Protein AF-A0A2E2N9E2-F1 (afdb_monomer)

Mean predicted aligned error: 15.7 Å

Sequence (490 aa):
MKRVVVNVPPTTQQGDVHPVRVRRVLEHHLRRLRGVKDRLDPIERGDRVFRIEPDAERFGHNRIRRTANDRARSRVGSTDHRGVVRVVPGSFTVVQHPAHVLRGEGLLVEAAHLPRAKARQRCIHARTIAAMSDQSNPAASGAENSDRPVYKWTLLRAGRLLLDGGGMFGVIPKVVWNRSVECDEKNRVEIHHNCVLLESAGEHPDIDDRTGQPRRYLIEAGTGDKLDEKMSKIFGLDGRTVETALGDAGVSTNDIDAVVVTHLHFDHAGGLTRRCREGETPDWEATKPGAASGDATGIKLTFPNAELIVQRREWVDARANDAVMTRTYYRDHLLPFEDEGLTLPDGRPRLRLVESERPFPLNRKPHRDELPKSSVEDRMTEVLPGIDVFLAPGHTWGQQAIRFTDQNGRDVVFTPDLIPTVHHVGAAYSLSYDVEPYTAMITKRWFLEEAAERNWLLVLDHEPGNPLQTVRRDEHGWYELVPHVDAVSE

Solvent-accessible surface area (backbone atoms only — not comparable to full-atom values): 30032 Å² total; per-residue (Å²): 134,88,84,84,85,83,87,78,79,86,81,89,69,98,70,93,80,71,90,70,63,66,59,58,58,53,56,56,56,59,56,66,74,70,71,79,87,81,90,80,84,87,78,81,92,75,92,81,88,87,83,89,80,88,89,79,89,85,90,83,89,85,85,90,88,90,84,91,84,89,87,83,91,81,85,90,79,93,78,93,78,85,82,79,85,84,83,82,90,78,88,82,84,90,81,89,76,85,87,84,88,84,89,83,84,88,86,88,82,88,84,87,88,85,85,92,83,90,83,90,80,90,78,89,80,90,83,83,92,74,94,76,83,88,83,79,83,78,73,75,92,82,80,87,65,85,76,47,23,21,26,49,71,45,83,27,69,15,31,46,38,32,44,48,39,62,45,62,30,28,83,49,54,64,92,61,57,55,78,80,45,73,58,50,100,83,44,27,26,77,30,28,23,47,24,38,41,34,36,38,24,76,97,40,45,49,61,36,86,90,76,74,40,58,38,26,38,30,34,49,25,14,47,34,70,38,55,28,75,66,56,33,61,69,29,55,48,75,80,49,20,37,68,54,29,34,49,76,71,73,42,58,50,68,60,28,50,29,37,42,41,37,47,59,43,40,59,33,27,19,26,50,18,30,60,46,54,94,94,58,81,52,66,38,66,46,90,46,94,75,55,27,73,22,81,55,50,39,29,23,66,47,38,74,52,26,25,38,38,38,34,40,61,31,54,55,32,45,75,68,56,68,58,76,55,88,83,40,43,44,55,60,48,46,57,70,59,62,55,87,81,47,52,31,99,86,66,47,58,36,58,46,71,42,86,52,49,68,65,63,67,88,92,57,84,78,58,82,86,57,65,54,86,65,58,70,73,80,19,44,35,78,79,50,87,45,32,32,33,29,53,48,37,10,46,40,87,25,21,22,31,42,36,34,34,32,75,85,73,43,47,35,33,41,39,32,77,65,37,29,32,86,86,28,65,50,66,74,42,31,44,56,59,28,65,33,52,69,46,27,32,34,37,46,52,47,50,52,49,52,28,34,78,66,61,28,40,32,37,25,30,27,27,69,75,77,31,36,26,33,40,42,75,47,98,84,79,50,61,44,79,42,80,56,73,78,82,75,84,124

Nearest PDB structures (foldseek):
  3esh-assembly1_A  TM=8.498E-01  e=5.886E-24  Staphylococcus aureus subsp. aureus Mu50
  3dhb-assembly1_A  TM=7.935E-01  e=5.413E-16  Bacillus thuringiensis serovar kurstaki
  5eh9-assembly1_A  TM=7.756E-01  e=6.879E-16  Bacillus thuringiensis serovar kurstaki
  4j5h-assembly1_A  TM=7.757E-01  e=8.234E-16  Bacillus thuringiensis
  3aj3-assembly1_A  TM=7.850E-01  e=2.280E-15  Mesorhizobium loti

pLDDT: mean 74.34, std 30.96, range [20.67, 98.94]

Secondary structure (DSSP, 8-state):
------PPPP--S-----TTHHHHHHHHHHHHTT---S--PPPPP--------PPP-----------------------------PPP------------------------------------------------------SS-TTS-EEEEEEEEEEEEEEEHHHHHTTS-HHHHTTTS---TTSEEEEEEEEEEEEEESSS--EETTTTEEPEEEE---S-S-S-HHHHHHTT--S--HHHHHHHTT--GGG--EEE-S--SHHHHGGGEEEPPTTPPPSEE-SSTTSSSSS-SEEEES-TTPEEEEEHHHHHHHHHT-SSSTTSS-HHHHGGG--TT-B-TTS-BSEEEE-PPPSS-TTSPPPTTPPPSS-HHHH-EEEETTEEEEE--SSSSS-EEEEEEBTTS-EEEEE-TTS-SGGG-STT---TT-S-HHHHHHHHHHHHHHHHHHT-EEEETT-SS--EEEEEE-TTSSEEEEE-------

Radius of gyration: 31.24 Å; Cα contacts (8 Å, |Δi|>4): 802; chains: 1; bounding box: 101×78×69 Å

Structure (mmCIF, N/CA/C/O backbone):
data_AF-A0A2E2N9E2-F1
#
_entry.id   AF-A0A2E2N9E2-F1
#
loop_
_atom_site.group_PDB
_atom_site.id
_atom_site.type_symbol
_atom_site.label_atom_id
_atom_site.label_alt_id
_atom_site.label_comp_id
_atom_site.label_asym_id
_atom_site.label_entity_id
_atom_site.label_seq_id
_atom_site.pdbx_PDB_ins_code
_atom_site.Cartn_x
_atom_site.Cartn_y
_atom_site.Cartn_z
_atom_site.occupancy
_atom_site.B_iso_or_equiv
_atom_site.auth_seq_id
_atom_site.auth_comp_id
_atom_site.auth_asym_id
_atom_site.auth_atom_id
_atom_site.pdbx_PDB_model_num
ATOM 1 N N . MET A 1 1 ? 14.539 25.744 30.335 1.00 30.02 1 MET A N 1
ATOM 2 C CA . MET A 1 1 ? 15.485 26.476 29.459 1.00 30.02 1 MET A CA 1
ATOM 3 C C . MET A 1 1 ? 15.524 25.786 28.102 1.00 30.02 1 MET A C 1
ATOM 5 O O . MET A 1 1 ? 15.852 24.608 28.059 1.00 30.02 1 MET A O 1
ATOM 9 N N . LYS A 1 2 ? 15.136 26.465 27.014 1.00 22.45 2 LYS A N 1
ATOM 10 C CA . LYS A 1 2 ? 15.192 25.897 25.655 1.00 22.45 2 LYS A CA 1
ATOM 11 C C . LYS A 1 2 ? 16.634 25.967 25.137 1.00 22.45 2 LYS A C 1
ATOM 13 O O . LYS A 1 2 ? 17.197 27.055 25.057 1.00 22.45 2 LYS A O 1
ATOM 18 N N . ARG A 1 3 ? 17.229 24.815 24.814 1.00 22.95 3 ARG A N 1
ATOM 19 C CA . ARG A 1 3 ? 18.496 24.722 24.073 1.00 22.95 3 ARG A CA 1
ATOM 20 C C . ARG A 1 3 ? 18.209 24.978 22.595 1.00 22.95 3 ARG A C 1
ATOM 22 O O . ARG A 1 3 ? 17.343 24.327 22.023 1.00 22.95 3 ARG A O 1
ATOM 29 N N . VAL A 1 4 ? 18.941 25.909 21.994 1.00 23.81 4 VAL A N 1
ATOM 30 C CA . VAL A 1 4 ? 18.985 26.096 20.540 1.00 23.81 4 VAL A CA 1
ATOM 31 C C . VAL A 1 4 ? 20.303 25.497 20.069 1.00 23.81 4 VAL A C 1
ATOM 33 O O . VAL A 1 4 ? 21.367 25.962 20.471 1.00 23.81 4 VAL A O 1
ATOM 36 N N . VAL A 1 5 ? 20.230 24.442 19.263 1.00 26.97 5 VAL A N 1
ATOM 37 C CA . VAL A 1 5 ? 21.388 23.844 18.591 1.00 26.97 5 VAL A CA 1
ATOM 38 C C . VAL A 1 5 ? 21.393 24.379 17.164 1.00 26.97 5 VAL A C 1
ATOM 40 O O . VAL A 1 5 ? 20.416 24.207 16.441 1.00 26.97 5 VAL A O 1
ATOM 43 N N . VAL A 1 6 ? 22.467 25.061 16.769 1.00 25.80 6 VAL A N 1
ATOM 44 C CA . VAL A 1 6 ? 22.668 25.528 15.392 1.00 25.80 6 VAL A CA 1
ATOM 45 C C . VAL A 1 6 ? 23.750 24.657 14.767 1.00 25.80 6 VAL A C 1
ATOM 47 O O . VAL A 1 6 ? 24.906 24.733 15.175 1.00 25.80 6 VAL A O 1
ATOM 50 N N . ASN A 1 7 ? 23.379 23.834 13.786 1.00 28.30 7 ASN A N 1
ATOM 51 C CA . ASN A 1 7 ? 24.335 23.088 12.970 1.00 28.30 7 ASN A CA 1
ATOM 52 C C . ASN A 1 7 ? 24.809 23.966 11.807 1.00 28.30 7 ASN A C 1
ATOM 54 O O . ASN A 1 7 ? 23.998 24.491 11.047 1.00 28.30 7 ASN A O 1
ATOM 58 N N . VAL A 1 8 ? 26.126 24.115 11.665 1.00 30.97 8 VAL A N 1
ATOM 59 C CA . VAL A 1 8 ? 26.765 24.748 10.503 1.00 30.97 8 VAL A CA 1
ATOM 60 C C . VAL A 1 8 ? 27.337 23.628 9.625 1.00 30.97 8 VAL A C 1
ATOM 62 O O . VAL A 1 8 ? 28.052 22.777 10.156 1.00 30.97 8 VAL A O 1
ATOM 65 N N . PRO A 1 9 ? 27.038 23.579 8.315 1.00 29.52 9 PRO A N 1
ATOM 66 C CA . PRO A 1 9 ? 27.548 22.526 7.443 1.00 29.52 9 PRO A CA 1
ATOM 67 C C . PRO A 1 9 ? 29.064 22.665 7.208 1.00 29.52 9 PRO A C 1
ATOM 69 O O . PRO A 1 9 ? 29.589 23.783 7.216 1.00 29.52 9 PRO A O 1
ATOM 72 N N . PRO A 1 10 ? 29.784 21.555 6.964 1.00 28.83 10 PRO A N 1
ATOM 73 C CA . PRO A 1 10 ? 31.205 21.600 6.654 1.00 28.83 10 PRO A CA 1
ATOM 74 C C . PRO A 1 10 ? 31.409 22.231 5.273 1.00 28.83 10 PRO A C 1
ATOM 76 O O . PRO A 1 10 ? 30.947 21.712 4.259 1.00 28.83 10 PRO A O 1
ATOM 79 N N . THR A 1 11 ? 32.113 23.359 5.211 1.00 33.81 11 THR A N 1
ATOM 80 C CA . THR A 1 11 ? 32.537 23.949 3.939 1.00 33.81 11 THR A CA 1
ATOM 81 C C . THR A 1 11 ? 33.651 23.107 3.328 1.00 33.81 11 THR A C 1
ATOM 83 O O . THR A 1 11 ? 34.773 23.068 3.834 1.00 33.81 11 THR A O 1
ATOM 86 N N . THR A 1 12 ? 33.351 22.447 2.214 1.00 32.66 12 THR A N 1
ATOM 87 C CA . THR A 1 12 ? 34.345 21.877 1.307 1.00 32.66 12 THR A CA 1
ATOM 88 C C . THR A 1 12 ? 35.035 22.998 0.536 1.00 32.66 12 THR A C 1
ATOM 90 O O . THR A 1 12 ? 34.414 23.596 -0.336 1.00 32.66 12 THR A O 1
ATOM 93 N N . GLN A 1 13 ? 36.295 23.270 0.876 1.00 31.23 13 GLN A N 1
ATOM 94 C CA . GLN A 1 13 ? 37.418 23.692 0.016 1.00 31.23 13 GLN A CA 1
ATOM 95 C C . GLN A 1 13 ? 38.386 24.577 0.811 1.00 31.23 13 GLN A C 1
ATOM 97 O O . GLN A 1 13 ? 37.993 25.516 1.497 1.00 31.23 13 GLN A O 1
ATOM 102 N N . GLN A 1 14 ? 39.674 24.243 0.714 1.00 36.78 14 GLN A N 1
ATOM 103 C CA . GLN A 1 14 ? 40.783 25.071 1.180 1.00 36.78 14 GLN A CA 1
ATOM 104 C C . GLN A 1 14 ? 40.758 26.422 0.453 1.00 36.78 14 GLN A C 1
ATOM 106 O O . GLN A 1 14 ? 40.893 26.466 -0.767 1.00 36.78 14 GLN A O 1
ATOM 111 N N . GLY A 1 15 ? 40.610 27.511 1.203 1.00 32.53 15 GLY A N 1
ATOM 112 C CA . GLY A 1 15 ? 40.741 28.877 0.702 1.00 32.53 15 GLY A CA 1
ATOM 113 C C . GLY A 1 15 ? 40.301 29.895 1.752 1.00 32.53 15 GLY A C 1
ATOM 114 O O . GLY A 1 15 ? 39.212 29.781 2.306 1.00 32.53 15 GLY A O 1
ATOM 115 N N . ASP A 1 16 ? 41.168 30.858 2.052 1.00 35.81 16 ASP A N 1
ATOM 116 C CA . ASP A 1 16 ? 41.030 31.867 3.108 1.00 35.81 16 ASP A CA 1
ATOM 117 C C . ASP A 1 16 ? 39.668 32.590 3.135 1.00 35.81 16 ASP A C 1
ATOM 119 O O . ASP A 1 16 ? 39.240 33.187 2.145 1.00 35.81 16 ASP A O 1
ATOM 123 N N . VAL A 1 17 ? 39.010 32.631 4.303 1.00 32.72 17 VAL A N 1
ATOM 124 C CA . VAL A 1 17 ? 37.815 33.466 4.532 1.00 32.72 17 VAL A CA 1
ATOM 125 C C . VAL A 1 17 ? 38.110 34.544 5.576 1.00 32.72 17 VAL A C 1
ATOM 127 O O . VAL A 1 17 ? 38.312 34.277 6.757 1.00 32.72 17 VAL A O 1
ATOM 130 N N . HIS A 1 18 ? 38.094 35.793 5.109 1.00 33.69 18 HIS A N 1
ATOM 131 C CA . HIS A 1 18 ? 38.327 37.026 5.866 1.00 33.69 18 HIS A CA 1
ATOM 132 C C . HIS A 1 18 ? 37.212 37.298 6.920 1.00 33.69 18 HIS A C 1
ATOM 134 O O . HIS A 1 18 ? 36.031 37.107 6.602 1.00 33.69 18 HIS A O 1
ATOM 140 N N . PRO A 1 19 ? 37.503 37.856 8.122 1.00 30.31 19 PRO A N 1
ATOM 141 C CA . PRO A 1 19 ? 36.559 37.967 9.259 1.00 30.31 19 PRO A CA 1
ATOM 142 C C . PRO A 1 19 ? 35.319 38.876 9.091 1.00 30.31 19 PRO A C 1
ATOM 144 O O . PRO A 1 19 ? 34.581 39.107 10.047 1.00 30.31 19 PRO A O 1
ATOM 147 N N . VAL A 1 20 ? 35.053 39.420 7.901 1.00 35.00 20 VAL A N 1
ATOM 148 C CA . VAL A 1 20 ? 34.003 40.437 7.678 1.00 35.00 20 VAL A CA 1
ATOM 149 C C . VAL A 1 20 ? 32.667 39.829 7.207 1.00 35.00 20 VAL A C 1
ATOM 151 O O . VAL A 1 20 ? 31.617 40.455 7.357 1.00 35.00 20 VAL A O 1
ATOM 154 N N . ARG A 1 21 ? 32.642 38.584 6.702 1.00 35.78 21 ARG A N 1
ATOM 155 C CA . ARG A 1 21 ? 31.413 37.966 6.150 1.00 35.78 21 ARG A CA 1
ATOM 156 C C . ARG A 1 21 ? 30.497 37.280 7.172 1.00 35.78 21 ARG A C 1
ATOM 158 O O . ARG A 1 21 ? 29.292 37.240 6.945 1.00 35.78 21 ARG A O 1
ATOM 165 N N . VAL A 1 22 ? 31.010 36.832 8.320 1.00 36.09 22 VAL A N 1
ATOM 166 C CA . VAL A 1 22 ? 30.198 36.167 9.367 1.00 36.09 22 VAL A CA 1
ATOM 167 C C . VAL A 1 22 ? 29.307 37.167 10.124 1.00 36.09 22 VAL A C 1
ATOM 169 O O . VAL A 1 22 ? 28.173 36.859 10.488 1.00 36.09 22 VAL A O 1
ATOM 172 N N . ARG A 1 23 ? 29.762 38.419 10.273 1.00 31.53 23 ARG A N 1
ATOM 173 C CA . ARG A 1 23 ? 29.040 39.472 11.010 1.00 31.53 23 ARG A CA 1
ATOM 174 C C . ARG A 1 23 ? 27.755 39.941 10.306 1.00 31.53 23 ARG A C 1
ATOM 176 O O . ARG A 1 23 ? 26.764 40.219 10.974 1.00 31.53 23 ARG A O 1
ATOM 183 N N . ARG A 1 24 ? 27.724 39.957 8.964 1.00 35.22 24 ARG A N 1
ATOM 184 C CA . ARG A 1 24 ? 26.533 40.360 8.181 1.00 35.22 24 ARG A CA 1
ATOM 185 C C . ARG A 1 24 ? 25.390 39.341 8.229 1.00 35.22 24 ARG A C 1
ATOM 187 O O . ARG A 1 24 ? 24.231 39.741 8.160 1.00 35.22 24 ARG A O 1
ATOM 194 N N . VAL A 1 25 ? 25.696 38.050 8.367 1.00 37.19 25 VAL A N 1
ATOM 195 C CA . VAL A 1 25 ? 24.679 36.983 8.409 1.00 37.19 25 VAL A CA 1
ATOM 196 C C . VAL A 1 25 ? 23.942 36.983 9.755 1.00 37.19 25 VAL A C 1
ATOM 198 O O . VAL A 1 25 ? 22.714 36.896 9.782 1.00 37.19 25 VAL A O 1
ATOM 201 N N . LEU A 1 26 ? 24.661 37.200 10.864 1.00 34.75 26 LEU A N 1
ATOM 202 C CA . LEU A 1 26 ? 24.059 37.316 12.199 1.00 34.75 26 LEU A CA 1
ATOM 203 C C . LEU A 1 26 ? 23.201 38.583 12.369 1.00 34.75 26 LEU A C 1
ATOM 205 O O . LEU A 1 26 ? 22.117 38.517 12.951 1.00 34.75 26 LEU A O 1
ATOM 209 N N . GLU A 1 27 ? 23.631 39.728 11.829 1.00 35.94 27 GLU A N 1
ATOM 210 C CA . GLU A 1 27 ? 22.848 40.972 11.907 1.00 35.94 27 GLU A CA 1
ATOM 211 C C . GLU A 1 27 ? 21.540 40.908 11.098 1.00 35.94 27 GLU A C 1
ATOM 213 O O . GLU A 1 27 ? 20.546 41.521 11.492 1.00 35.94 27 GLU A O 1
ATOM 218 N N . HIS A 1 28 ? 21.499 40.137 10.005 1.00 38.09 28 HIS A N 1
ATOM 219 C CA . HIS A 1 28 ? 20.279 39.935 9.217 1.00 38.09 28 HIS A CA 1
ATOM 220 C C . HIS A 1 28 ? 19.247 39.059 9.954 1.00 38.09 28 HIS A C 1
ATOM 222 O O . HIS A 1 28 ? 18.051 39.350 9.917 1.00 38.09 28 HIS A O 1
ATOM 228 N N . HIS A 1 29 ? 19.700 38.036 10.689 1.00 37.53 29 HIS A N 1
ATOM 229 C CA . HIS A 1 29 ? 18.827 37.176 11.499 1.00 37.53 29 HIS A CA 1
ATOM 230 C C . HIS A 1 29 ? 18.254 37.898 12.730 1.00 37.53 29 HIS A C 1
ATOM 232 O O . HIS A 1 29 ? 17.068 37.770 13.030 1.00 37.53 29 HIS A O 1
ATOM 238 N N . LEU A 1 30 ? 19.053 38.735 13.399 1.00 36.56 30 LEU A N 1
ATOM 239 C CA . LEU A 1 30 ? 18.611 39.477 14.587 1.00 36.56 30 LEU A CA 1
ATOM 240 C C . LEU A 1 30 ? 17.638 40.628 14.269 1.00 36.56 30 LEU A C 1
ATOM 242 O O . LEU A 1 30 ? 16.844 41.008 15.129 1.00 36.56 30 LEU A O 1
ATOM 246 N N . ARG A 1 31 ? 17.642 41.164 13.038 1.00 38.06 31 ARG A N 1
ATOM 247 C CA . ARG A 1 31 ? 16.666 42.183 12.597 1.00 38.06 31 ARG A CA 1
ATOM 248 C C . ARG A 1 31 ? 15.280 41.602 12.295 1.00 38.06 31 ARG A C 1
ATOM 250 O O . ARG A 1 31 ? 14.295 42.292 12.534 1.00 38.06 31 ARG A O 1
ATOM 257 N N . ARG A 1 32 ? 15.177 40.339 11.856 1.00 39.66 32 ARG A N 1
ATOM 258 C CA . ARG A 1 32 ? 13.880 39.659 11.635 1.00 39.66 32 ARG A CA 1
ATOM 259 C C . ARG A 1 32 ? 13.141 39.312 12.932 1.00 39.66 32 ARG A C 1
ATOM 261 O O . ARG A 1 32 ? 11.922 39.216 12.921 1.00 39.66 32 ARG A O 1
ATOM 268 N N . LEU A 1 33 ? 13.855 39.198 14.053 1.00 36.84 33 LEU A N 1
ATOM 269 C CA . LEU A 1 33 ? 13.268 38.920 15.371 1.00 36.84 33 LEU A CA 1
ATOM 270 C C . LEU A 1 33 ? 12.711 40.170 16.084 1.00 36.84 33 LEU A C 1
ATOM 272 O O . LEU A 1 33 ? 12.025 40.036 17.090 1.00 36.84 33 LEU A O 1
ATOM 276 N N . ARG A 1 34 ? 12.961 41.385 15.571 1.00 35.41 34 ARG A N 1
ATOM 277 C CA . ARG A 1 34 ? 12.473 42.657 16.154 1.00 35.41 34 ARG A CA 1
ATOM 278 C C . ARG A 1 34 ? 11.196 43.208 15.493 1.00 35.41 34 ARG A C 1
ATOM 280 O O . ARG A 1 34 ? 10.838 44.355 15.736 1.00 35.41 34 ARG A O 1
ATOM 287 N N . GLY A 1 35 ? 10.527 42.414 14.654 1.00 32.69 35 GLY A N 1
ATOM 288 C CA . GLY A 1 35 ? 9.365 42.832 13.858 1.00 32.69 35 GLY A CA 1
ATOM 289 C C . GLY A 1 35 ? 7.983 42.556 14.460 1.00 32.69 35 GLY A C 1
ATOM 290 O O . GLY A 1 35 ? 6.993 42.851 13.803 1.00 32.69 35 GLY A O 1
ATOM 291 N N . VAL A 1 36 ? 7.881 42.010 15.675 1.00 30.59 36 VAL A N 1
ATOM 292 C CA . VAL A 1 36 ? 6.585 41.773 16.337 1.00 30.59 36 VAL A CA 1
ATOM 293 C C . VAL A 1 36 ? 6.387 42.826 17.426 1.00 30.59 36 VAL A C 1
ATOM 295 O O . VAL A 1 36 ? 6.801 42.650 18.569 1.00 30.59 36 VAL A O 1
ATOM 298 N N . LYS A 1 37 ? 5.789 43.959 17.048 1.00 26.59 37 LYS A N 1
ATOM 299 C CA . LYS A 1 37 ? 5.072 44.838 17.977 1.00 26.59 37 LYS A CA 1
ATOM 300 C C . LYS A 1 37 ? 3.621 44.367 17.986 1.00 26.59 37 LYS A C 1
ATOM 302 O O . LYS A 1 37 ? 2.949 44.509 16.975 1.00 26.59 37 LYS A O 1
ATOM 307 N N . ASP A 1 38 ? 3.202 43.727 19.072 1.00 28.22 38 ASP A N 1
ATOM 308 C CA . ASP A 1 38 ? 2.074 44.182 19.892 1.00 28.22 38 ASP A CA 1
ATOM 309 C C . ASP A 1 38 ? 1.758 43.163 20.999 1.00 28.22 38 ASP A C 1
ATOM 311 O O . ASP A 1 38 ? 1.647 41.964 20.759 1.00 28.22 38 ASP A O 1
ATOM 315 N N . ARG A 1 39 ? 1.583 43.706 22.213 1.00 30.50 39 ARG A N 1
ATOM 316 C CA . ARG A 1 39 ? 1.088 43.084 23.456 1.00 30.50 39 ARG A CA 1
ATOM 317 C C . ARG A 1 39 ? 2.015 42.124 24.205 1.00 30.50 39 ARG A C 1
ATOM 319 O O . ARG A 1 39 ? 1.795 40.920 24.204 1.00 30.50 39 ARG A O 1
ATOM 326 N N . LEU A 1 40 ? 2.927 42.696 24.993 1.00 25.84 40 LEU A N 1
ATOM 327 C CA . LEU A 1 40 ? 3.203 42.219 26.354 1.00 25.84 40 LEU A CA 1
ATOM 328 C C . LEU A 1 40 ? 3.468 43.435 27.260 1.00 25.84 40 LEU A C 1
ATOM 330 O O . LEU A 1 40 ? 4.414 44.187 27.029 1.00 25.84 40 LEU A O 1
ATOM 334 N N . ASP A 1 41 ? 2.598 43.621 28.252 1.00 24.89 41 ASP A N 1
ATOM 335 C CA . ASP A 1 41 ? 2.781 44.520 29.399 1.00 24.89 41 ASP A CA 1
ATOM 336 C C . ASP A 1 41 ? 3.878 43.985 30.355 1.00 24.89 41 ASP A C 1
ATOM 338 O O . ASP A 1 41 ? 4.300 42.830 30.229 1.00 24.89 41 ASP A O 1
ATOM 342 N N . PRO A 1 42 ? 4.431 44.825 31.254 1.00 25.42 42 PRO A N 1
ATOM 343 C CA . PRO A 1 42 ? 5.842 44.774 31.628 1.00 25.42 42 PRO A CA 1
ATOM 344 C C . PRO A 1 42 ? 6.162 43.743 32.716 1.00 25.42 42 PRO A C 1
ATOM 346 O O . PRO A 1 42 ? 5.559 43.744 33.785 1.00 25.42 42 PRO A O 1
ATOM 349 N N . ILE A 1 43 ? 7.202 42.936 32.483 1.00 26.73 43 ILE A N 1
ATOM 350 C CA . ILE A 1 43 ? 7.915 42.215 33.546 1.00 26.73 43 ILE A CA 1
ATOM 351 C C . ILE A 1 43 ? 9.131 43.053 33.955 1.00 26.73 43 ILE A C 1
ATOM 353 O O . ILE A 1 43 ? 9.882 43.556 33.117 1.00 26.73 43 ILE A O 1
ATOM 357 N N . GLU A 1 44 ? 9.250 43.230 35.265 1.00 26.45 44 GLU A N 1
ATOM 358 C CA . GLU A 1 44 ? 10.148 44.111 36.003 1.00 26.45 44 GLU A CA 1
ATOM 359 C C . GLU A 1 44 ? 11.625 44.052 35.576 1.00 26.45 44 GLU A C 1
ATOM 361 O O . GLU A 1 44 ? 12.203 42.998 35.302 1.00 26.45 44 GLU A O 1
ATOM 366 N N . ARG A 1 45 ? 12.258 45.233 35.572 1.00 26.41 45 ARG A N 1
ATOM 367 C CA . ARG A 1 45 ? 13.708 45.414 35.441 1.00 26.41 45 ARG A CA 1
ATOM 368 C C . ARG A 1 45 ? 14.414 44.898 36.697 1.00 26.41 45 ARG A C 1
ATOM 370 O O . ARG A 1 45 ? 14.184 45.422 37.782 1.00 26.41 45 ARG A O 1
ATOM 377 N N . GLY A 1 46 ? 15.352 43.973 36.517 1.00 25.23 46 GLY A N 1
ATOM 378 C CA . GLY A 1 46 ? 16.368 43.624 37.508 1.00 25.23 46 GLY A CA 1
ATOM 379 C C . GLY A 1 46 ? 17.727 43.477 36.828 1.00 25.23 46 GLY A C 1
ATOM 380 O O . GLY A 1 46 ? 17.900 42.632 35.953 1.00 25.23 46 GLY A O 1
ATOM 381 N N . ASP A 1 47 ? 18.667 44.339 37.203 1.00 26.16 47 ASP A N 1
ATOM 382 C CA . ASP A 1 47 ? 20.024 44.431 36.667 1.00 26.16 47 ASP A CA 1
ATOM 383 C C . ASP A 1 47 ? 20.830 43.133 36.824 1.00 26.16 47 ASP A C 1
ATOM 385 O O . ASP A 1 47 ? 20.800 42.511 37.889 1.00 26.16 47 ASP A O 1
ATOM 389 N N . ARG A 1 48 ? 21.636 42.786 35.804 1.00 24.84 48 ARG A N 1
ATOM 390 C CA . ARG A 1 48 ? 22.992 42.223 35.978 1.00 24.84 48 ARG A CA 1
ATOM 391 C C . ARG A 1 48 ? 23.760 42.120 34.652 1.00 24.84 48 ARG A C 1
ATOM 393 O O . ARG A 1 48 ? 23.348 41.463 33.702 1.00 24.84 48 ARG A O 1
ATOM 400 N N . VAL A 1 49 ? 24.908 42.792 34.634 1.00 24.03 49 VAL A N 1
ATOM 401 C CA . VAL A 1 49 ? 25.946 42.780 33.596 1.00 24.03 49 VAL A CA 1
ATOM 402 C C . VAL A 1 49 ? 26.747 41.475 33.702 1.00 24.03 49 VAL A C 1
ATOM 404 O O . VAL A 1 49 ? 27.182 41.130 34.798 1.00 24.03 49 VAL A O 1
ATOM 407 N N . PHE A 1 50 ? 26.994 40.775 32.589 1.00 24.53 50 PHE A N 1
ATOM 408 C CA . PHE A 1 50 ? 27.920 39.633 32.547 1.00 24.53 50 PHE A CA 1
ATOM 409 C C . PHE A 1 50 ? 29.225 40.028 31.843 1.00 24.53 50 PHE A C 1
ATOM 411 O O . PHE A 1 50 ? 29.225 40.417 30.675 1.00 24.53 50 PHE A O 1
ATOM 418 N N . ARG A 1 51 ? 30.331 39.937 32.589 1.00 21.77 51 ARG A N 1
ATOM 419 C CA . ARG A 1 51 ? 31.722 40.125 32.153 1.00 21.77 51 ARG A CA 1
ATOM 420 C C . ARG A 1 51 ? 32.323 38.738 31.898 1.00 21.77 51 ARG A C 1
ATOM 422 O O . ARG A 1 51 ? 32.097 37.838 32.700 1.00 21.77 51 ARG A O 1
ATOM 429 N N . ILE A 1 52 ? 33.055 38.561 30.800 1.00 23.72 52 ILE A N 1
ATOM 430 C CA . ILE A 1 52 ? 33.794 37.324 30.501 1.00 23.72 52 ILE A CA 1
ATOM 431 C C . ILE A 1 52 ? 35.268 37.596 30.803 1.00 23.72 52 ILE A C 1
ATOM 433 O O . ILE A 1 52 ? 35.854 38.473 30.171 1.00 23.72 52 ILE A O 1
ATOM 437 N N . GLU A 1 53 ? 35.853 36.857 31.745 1.00 22.67 53 GLU A N 1
ATOM 438 C CA . GLU A 1 53 ? 37.303 36.809 31.974 1.00 22.67 53 GLU A CA 1
ATOM 439 C C . GLU A 1 53 ? 37.813 35.361 31.838 1.00 22.67 53 GLU A C 1
ATOM 441 O O . GLU A 1 53 ? 37.063 34.428 32.140 1.00 22.67 53 GLU A O 1
ATOM 446 N N . PRO A 1 54 ? 39.043 35.150 31.330 1.00 24.80 54 PRO A N 1
ATOM 447 C CA . PRO A 1 54 ? 39.626 33.825 31.166 1.00 24.80 54 PRO A CA 1
ATOM 448 C C . PRO A 1 54 ? 40.348 33.387 32.446 1.00 24.80 54 PRO A C 1
ATOM 450 O O . PRO A 1 54 ? 41.290 34.049 32.875 1.00 24.80 54 PRO A O 1
ATOM 453 N N . ASP A 1 55 ? 39.953 32.248 33.015 1.00 23.67 55 ASP A N 1
ATOM 454 C CA . ASP A 1 55 ? 40.671 31.665 34.149 1.00 23.67 55 ASP A CA 1
ATOM 455 C C . ASP A 1 55 ? 41.843 30.796 33.681 1.00 23.67 55 ASP A C 1
ATOM 457 O O . ASP A 1 55 ? 41.692 29.833 32.922 1.00 23.67 55 ASP A O 1
ATOM 461 N N . ALA A 1 56 ? 43.021 31.165 34.177 1.00 26.64 56 ALA A N 1
ATOM 462 C CA . ALA A 1 56 ? 44.250 30.399 34.149 1.00 26.64 56 ALA A CA 1
ATOM 463 C C . ALA A 1 56 ? 44.508 29.784 35.537 1.00 26.64 56 ALA A C 1
ATOM 465 O O . ALA A 1 56 ? 44.190 30.376 36.561 1.00 26.64 56 ALA A O 1
ATOM 466 N N . GLU A 1 57 ? 45.183 28.632 35.519 1.00 27.02 57 GLU A N 1
ATOM 467 C CA . GLU A 1 57 ? 45.830 27.921 36.634 1.00 27.02 57 GLU A CA 1
ATOM 468 C C . GLU A 1 57 ? 44.991 26.997 37.539 1.00 27.02 57 GLU A C 1
ATOM 470 O O . GLU A 1 57 ? 44.216 27.416 38.392 1.00 27.02 57 GLU A O 1
ATOM 475 N N . ARG A 1 58 ? 45.356 25.703 37.510 1.00 25.89 58 ARG A N 1
ATOM 476 C CA . ARG A 1 58 ? 45.964 25.052 38.685 1.00 25.89 58 ARG A CA 1
ATOM 477 C C . ARG A 1 58 ? 46.854 23.867 38.292 1.00 25.89 58 ARG A C 1
ATOM 479 O O . ARG A 1 58 ? 46.457 22.972 37.554 1.00 25.89 58 ARG A O 1
ATOM 486 N N . PHE A 1 59 ? 48.079 23.920 38.807 1.00 25.84 59 PHE A N 1
ATOM 487 C CA . PHE A 1 59 ? 49.191 22.985 38.643 1.00 25.84 59 PHE A CA 1
ATOM 488 C C . PHE A 1 59 ? 49.015 21.656 39.399 1.00 25.84 59 PHE A C 1
ATOM 490 O O . PHE A 1 59 ? 48.396 21.607 40.459 1.00 25.84 59 PHE A O 1
ATOM 497 N N . GLY A 1 60 ? 49.719 20.621 38.920 1.00 23.78 60 GLY A N 1
ATOM 498 C CA . GLY A 1 60 ? 50.096 19.422 39.676 1.00 23.78 60 GLY A CA 1
ATOM 499 C C . GLY A 1 60 ? 51.318 18.732 39.050 1.00 23.78 60 GLY A C 1
ATOM 500 O O . GLY A 1 60 ? 51.230 18.167 37.966 1.00 23.78 60 GLY A O 1
ATOM 501 N N . HIS A 1 61 ? 52.473 18.827 39.713 1.00 27.50 61 HIS A N 1
ATOM 502 C CA . HIS A 1 61 ? 53.789 18.318 39.299 1.00 27.50 61 HIS A CA 1
ATOM 503 C C . HIS A 1 61 ? 53.905 16.777 39.260 1.00 27.50 61 HIS A C 1
ATOM 505 O O . HIS A 1 61 ? 53.445 16.122 40.189 1.00 27.50 61 HIS A O 1
ATOM 511 N N . ASN A 1 62 ? 54.697 16.216 38.322 1.00 24.73 62 ASN A N 1
ATOM 512 C CA . ASN A 1 62 ? 55.953 15.514 38.672 1.00 24.73 62 ASN A CA 1
ATOM 513 C C . ASN A 1 62 ? 56.846 15.066 37.482 1.00 24.73 62 ASN A C 1
ATOM 515 O O . ASN A 1 62 ? 56.467 14.266 36.640 1.00 24.73 62 ASN A O 1
ATOM 519 N N . ARG A 1 63 ? 58.081 15.588 37.533 1.00 24.91 63 ARG A N 1
ATOM 520 C CA . ARG A 1 63 ? 59.431 15.043 37.253 1.00 24.91 63 ARG A CA 1
ATOM 521 C C . ARG A 1 63 ? 59.831 14.257 35.974 1.00 24.91 63 ARG A C 1
ATOM 523 O O . ARG A 1 63 ? 59.593 13.068 35.851 1.00 24.91 63 ARG A O 1
ATOM 530 N N . ILE A 1 64 ? 60.741 14.920 35.232 1.00 23.17 64 ILE A N 1
ATOM 531 C CA . ILE A 1 64 ? 62.151 14.560 34.889 1.00 23.17 64 ILE A CA 1
ATOM 532 C C . ILE A 1 64 ? 62.429 13.289 34.047 1.00 23.17 64 ILE A C 1
ATOM 534 O O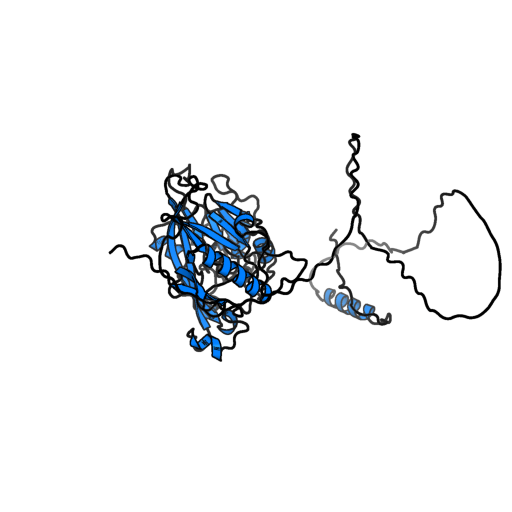 . ILE A 1 64 ? 62.424 12.185 34.575 1.00 23.17 64 ILE A O 1
ATOM 538 N N . ARG A 1 65 ? 62.989 13.483 32.834 1.00 23.38 65 ARG A N 1
ATOM 539 C CA . ARG A 1 65 ? 64.410 13.173 32.514 1.00 23.38 65 ARG A CA 1
ATOM 540 C C . ARG A 1 65 ? 64.896 13.854 31.220 1.00 23.38 65 ARG A C 1
ATOM 542 O O . ARG A 1 65 ? 64.251 13.794 30.183 1.00 23.38 65 ARG A O 1
ATOM 549 N N . ARG A 1 66 ? 66.057 14.512 31.338 1.00 25.11 66 ARG A N 1
ATOM 550 C CA . ARG A 1 66 ? 66.913 15.072 30.274 1.00 25.11 66 ARG A CA 1
ATOM 551 C C . ARG A 1 66 ? 67.804 13.982 29.666 1.00 25.11 66 ARG A C 1
ATOM 553 O O . ARG A 1 66 ? 68.245 13.134 30.431 1.00 25.11 66 ARG A O 1
ATOM 560 N N . THR A 1 67 ? 68.183 14.156 28.396 1.00 25.66 67 THR A N 1
ATOM 561 C CA . THR A 1 67 ? 69.564 14.150 27.827 1.00 25.66 67 THR A CA 1
ATOM 562 C C . THR A 1 67 ? 69.426 14.566 26.349 1.00 25.66 67 THR A C 1
ATOM 564 O O . THR A 1 67 ? 68.669 13.928 25.633 1.00 25.66 67 THR A O 1
ATOM 567 N N . ALA A 1 68 ? 69.856 15.739 25.874 1.00 25.38 68 ALA A N 1
ATOM 568 C CA . ALA A 1 68 ? 71.201 16.313 25.723 1.00 25.38 68 ALA A CA 1
ATOM 569 C C . ALA A 1 68 ? 72.068 15.685 24.603 1.00 25.38 68 ALA A C 1
ATOM 571 O O . ALA A 1 68 ? 72.478 14.535 24.707 1.00 25.38 68 ALA A O 1
ATOM 572 N N . ASN A 1 69 ? 72.415 16.565 23.650 1.00 28.27 69 ASN A N 1
ATOM 573 C CA . ASN A 1 69 ? 73.688 16.734 22.930 1.00 28.27 69 ASN A CA 1
ATOM 574 C C . ASN A 1 69 ? 73.913 16.234 21.480 1.00 28.27 69 ASN A C 1
ATOM 576 O O . ASN A 1 69 ? 74.007 15.047 21.202 1.00 28.27 69 ASN A O 1
ATOM 580 N N . ASP A 1 70 ? 74.163 17.248 20.629 1.00 25.92 70 ASP A N 1
ATOM 581 C CA . ASP A 1 70 ? 75.353 17.457 19.781 1.00 25.92 70 ASP A CA 1
ATOM 582 C C . ASP A 1 70 ? 75.623 16.574 18.548 1.00 25.92 70 ASP A C 1
ATOM 584 O O . ASP A 1 70 ? 76.121 15.461 18.665 1.00 25.92 70 ASP A O 1
ATOM 588 N N . ARG A 1 71 ? 75.527 17.163 17.340 1.00 27.59 71 ARG A N 1
ATOM 589 C CA . ARG A 1 71 ? 76.680 17.655 16.534 1.00 27.59 71 ARG A CA 1
ATOM 590 C C . ARG A 1 71 ? 76.272 18.061 15.113 1.00 27.59 71 ARG A C 1
ATOM 592 O O . ARG A 1 71 ? 75.324 17.555 14.529 1.00 27.59 71 ARG A O 1
ATOM 599 N N . ALA A 1 72 ? 77.026 19.019 14.584 1.00 26.00 72 ALA A N 1
ATOM 600 C CA . ALA A 1 72 ? 76.790 19.752 13.350 1.00 26.00 72 ALA A CA 1
ATOM 601 C C . ALA A 1 72 ? 77.582 19.207 12.136 1.00 26.00 72 ALA A C 1
ATOM 603 O O . ALA A 1 72 ? 78.648 18.626 12.317 1.00 26.00 72 ALA A O 1
ATOM 604 N N . ARG A 1 73 ? 77.120 19.612 10.931 1.00 26.25 73 ARG A N 1
ATOM 605 C CA . ARG A 1 73 ? 77.778 19.629 9.589 1.00 26.25 73 ARG A CA 1
ATOM 606 C C . ARG A 1 73 ? 77.901 18.236 8.917 1.00 26.25 73 ARG A C 1
ATOM 608 O O . ARG A 1 73 ? 78.271 17.283 9.568 1.00 26.25 73 ARG A O 1
ATOM 615 N N . SER A 1 74 ? 77.633 18.000 7.627 1.00 26.20 74 SER A N 1
ATOM 616 C CA . SER A 1 74 ? 77.667 18.831 6.420 1.00 26.20 74 SER A CA 1
ATOM 617 C C . SER A 1 74 ? 76.999 18.121 5.217 1.00 26.20 74 SER A C 1
ATOM 619 O O . SER A 1 74 ? 77.002 16.902 5.148 1.00 26.20 74 SER A O 1
ATOM 621 N N . ARG A 1 75 ? 76.533 18.952 4.270 1.00 25.64 75 ARG A N 1
ATOM 622 C CA . ARG A 1 75 ? 76.489 18.823 2.791 1.00 25.64 75 ARG A CA 1
ATOM 623 C C . ARG A 1 75 ? 75.695 17.705 2.064 1.00 25.64 75 ARG A C 1
ATOM 625 O O . ARG A 1 75 ? 76.097 16.556 2.035 1.00 25.64 75 ARG A O 1
ATOM 632 N N . VAL A 1 76 ? 74.743 18.212 1.259 1.00 24.09 76 VAL A N 1
ATOM 633 C CA . VAL A 1 76 ? 74.340 17.841 -0.123 1.00 24.09 76 VAL A CA 1
ATOM 634 C C . VAL A 1 76 ? 73.637 16.494 -0.332 1.00 24.09 76 VAL A C 1
ATOM 636 O O . VAL A 1 76 ? 74.246 15.437 -0.262 1.00 24.09 76 VAL A O 1
ATOM 639 N N . GLY A 1 77 ? 72.371 16.570 -0.751 1.00 24.05 77 GLY A N 1
ATOM 640 C CA . GLY A 1 77 ? 71.636 15.457 -1.349 1.00 24.05 77 GLY A CA 1
ATOM 641 C C . GLY A 1 77 ? 70.129 15.634 -1.216 1.00 24.05 77 GLY A C 1
ATOM 642 O O . GLY A 1 77 ? 69.611 15.715 -0.112 1.00 24.05 77 GLY A O 1
ATOM 643 N N . SER A 1 78 ? 69.449 15.734 -2.352 1.00 25.98 78 SER A N 1
ATOM 644 C CA . SER A 1 78 ? 67.995 15.758 -2.527 1.00 25.98 78 SER A CA 1
ATOM 645 C C . SER A 1 78 ? 67.235 14.732 -1.678 1.00 25.98 78 SER A C 1
ATOM 647 O O . SER A 1 78 ? 67.663 13.586 -1.640 1.00 25.98 78 SER A O 1
ATOM 649 N N . THR A 1 79 ? 66.083 15.119 -1.117 1.00 29.27 79 THR A N 1
ATOM 650 C CA . THR A 1 79 ? 64.734 14.548 -1.365 1.00 29.27 79 THR A CA 1
ATOM 651 C C . THR A 1 79 ? 63.767 15.044 -0.288 1.00 29.27 79 THR A C 1
ATOM 653 O O . THR A 1 79 ? 64.029 14.917 0.905 1.00 29.27 79 THR A O 1
ATOM 656 N N . ASP A 1 80 ? 62.652 15.624 -0.726 1.00 26.31 80 ASP A N 1
ATOM 657 C CA . ASP A 1 80 ? 61.571 16.145 0.109 1.00 26.31 80 ASP A CA 1
ATOM 658 C C . ASP A 1 80 ? 60.734 14.964 0.647 1.00 26.31 80 ASP A C 1
ATOM 660 O O . ASP A 1 80 ? 60.039 14.279 -0.106 1.00 26.31 80 ASP A O 1
ATOM 664 N N . HIS A 1 81 ? 60.833 14.683 1.948 1.00 26.36 81 HIS A N 1
ATOM 665 C CA . HIS A 1 81 ? 59.997 13.710 2.653 1.00 26.36 81 HIS A CA 1
ATOM 666 C C . HIS A 1 81 ? 59.145 14.440 3.696 1.00 26.36 81 HIS A C 1
ATOM 668 O O . HIS A 1 81 ? 59.571 14.666 4.828 1.00 26.36 81 HIS A O 1
ATOM 674 N N . ARG A 1 82 ? 57.900 14.769 3.333 1.00 25.78 82 ARG A N 1
ATOM 675 C CA . ARG A 1 82 ? 56.848 15.091 4.305 1.00 25.78 82 ARG A CA 1
ATOM 676 C C . ARG A 1 82 ? 56.189 13.797 4.776 1.00 25.78 82 ARG A C 1
ATOM 678 O O . ARG A 1 82 ? 55.321 13.251 4.102 1.00 25.78 82 ARG A O 1
ATOM 685 N N . GLY A 1 83 ? 56.599 13.326 5.950 1.00 22.42 83 GLY A N 1
ATOM 686 C CA . GLY A 1 83 ? 55.813 12.392 6.750 1.00 22.42 83 GLY A CA 1
ATOM 687 C C . GLY A 1 83 ? 54.608 13.120 7.344 1.00 22.42 83 GLY A C 1
ATOM 688 O O . GLY A 1 83 ? 54.767 14.073 8.103 1.00 22.42 83 GLY A O 1
ATOM 689 N N . VAL A 1 84 ? 53.401 12.693 6.977 1.00 24.27 84 VAL A N 1
ATOM 690 C CA . VAL A 1 84 ? 52.145 13.167 7.566 1.00 24.27 84 VAL A CA 1
ATOM 691 C C . VAL A 1 84 ? 51.740 12.192 8.668 1.00 24.27 84 VAL A C 1
ATOM 693 O O . VAL A 1 84 ? 51.440 11.030 8.402 1.00 24.27 84 VAL A O 1
ATOM 696 N N . VAL A 1 85 ? 51.712 12.684 9.907 1.00 22.83 85 VAL A N 1
ATOM 697 C CA . VAL A 1 85 ? 51.060 12.024 11.043 1.00 22.83 85 VAL A CA 1
ATOM 698 C C . VAL A 1 85 ? 49.552 12.216 10.882 1.00 22.83 85 VAL A C 1
ATOM 700 O O . VAL A 1 85 ? 49.048 13.337 10.917 1.00 22.83 85 VAL A O 1
ATOM 703 N N . ARG A 1 86 ? 48.827 11.115 10.670 1.00 22.47 86 ARG A N 1
ATOM 704 C CA . ARG A 1 86 ? 47.360 11.075 10.664 1.00 22.47 86 ARG A CA 1
ATOM 705 C C . ARG A 1 86 ? 46.872 10.969 12.110 1.00 22.47 86 ARG A C 1
ATOM 707 O O . ARG A 1 86 ? 47.129 9.963 12.763 1.00 22.47 86 ARG A O 1
ATOM 714 N N . VAL A 1 87 ? 46.153 11.982 12.586 1.00 23.89 87 VAL A N 1
ATOM 715 C CA . VAL A 1 87 ? 45.364 11.914 13.825 1.00 23.89 87 VAL A CA 1
ATOM 716 C C . VAL A 1 87 ? 43.900 11.714 13.442 1.00 23.89 87 VAL A C 1
ATOM 718 O O . VAL A 1 87 ? 43.353 12.467 12.639 1.00 23.89 87 VAL A O 1
ATOM 721 N N . VAL A 1 88 ? 43.297 10.663 13.994 1.00 24.23 88 VAL A N 1
ATOM 722 C CA . VAL A 1 88 ? 41.886 10.289 13.849 1.00 24.23 88 VAL A CA 1
ATOM 723 C C . VAL A 1 88 ? 41.085 10.974 14.962 1.00 24.23 88 VAL A C 1
ATOM 725 O O . VAL A 1 88 ? 41.433 10.781 16.127 1.00 24.23 88 VAL A O 1
ATOM 728 N N . PRO A 1 89 ? 40.009 11.727 14.675 1.00 25.50 89 PRO A N 1
ATOM 729 C CA . PRO A 1 89 ? 39.040 12.102 15.698 1.00 25.50 89 PRO A CA 1
ATOM 730 C C . PRO A 1 89 ? 38.024 10.966 15.872 1.00 25.50 89 PRO A C 1
ATOM 732 O O . PRO A 1 89 ? 37.143 10.774 15.037 1.00 25.50 89 PRO A O 1
ATOM 735 N N . GLY A 1 90 ? 38.167 10.207 16.958 1.00 24.64 90 GLY A N 1
ATOM 736 C CA . GLY A 1 90 ? 37.081 9.433 17.555 1.00 24.64 90 GLY A CA 1
ATOM 737 C C . GLY A 1 90 ? 36.423 10.268 18.653 1.00 24.64 90 GLY A C 1
ATOM 738 O O . GLY A 1 90 ? 37.115 10.863 19.479 1.00 24.64 90 GLY A O 1
ATOM 739 N N . SER A 1 91 ? 35.098 10.346 18.652 1.00 25.70 91 SER A N 1
ATOM 740 C CA . SER A 1 91 ? 34.304 10.887 19.754 1.00 25.70 91 SER A CA 1
ATOM 741 C C . SER A 1 91 ? 34.066 9.792 20.797 1.00 25.70 91 SER A C 1
ATOM 743 O O . SER A 1 91 ? 33.618 8.698 20.463 1.00 25.70 91 SER A O 1
ATOM 745 N N . PHE A 1 92 ? 34.334 10.092 22.068 1.00 24.23 92 PHE A N 1
ATOM 746 C CA . PHE A 1 92 ? 33.878 9.286 23.201 1.00 24.23 92 PHE A CA 1
ATOM 747 C C . PHE A 1 92 ? 32.765 10.026 23.941 1.00 24.23 92 PHE A C 1
ATOM 749 O O . PHE A 1 92 ? 32.832 11.240 24.134 1.00 24.23 92 PHE A O 1
ATOM 756 N N . THR A 1 93 ? 31.766 9.265 24.381 1.00 23.69 93 THR A N 1
ATOM 757 C CA . THR A 1 93 ? 30.708 9.699 25.295 1.00 23.69 93 THR A CA 1
ATOM 758 C C . THR A 1 93 ? 31.087 9.245 26.701 1.00 23.69 93 THR A C 1
ATOM 760 O O . THR A 1 93 ? 31.359 8.065 26.910 1.00 23.69 93 THR A O 1
ATOM 763 N N . VAL A 1 94 ? 31.100 10.164 27.669 1.00 22.23 94 VAL A N 1
ATOM 764 C CA . VAL A 1 94 ? 31.178 9.823 29.096 1.00 22.23 94 VAL A CA 1
ATOM 765 C C . VAL A 1 94 ? 29.754 9.595 29.593 1.00 22.23 94 VAL A C 1
ATOM 767 O O . VAL A 1 94 ? 28.974 10.538 29.706 1.00 22.23 94 VAL A O 1
ATOM 770 N N . VAL A 1 95 ? 29.419 8.334 29.863 1.00 23.97 95 VAL A N 1
ATOM 771 C CA . VAL A 1 95 ? 28.221 7.928 30.606 1.00 23.97 95 VAL A CA 1
ATOM 772 C C . VAL A 1 95 ? 28.634 7.732 32.061 1.00 23.97 95 VAL A C 1
ATOM 774 O O . VAL A 1 95 ? 29.590 7.013 32.344 1.00 23.97 95 VAL A O 1
ATOM 777 N N . GLN A 1 96 ? 27.919 8.367 32.985 1.00 23.67 96 GLN A N 1
ATOM 778 C CA . GLN A 1 96 ? 28.054 8.122 34.416 1.00 23.67 96 GLN A CA 1
ATOM 779 C C . GLN A 1 96 ? 26.880 7.233 34.851 1.00 23.67 96 GLN A C 1
ATOM 781 O O . GLN A 1 96 ? 25.738 7.682 34.849 1.00 23.67 96 GLN A O 1
ATOM 786 N N . HIS A 1 97 ? 27.155 5.979 35.212 1.00 24.91 97 HIS A N 1
ATOM 787 C CA . HIS A 1 97 ? 26.249 5.136 36.002 1.00 24.91 97 HIS A CA 1
ATOM 788 C C . HIS A 1 97 ? 27.073 4.374 37.056 1.00 24.91 97 HIS A C 1
ATOM 790 O O . HIS A 1 97 ? 28.253 4.103 36.812 1.00 24.91 97 HIS A O 1
ATOM 796 N N . PRO A 1 98 ? 26.520 4.094 38.251 1.00 27.89 98 PRO A N 1
ATOM 797 C CA . PRO A 1 98 ? 27.297 3.617 39.377 1.00 27.89 98 PRO A CA 1
ATOM 798 C C . PRO A 1 98 ? 27.596 2.117 39.285 1.00 27.89 98 PRO A C 1
ATOM 800 O O . PRO A 1 98 ? 26.877 1.335 38.669 1.00 27.89 98 PRO A O 1
ATOM 803 N N . ALA A 1 99 ? 28.714 1.787 39.923 1.00 24.11 99 ALA A N 1
ATOM 804 C CA . ALA A 1 99 ? 29.393 0.509 40.057 1.00 24.11 99 ALA A CA 1
ATOM 805 C C . ALA A 1 99 ? 28.511 -0.735 40.247 1.00 24.11 99 ALA A C 1
ATOM 807 O O . ALA A 1 99 ? 27.636 -0.725 41.099 1.00 24.11 99 ALA A O 1
ATOM 808 N N . HIS A 1 100 ? 28.909 -1.841 39.606 1.00 25.30 100 HIS A N 1
ATOM 809 C CA . HIS A 1 100 ? 29.116 -3.137 40.266 1.00 25.30 100 HIS A CA 1
ATOM 810 C C . HIS A 1 100 ? 30.253 -3.904 39.557 1.00 25.30 100 HIS A C 1
ATOM 812 O O . HIS A 1 100 ? 30.372 -3.907 38.336 1.00 25.30 100 HIS A O 1
ATOM 818 N N . VAL A 1 101 ? 31.139 -4.477 40.371 1.00 24.12 101 VAL A N 1
ATOM 819 C CA . VAL A 1 101 ? 32.365 -5.219 40.031 1.00 24.12 101 VAL A CA 1
ATOM 820 C C . VAL A 1 101 ? 32.021 -6.666 39.678 1.00 24.12 101 VAL A C 1
ATOM 822 O O . VAL A 1 101 ? 31.168 -7.218 40.358 1.00 24.12 101 VAL A O 1
ATOM 825 N N . LEU A 1 102 ? 32.736 -7.289 38.726 1.00 23.91 102 LEU A N 1
ATOM 826 C CA . LEU A 1 102 ? 33.260 -8.669 38.818 1.00 23.91 102 LEU A CA 1
ATOM 827 C C . LEU A 1 102 ? 34.280 -8.952 37.688 1.00 23.91 102 LEU A C 1
ATOM 829 O O . LEU A 1 102 ? 34.113 -8.516 36.553 1.00 23.91 102 LEU A O 1
ATOM 833 N N . ARG A 1 103 ? 35.377 -9.634 38.050 1.00 21.28 103 ARG A N 1
ATOM 834 C CA . ARG A 1 103 ? 36.520 -10.040 37.207 1.00 21.28 103 ARG A CA 1
ATOM 835 C C . ARG A 1 103 ? 36.241 -11.374 36.495 1.00 21.28 103 ARG A C 1
ATOM 837 O O . ARG A 1 103 ? 35.543 -12.208 37.059 1.00 21.28 103 ARG A O 1
ATOM 844 N N . GLY A 1 104 ? 36.897 -11.618 35.358 1.00 23.30 104 GLY A N 1
ATOM 845 C CA . GLY A 1 104 ? 37.001 -12.938 34.718 1.00 23.30 104 GLY A CA 1
ATOM 846 C C . GLY A 1 104 ? 37.931 -12.905 33.501 1.00 23.30 104 GLY A C 1
ATOM 847 O O . GLY A 1 104 ? 38.017 -11.885 32.831 1.00 23.30 104 GLY A O 1
ATOM 848 N N . GLU A 1 105 ? 38.686 -13.980 33.301 1.00 25.59 105 GLU A N 1
ATOM 849 C CA . GLU A 1 105 ? 39.990 -14.060 32.631 1.00 25.59 105 GLU A CA 1
ATOM 850 C C . GLU A 1 105 ? 39.926 -14.259 31.105 1.00 25.59 105 GLU A C 1
ATOM 852 O O . GLU A 1 105 ? 38.864 -14.463 30.526 1.00 25.59 105 GLU A O 1
ATOM 857 N N . GLY A 1 106 ? 41.084 -14.124 30.448 1.00 21.53 106 GLY A N 1
ATOM 858 C CA . GLY A 1 106 ? 41.218 -13.998 28.997 1.00 21.53 106 GLY A CA 1
ATOM 859 C C . GLY A 1 106 ? 41.203 -15.306 28.203 1.00 21.53 106 GLY A C 1
ATOM 860 O O . GLY A 1 106 ? 41.310 -16.391 28.759 1.00 21.53 106 GLY A O 1
ATOM 861 N N . LEU A 1 107 ? 41.197 -15.172 26.873 1.00 22.23 107 LEU A N 1
ATOM 862 C CA . LEU A 1 107 ? 41.934 -16.065 25.979 1.00 22.23 107 LEU A CA 1
ATOM 863 C C . LEU A 1 107 ? 42.296 -15.325 24.678 1.00 22.23 107 LEU A C 1
ATOM 865 O O . LEU A 1 107 ? 41.454 -14.694 24.043 1.00 22.23 107 LEU A O 1
ATOM 869 N N . LEU A 1 108 ? 43.577 -15.394 24.324 1.00 20.67 108 LEU A N 1
ATOM 870 C CA . LEU A 1 108 ? 44.193 -14.912 23.087 1.00 20.67 108 LEU A CA 1
ATOM 871 C C . LEU A 1 108 ? 44.185 -16.057 22.065 1.00 20.67 108 LEU A C 1
ATOM 873 O O . LEU A 1 108 ? 44.583 -17.167 22.410 1.00 20.67 108 LEU A O 1
ATOM 877 N N . VAL A 1 109 ? 43.821 -15.782 20.810 1.00 23.27 109 VAL A N 1
ATOM 878 C CA . VAL A 1 109 ? 44.159 -16.652 19.672 1.00 23.27 109 VAL A CA 1
ATOM 879 C C . VAL A 1 109 ? 44.771 -15.788 18.570 1.00 23.27 109 VAL A C 1
ATOM 881 O O . VAL A 1 109 ? 44.112 -14.923 17.996 1.00 23.27 109 VAL A O 1
ATOM 884 N N . GLU A 1 110 ? 46.062 -16.009 18.320 1.00 21.88 110 GLU A N 1
ATOM 885 C CA . GLU A 1 110 ? 46.830 -15.455 17.203 1.00 21.88 110 GLU A CA 1
ATOM 886 C C . GLU A 1 110 ? 46.459 -16.153 15.885 1.00 21.88 110 GLU A C 1
ATOM 888 O O . GLU A 1 110 ? 46.324 -17.374 15.835 1.00 21.88 110 GLU A O 1
ATOM 893 N N . ALA A 1 111 ? 46.368 -15.388 14.793 1.00 23.31 111 ALA A N 1
ATOM 894 C CA . ALA A 1 111 ? 46.279 -15.918 13.434 1.00 23.31 111 ALA A CA 1
ATOM 895 C C . ALA A 1 111 ? 47.576 -15.614 12.667 1.00 23.31 111 ALA A C 1
ATOM 897 O O . ALA A 1 111 ? 47.917 -14.455 12.417 1.00 23.31 111 ALA A O 1
ATOM 898 N N . ALA A 1 112 ? 48.293 -16.673 12.286 1.00 24.84 112 ALA A N 1
ATOM 899 C CA . ALA A 1 112 ? 49.512 -16.618 11.487 1.00 24.84 112 ALA A CA 1
ATOM 900 C C . ALA A 1 112 ? 49.213 -16.532 9.975 1.00 24.84 112 ALA A C 1
ATOM 902 O O . ALA A 1 112 ? 48.322 -17.197 9.450 1.00 24.84 112 ALA A O 1
ATOM 903 N N . HIS A 1 113 ? 49.998 -15.709 9.276 1.00 23.33 113 HIS A N 1
ATOM 904 C CA . HIS A 1 113 ? 50.049 -15.553 7.817 1.00 23.33 113 HIS A CA 1
ATOM 905 C C . HIS A 1 113 ? 50.883 -16.652 7.140 1.00 23.33 113 HIS A C 1
ATOM 907 O O . HIS A 1 113 ? 51.999 -16.893 7.587 1.00 23.33 113 HIS A O 1
ATOM 913 N N . LEU A 1 114 ? 50.445 -17.157 5.974 1.00 26.20 114 LEU A N 1
ATOM 914 C CA . LEU A 1 114 ? 51.303 -17.710 4.904 1.00 26.20 114 LEU A CA 1
ATOM 915 C C . LEU A 1 114 ? 50.675 -17.457 3.498 1.00 26.20 114 LEU A C 1
ATOM 917 O O . LEU A 1 114 ? 49.482 -17.168 3.415 1.00 26.20 114 LEU A O 1
ATOM 921 N N . PRO A 1 115 ? 51.461 -17.462 2.393 1.00 29.95 115 PRO A N 1
ATOM 922 C CA . PRO A 1 115 ? 51.285 -16.535 1.269 1.00 29.95 115 PRO A CA 1
ATOM 923 C C . PRO A 1 115 ? 50.762 -17.126 -0.061 1.00 29.95 115 PRO A C 1
ATOM 925 O O . PRO A 1 115 ? 50.715 -18.330 -0.289 1.00 29.95 115 PRO A O 1
ATOM 928 N N . ARG A 1 116 ? 50.418 -16.191 -0.964 1.00 27.09 116 ARG A N 1
ATOM 929 C CA . ARG A 1 116 ? 49.893 -16.335 -2.338 1.00 27.09 116 ARG A CA 1
ATOM 930 C C . ARG A 1 116 ? 50.730 -17.226 -3.272 1.00 27.09 116 ARG A C 1
ATOM 932 O O . ARG A 1 116 ? 51.929 -17.002 -3.420 1.00 27.09 116 ARG A O 1
ATOM 939 N N . ALA A 1 117 ? 50.044 -18.040 -4.082 1.00 27.88 117 ALA A N 1
ATOM 940 C CA . ALA A 1 117 ? 50.555 -18.590 -5.341 1.00 27.88 117 ALA A CA 1
ATOM 941 C C . ALA A 1 117 ? 49.648 -18.198 -6.525 1.00 27.88 117 ALA A C 1
ATOM 943 O O . ALA A 1 117 ? 48.423 -18.206 -6.433 1.00 27.88 117 ALA A O 1
ATOM 944 N N . LYS A 1 118 ? 50.285 -17.805 -7.634 1.00 26.58 118 LYS A N 1
ATOM 945 C CA . LYS A 1 118 ? 49.677 -17.447 -8.922 1.00 26.58 118 LYS A CA 1
ATOM 946 C C . LYS A 1 118 ? 49.446 -18.717 -9.746 1.00 26.58 118 LYS A C 1
ATOM 948 O O . LYS A 1 118 ? 50.395 -19.469 -9.937 1.00 26.58 118 LYS A O 1
ATOM 953 N N . ALA A 1 119 ? 48.275 -18.867 -10.358 1.00 27.97 119 ALA A N 1
ATOM 954 C CA . ALA A 1 119 ? 48.106 -19.716 -11.536 1.00 27.97 119 ALA A CA 1
ATOM 955 C C . ALA A 1 119 ? 47.153 -19.033 -12.526 1.00 27.97 119 ALA A C 1
ATOM 957 O O . ALA A 1 119 ? 46.009 -18.719 -12.210 1.00 27.97 119 ALA A O 1
ATOM 958 N N . ARG A 1 120 ? 47.678 -18.740 -13.718 1.00 28.12 120 ARG A N 1
ATOM 959 C CA . ARG A 1 120 ? 46.928 -18.305 -14.897 1.00 28.12 120 ARG A CA 1
ATOM 960 C C . ARG A 1 120 ? 46.507 -19.564 -15.651 1.00 28.12 120 ARG A C 1
ATOM 962 O O . ARG A 1 120 ? 47.388 -20.295 -16.083 1.00 28.12 120 ARG A O 1
ATOM 969 N N . GLN A 1 121 ? 45.217 -19.743 -15.913 1.00 26.02 121 GLN A N 1
ATOM 970 C CA . GLN A 1 121 ? 44.753 -20.653 -16.958 1.00 26.02 121 GLN A CA 1
ATOM 971 C C . GLN A 1 121 ? 43.713 -19.916 -17.807 1.00 26.02 121 GLN A C 1
ATOM 973 O O . GLN A 1 121 ? 42.659 -19.515 -17.322 1.00 26.02 121 GLN A O 1
ATOM 978 N N . ARG A 1 122 ? 44.052 -19.686 -19.076 1.00 27.12 122 ARG A N 1
ATOM 979 C CA . ARG A 1 122 ? 43.097 -19.351 -20.134 1.00 27.12 122 ARG A CA 1
ATOM 980 C C . ARG A 1 122 ? 42.536 -20.669 -20.659 1.00 27.12 122 ARG A C 1
ATOM 982 O O . ARG A 1 122 ? 43.337 -21.507 -21.053 1.00 27.12 122 ARG A O 1
ATOM 989 N N . CYS A 1 123 ? 41.216 -20.791 -20.756 1.00 23.31 123 CYS A N 1
ATOM 990 C CA . CYS A 1 123 ? 40.561 -21.675 -21.718 1.00 23.31 123 CYS A CA 1
ATOM 991 C C . CYS A 1 123 ? 39.276 -21.005 -22.215 1.00 23.31 123 CYS A C 1
ATOM 993 O O . CYS A 1 123 ? 38.344 -20.763 -21.458 1.00 23.31 123 CYS A O 1
ATOM 995 N N . ILE A 1 124 ? 39.283 -20.686 -23.506 1.00 27.03 124 ILE A N 1
ATOM 996 C CA . ILE A 1 124 ? 38.110 -20.456 -24.352 1.00 27.03 124 ILE A CA 1
ATOM 997 C C . ILE A 1 124 ? 37.463 -21.825 -24.570 1.00 27.03 124 ILE A C 1
ATOM 999 O O . ILE A 1 124 ? 38.221 -22.751 -24.834 1.00 27.03 124 ILE A O 1
ATOM 1003 N N . HIS A 1 125 ? 36.133 -21.948 -24.515 1.00 24.72 125 HIS A N 1
ATOM 1004 C CA . HIS A 1 125 ? 35.342 -22.843 -25.376 1.00 24.72 125 HIS A CA 1
ATOM 1005 C C . HIS A 1 125 ? 33.872 -22.396 -25.387 1.00 24.72 125 HIS A C 1
ATOM 1007 O O . HIS A 1 125 ? 33.224 -22.307 -24.349 1.00 24.72 125 HIS A O 1
ATOM 1013 N N . ALA A 1 126 ? 33.376 -22.123 -26.591 1.00 26.41 126 ALA A N 1
ATOM 1014 C CA . ALA A 1 126 ? 31.963 -22.017 -26.922 1.00 26.41 126 ALA A CA 1
ATOM 1015 C C . ALA A 1 126 ? 31.325 -23.416 -27.001 1.00 26.41 126 ALA A C 1
ATOM 1017 O O . ALA A 1 126 ? 32.007 -24.357 -27.410 1.00 26.41 126 ALA A O 1
ATOM 1018 N N . ARG A 1 127 ? 30.030 -23.527 -26.671 1.00 27.56 127 ARG A N 1
ATOM 1019 C CA . ARG A 1 127 ? 29.064 -24.542 -27.156 1.00 27.56 127 ARG A CA 1
ATOM 1020 C C . ARG A 1 127 ? 27.656 -24.106 -26.723 1.00 27.56 127 ARG A C 1
ATOM 1022 O O . ARG A 1 127 ? 27.430 -23.884 -25.545 1.00 27.56 127 ARG A O 1
ATOM 1029 N N . THR A 1 128 ? 26.837 -23.637 -27.663 1.00 25.31 128 THR A N 1
ATOM 1030 C CA . THR A 1 128 ? 25.801 -24.387 -28.409 1.00 25.31 128 THR A CA 1
ATOM 1031 C C . THR A 1 128 ? 24.482 -24.443 -27.642 1.00 25.31 128 THR A C 1
ATOM 1033 O O . THR A 1 128 ? 24.314 -25.232 -26.721 1.00 25.31 128 THR A O 1
ATOM 1036 N N . ILE A 1 129 ? 23.550 -23.597 -28.087 1.00 27.95 129 ILE A N 1
ATOM 1037 C CA . ILE A 1 129 ? 22.121 -23.658 -27.786 1.00 27.95 129 ILE A CA 1
ATOM 1038 C C . ILE A 1 129 ? 21.577 -24.942 -28.416 1.00 27.95 129 ILE A C 1
ATOM 1040 O O . ILE A 1 129 ? 21.661 -25.119 -29.631 1.00 27.95 129 ILE A O 1
ATOM 1044 N N . ALA A 1 130 ? 21.029 -25.826 -27.592 1.00 26.16 130 ALA A N 1
ATOM 1045 C CA . ALA A 1 130 ? 20.148 -26.893 -28.033 1.00 26.16 130 ALA A CA 1
ATOM 1046 C C . ALA A 1 130 ? 18.839 -26.743 -27.259 1.00 26.16 130 ALA A C 1
ATOM 1048 O O . ALA A 1 130 ? 18.806 -26.888 -26.040 1.00 26.16 130 ALA A O 1
ATOM 1049 N N . ALA A 1 131 ? 17.782 -26.399 -27.991 1.00 31.41 131 ALA A N 1
ATOM 1050 C CA . ALA A 1 131 ? 16.414 -26.493 -27.524 1.00 31.41 131 ALA A CA 1
ATOM 1051 C C . ALA A 1 131 ? 16.072 -27.972 -27.308 1.00 31.41 131 ALA A C 1
ATOM 1053 O O . ALA A 1 131 ? 16.207 -28.773 -28.233 1.00 31.41 131 ALA A O 1
ATOM 1054 N N . MET A 1 132 ? 15.624 -28.324 -26.105 1.00 26.58 132 MET A N 1
ATOM 1055 C CA . MET A 1 132 ? 14.901 -29.564 -25.849 1.00 26.58 132 MET A CA 1
ATOM 1056 C C . MET A 1 132 ? 13.722 -29.254 -24.932 1.00 26.58 132 MET A C 1
ATOM 1058 O O . MET A 1 132 ? 13.869 -28.683 -23.856 1.00 26.58 132 MET A O 1
ATOM 1062 N N . SER A 1 133 ? 12.553 -29.585 -25.460 1.00 30.89 133 SER A N 1
ATOM 1063 C CA . SER A 1 133 ? 11.234 -29.569 -24.854 1.00 30.89 133 SER A CA 1
ATOM 1064 C C . SER A 1 133 ? 11.110 -30.562 -23.700 1.00 30.89 133 SER A C 1
ATOM 1066 O O . SER A 1 133 ? 11.612 -31.676 -23.815 1.00 30.89 133 SER A O 1
ATOM 1068 N N . ASP A 1 134 ? 10.325 -30.153 -22.703 1.00 31.17 134 ASP A N 1
ATOM 1069 C CA . ASP A 1 134 ? 9.448 -30.976 -21.862 1.00 31.17 134 ASP A CA 1
ATOM 1070 C C . ASP A 1 134 ? 10.098 -32.109 -21.041 1.00 31.17 134 ASP A C 1
ATOM 1072 O O . ASP A 1 134 ? 10.456 -33.157 -21.572 1.00 31.17 134 ASP A O 1
ATOM 1076 N N . GLN A 1 135 ? 10.196 -31.908 -19.719 1.00 29.12 135 GLN A N 1
ATOM 1077 C CA . GLN A 1 135 ? 9.498 -32.731 -18.716 1.00 29.12 135 GLN A CA 1
ATOM 1078 C C . GLN A 1 135 ? 9.913 -32.369 -17.280 1.00 29.12 135 GLN A C 1
ATOM 1080 O O . GLN A 1 135 ? 11.089 -32.215 -16.957 1.00 29.12 135 GLN A O 1
ATOM 1085 N N . SER A 1 136 ? 8.901 -32.334 -16.409 1.00 29.55 136 SER A N 1
ATOM 1086 C CA . SER A 1 136 ? 8.945 -32.315 -14.938 1.00 29.55 136 SER A CA 1
ATOM 1087 C C . SER A 1 136 ? 9.558 -31.082 -14.265 1.00 29.55 136 SER A C 1
ATOM 1089 O O . SER A 1 136 ? 10.751 -31.003 -13.988 1.00 29.55 136 SER A O 1
ATOM 1091 N N . ASN A 1 137 ? 8.667 -30.154 -13.913 1.00 35.50 137 ASN A N 1
ATOM 1092 C CA . ASN A 1 137 ? 8.862 -29.189 -12.838 1.00 35.50 137 ASN A CA 1
ATOM 1093 C C . ASN A 1 137 ? 9.046 -29.977 -11.522 1.00 35.50 137 ASN A C 1
ATOM 1095 O O . ASN A 1 137 ? 8.106 -30.682 -11.133 1.00 35.50 137 ASN A O 1
ATOM 1099 N N . PRO A 1 138 ? 10.214 -29.958 -10.853 1.00 31.22 138 PRO A N 1
ATOM 1100 C CA . PRO A 1 138 ? 10.294 -30.528 -9.524 1.00 31.22 138 PRO A CA 1
ATOM 1101 C C . PRO A 1 138 ? 9.435 -29.645 -8.625 1.00 31.22 138 PRO A C 1
ATOM 1103 O O . PRO A 1 138 ? 9.596 -28.427 -8.591 1.00 31.22 138 PRO A O 1
ATOM 1106 N N . ALA A 1 139 ? 8.468 -30.287 -7.977 1.00 33.53 139 ALA A N 1
ATOM 1107 C CA . ALA A 1 139 ? 7.560 -29.679 -7.032 1.00 33.53 139 ALA A CA 1
ATOM 1108 C C . ALA A 1 139 ? 8.283 -28.681 -6.123 1.00 33.53 139 ALA A C 1
ATOM 1110 O O . ALA A 1 139 ? 9.401 -28.932 -5.662 1.00 33.53 139 ALA A O 1
ATOM 1111 N N . ALA A 1 140 ? 7.582 -27.576 -5.869 1.00 38.22 140 ALA A N 1
ATOM 1112 C CA . ALA A 1 140 ? 7.801 -26.697 -4.739 1.00 38.22 140 ALA A CA 1
ATOM 1113 C C . ALA A 1 140 ? 8.296 -27.499 -3.532 1.00 38.22 140 ALA A C 1
ATOM 1115 O O . ALA A 1 140 ? 7.785 -28.585 -3.245 1.00 38.22 140 ALA A O 1
ATOM 1116 N N . SER A 1 141 ? 9.288 -26.960 -2.832 1.00 35.09 141 SER A N 1
ATOM 1117 C CA . SER A 1 141 ? 9.730 -27.425 -1.522 1.00 35.09 141 SER A CA 1
ATOM 1118 C C . SER A 1 141 ? 8.586 -27.287 -0.506 1.00 35.09 141 SER A C 1
ATOM 1120 O O . SER A 1 141 ? 8.571 -26.390 0.330 1.00 35.09 141 SER A O 1
ATOM 1122 N N . GLY A 1 142 ? 7.580 -28.150 -0.622 1.00 37.41 142 GLY A N 1
ATOM 1123 C CA . GLY A 1 142 ? 6.457 -28.296 0.285 1.00 37.41 142 GLY A CA 1
ATOM 1124 C C . GLY A 1 142 ? 6.829 -29.307 1.353 1.00 37.41 142 GLY A C 1
ATOM 1125 O O . GLY A 1 142 ? 6.677 -30.506 1.137 1.00 37.41 142 GLY A O 1
ATOM 1126 N N . ALA A 1 143 ? 7.360 -28.826 2.476 1.00 33.50 143 ALA A N 1
ATOM 1127 C CA . ALA A 1 143 ? 7.460 -29.621 3.701 1.00 33.50 143 ALA A CA 1
ATOM 1128 C C . ALA A 1 143 ? 7.685 -28.804 4.987 1.00 33.50 143 ALA A C 1
ATOM 1130 O O . ALA A 1 143 ? 7.493 -29.365 6.057 1.00 33.50 143 ALA A O 1
ATOM 1131 N N . GLU A 1 144 ? 8.066 -27.521 4.935 1.00 41.78 144 GLU A N 1
ATOM 1132 C CA . GLU A 1 144 ? 8.425 -26.782 6.167 1.00 41.78 144 GLU A CA 1
ATOM 1133 C C . GLU A 1 144 ? 7.417 -25.711 6.616 1.00 41.78 144 GLU A C 1
ATOM 1135 O O . GLU A 1 144 ? 7.659 -25.046 7.615 1.00 41.78 144 GLU A O 1
ATOM 1140 N N . ASN A 1 145 ? 6.271 -25.552 5.939 1.00 51.53 145 ASN A N 1
ATOM 1141 C CA . ASN A 1 145 ? 5.359 -24.430 6.204 1.00 51.53 145 ASN A CA 1
ATOM 1142 C C . ASN A 1 145 ? 3.874 -24.813 6.368 1.00 51.53 145 ASN A C 1
ATOM 1144 O O . ASN A 1 145 ? 3.000 -24.001 6.076 1.00 51.53 145 ASN A O 1
ATOM 1148 N N . SER A 1 146 ? 3.578 -26.049 6.793 1.00 58.78 146 SER A N 1
ATOM 1149 C CA . SER A 1 146 ? 2.196 -26.553 6.921 1.00 58.78 146 SER A CA 1
ATOM 1150 C C . SER A 1 146 ? 1.352 -25.830 7.971 1.00 58.78 146 SER A C 1
ATOM 1152 O O . SER A 1 146 ? 0.133 -25.897 7.894 1.00 58.78 146 SER A O 1
ATOM 1154 N N . ASP A 1 147 ? 1.979 -25.131 8.918 1.00 77.88 147 ASP A N 1
ATOM 1155 C CA . ASP A 1 147 ? 1.296 -24.608 10.108 1.00 77.88 147 ASP A CA 1
ATOM 1156 C C . ASP A 1 147 ? 0.896 -23.125 9.981 1.00 77.88 147 ASP A C 1
ATOM 1158 O O . ASP A 1 147 ? 0.283 -22.570 10.895 1.00 77.88 147 ASP A O 1
ATOM 1162 N N . ARG A 1 148 ? 1.245 -22.454 8.871 1.00 88.38 148 ARG A N 1
ATOM 1163 C CA . ARG A 1 148 ? 0.864 -21.050 8.643 1.00 88.38 148 ARG A CA 1
ATOM 1164 C C . ARG A 1 148 ? -0.530 -20.964 8.010 1.00 88.38 148 ARG A C 1
ATOM 1166 O O . ARG A 1 148 ? -0.846 -21.774 7.135 1.00 88.38 148 ARG A O 1
ATOM 1173 N N . PRO A 1 149 ? -1.343 -19.957 8.377 1.00 93.38 149 PRO A N 1
ATOM 1174 C CA . PRO A 1 149 ? -2.601 -19.718 7.692 1.00 93.38 149 PRO A CA 1
ATOM 1175 C C . PRO A 1 149 ? -2.386 -19.426 6.208 1.00 93.38 149 PRO A C 1
ATOM 1177 O O . PRO A 1 149 ? -1.416 -18.771 5.814 1.00 93.38 149 PRO A O 1
ATOM 1180 N N . VAL A 1 150 ? -3.349 -19.856 5.401 1.00 96.44 150 VAL A N 1
ATOM 1181 C CA . VAL A 1 150 ? -3.520 -19.391 4.022 1.00 96.44 150 VAL A CA 1
ATOM 1182 C C . VAL A 1 150 ? -4.696 -18.428 3.964 1.00 96.44 150 VAL A C 1
ATOM 1184 O O . VAL A 1 150 ? -5.500 -18.363 4.893 1.00 96.44 150 VAL A O 1
ATOM 1187 N N . TYR A 1 151 ? -4.824 -17.685 2.871 1.00 97.88 151 TYR A N 1
ATOM 1188 C CA . TYR A 1 151 ? -5.838 -16.642 2.767 1.00 97.88 151 TYR A CA 1
ATOM 1189 C C . TYR A 1 151 ? -6.770 -16.836 1.577 1.00 97.88 151 TYR A C 1
ATOM 1191 O O . TYR A 1 151 ? -6.340 -16.973 0.426 1.00 97.88 151 TYR A O 1
ATOM 1199 N N . LYS A 1 152 ? -8.074 -16.757 1.855 1.00 97.62 152 LYS A N 1
ATOM 1200 C CA . LYS A 1 152 ? -9.046 -16.346 0.846 1.00 97.62 152 LYS A CA 1
ATOM 1201 C C . LYS A 1 152 ? -8.932 -14.835 0.718 1.00 97.62 152 LYS A C 1
ATOM 1203 O O . LYS A 1 152 ? -8.908 -14.135 1.726 1.00 97.62 152 LYS A O 1
ATOM 1208 N N . TRP A 1 153 ? -8.869 -14.316 -0.500 1.00 98.06 153 TRP A N 1
ATOM 1209 C CA . TRP A 1 153 ? -8.661 -12.887 -0.697 1.00 98.06 153 TRP A CA 1
ATOM 1210 C C . TRP A 1 153 ? -9.558 -12.311 -1.782 1.00 98.06 153 TRP A C 1
ATOM 1212 O O . TRP A 1 153 ? -10.044 -13.022 -2.660 1.00 98.06 153 TRP A O 1
ATOM 1222 N N . THR A 1 154 ? -9.830 -11.015 -1.673 1.00 98.31 154 THR A N 1
ATOM 1223 C CA . THR A 1 154 ? -10.661 -10.257 -2.609 1.00 98.31 154 THR A CA 1
ATOM 1224 C C . THR A 1 154 ? -9.953 -8.960 -2.962 1.00 98.31 154 THR A C 1
ATOM 1226 O O . THR A 1 154 ? -9.589 -8.182 -2.079 1.00 98.31 154 THR A O 1
ATOM 1229 N N . LEU A 1 155 ? -9.782 -8.715 -4.260 1.00 98.19 155 LEU A N 1
ATOM 1230 C CA . LEU A 1 155 ? -9.358 -7.418 -4.769 1.00 98.19 155 LEU A CA 1
ATOM 1231 C C . LEU A 1 155 ? -10.493 -6.404 -4.584 1.00 98.19 155 LEU A C 1
ATOM 1233 O O . LEU A 1 155 ? -11.601 -6.596 -5.086 1.00 98.19 155 LEU A O 1
ATOM 1237 N N . LEU A 1 156 ? -10.198 -5.299 -3.914 1.00 98.38 156 LEU A N 1
ATOM 1238 C CA . LEU A 1 156 ? -11.122 -4.204 -3.670 1.00 98.38 156 LEU A CA 1
ATOM 1239 C C . LEU A 1 156 ? -10.713 -2.987 -4.498 1.00 98.38 156 LEU A C 1
ATOM 1241 O O . LEU A 1 156 ? -9.661 -2.396 -4.275 1.00 98.38 156 LEU A O 1
ATOM 1245 N N . ARG A 1 157 ? -11.575 -2.560 -5.425 1.00 97.69 157 ARG A N 1
ATOM 1246 C CA . ARG A 1 157 ? -11.410 -1.273 -6.117 1.00 97.69 157 ARG A CA 1
ATOM 1247 C C . ARG A 1 157 ? -11.926 -0.161 -5.213 1.00 97.69 157 ARG A C 1
ATOM 1249 O O . ARG A 1 157 ? -13.137 0.042 -5.140 1.00 97.69 157 ARG A O 1
ATOM 1256 N N . ALA A 1 158 ? -11.035 0.538 -4.522 1.00 97.25 158 ALA A N 1
ATOM 1257 C CA . ALA A 1 158 ? -11.361 1.576 -3.542 1.00 97.25 158 ALA A CA 1
ATOM 1258 C C . ALA A 1 158 ? -11.540 2.981 -4.152 1.00 97.25 158 ALA A C 1
ATOM 1260 O O . ALA A 1 158 ? -11.637 3.956 -3.413 1.00 97.25 158 ALA A O 1
ATOM 1261 N N . GLY A 1 159 ? -11.629 3.074 -5.481 1.00 96.25 159 GLY A N 1
ATOM 1262 C CA . GLY A 1 159 ? -11.861 4.307 -6.236 1.00 96.25 159 GLY A CA 1
ATOM 1263 C C . GLY A 1 159 ? -10.773 4.562 -7.270 1.00 96.25 159 GLY A C 1
ATOM 1264 O O . GLY A 1 159 ? -9.797 3.811 -7.357 1.00 96.25 159 GLY A O 1
ATOM 1265 N N . ARG A 1 160 ? -10.954 5.619 -8.062 1.00 95.94 160 ARG A N 1
ATOM 1266 C CA . ARG A 1 160 ? -9.955 6.079 -9.036 1.00 95.94 160 ARG A CA 1
ATOM 1267 C C . ARG A 1 160 ? -9.361 7.433 -8.670 1.00 95.94 160 ARG A C 1
ATOM 1269 O O . ARG A 1 160 ? -9.990 8.255 -8.001 1.00 95.94 160 ARG A O 1
ATOM 1276 N N . LEU A 1 161 ? -8.180 7.676 -9.217 1.00 95.81 161 LEU A N 1
ATOM 1277 C CA . LEU A 1 161 ? -7.371 8.868 -9.036 1.00 95.81 161 LEU A CA 1
ATOM 1278 C C . LEU A 1 161 ? -6.726 9.242 -10.382 1.00 95.81 161 LEU A C 1
ATOM 1280 O O . LEU A 1 161 ? -6.308 8.393 -11.161 1.00 95.81 161 LEU A O 1
ATOM 1284 N N . LEU A 1 162 ? -6.659 10.536 -10.675 1.00 97.50 162 LEU A N 1
ATOM 1285 C CA . LEU A 1 162 ? -5.959 11.102 -11.821 1.00 97.50 162 LEU A CA 1
ATOM 1286 C C . LEU A 1 162 ? -4.694 11.815 -11.342 1.00 97.50 162 LEU A C 1
ATOM 1288 O O . LEU A 1 162 ? -4.782 12.803 -10.605 1.00 97.50 162 LEU A O 1
ATOM 1292 N N . LEU A 1 163 ? -3.530 11.378 -11.819 1.00 95.81 163 LEU A N 1
ATOM 1293 C CA . LEU A 1 163 ? -2.236 12.000 -11.520 1.00 95.81 163 LEU A CA 1
ATOM 1294 C C . LEU A 1 163 ? -1.585 12.560 -12.776 1.00 95.81 163 LEU A C 1
ATOM 1296 O O . LEU A 1 163 ? -1.796 12.053 -13.871 1.00 95.81 163 LEU A O 1
ATOM 1300 N N . ASP A 1 164 ? -0.783 13.618 -12.631 1.00 95.81 164 ASP A N 1
ATOM 1301 C CA . ASP A 1 164 ? -0.005 14.146 -13.753 1.00 95.81 164 ASP A CA 1
ATOM 1302 C C . ASP A 1 164 ? 0.927 13.058 -14.313 1.00 95.81 164 ASP A C 1
ATOM 1304 O O . ASP A 1 164 ? 1.702 12.447 -13.580 1.00 95.81 164 ASP A O 1
ATOM 1308 N N . GLY A 1 165 ? 0.878 12.832 -15.625 1.00 96.31 165 GLY A N 1
ATOM 1309 C CA . GLY A 1 165 ? 1.683 11.817 -16.298 1.00 96.31 165 GLY A CA 1
ATOM 1310 C C . GLY A 1 165 ? 3.183 12.122 -16.265 1.00 96.31 165 GLY A C 1
ATOM 1311 O O . GLY A 1 165 ? 3.994 11.205 -16.262 1.00 96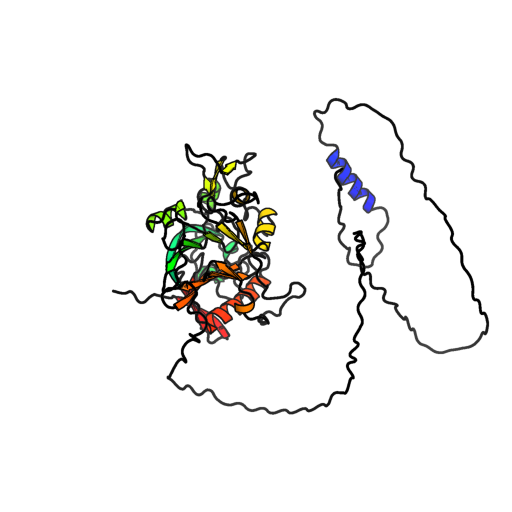.31 165 GLY A O 1
ATOM 1312 N N . GLY A 1 166 ? 3.591 13.393 -16.183 1.00 94.50 166 GLY A N 1
ATOM 1313 C CA . GLY A 1 166 ? 4.991 13.734 -15.903 1.00 94.50 166 GLY A CA 1
ATOM 1314 C C . GLY A 1 166 ? 5.409 13.299 -14.495 1.00 94.50 166 GLY A C 1
ATOM 1315 O O . GLY A 1 166 ? 6.520 12.811 -14.309 1.00 94.50 166 GLY A O 1
ATOM 1316 N N . GLY A 1 167 ? 4.487 13.405 -13.538 1.00 94.44 167 GLY A N 1
ATOM 1317 C CA . GLY A 1 167 ? 4.589 12.827 -12.202 1.00 94.44 167 GLY A CA 1
ATOM 1318 C C . GLY A 1 167 ? 4.755 11.309 -12.222 1.00 94.44 167 GLY A C 1
ATOM 1319 O O . GLY A 1 167 ? 5.726 10.798 -11.674 1.00 94.44 167 GLY A O 1
ATOM 1320 N N . MET A 1 168 ? 3.859 10.596 -12.905 1.00 96.12 168 MET A N 1
ATOM 1321 C CA . MET A 1 168 ? 3.872 9.126 -12.951 1.00 96.12 168 MET A CA 1
ATOM 1322 C C . MET A 1 168 ? 5.068 8.545 -13.716 1.00 96.12 168 MET A C 1
ATOM 1324 O O . MET A 1 168 ? 5.584 7.491 -13.380 1.00 96.12 168 MET A O 1
ATOM 1328 N N . PHE A 1 169 ? 5.558 9.219 -14.750 1.00 95.69 169 PHE A N 1
ATOM 1329 C CA . PHE A 1 169 ? 6.614 8.653 -15.596 1.00 95.69 169 PHE A CA 1
ATOM 1330 C C . PHE A 1 169 ? 7.991 9.289 -15.385 1.00 95.69 169 PHE A C 1
ATOM 1332 O O . PHE A 1 169 ? 8.975 8.842 -15.983 1.00 95.69 169 PHE A O 1
ATOM 1339 N N . GLY A 1 170 ? 8.078 10.316 -14.534 1.00 92.69 170 GLY A N 1
ATOM 1340 C CA . GLY A 1 170 ? 9.319 10.922 -14.067 1.00 92.69 170 GLY A CA 1
ATOM 1341 C C . GLY A 1 170 ? 10.279 11.291 -15.196 1.00 92.69 170 GLY A C 1
ATOM 1342 O O . GLY A 1 170 ? 10.047 12.220 -15.968 1.00 92.69 170 GLY A O 1
ATOM 1343 N N . VAL A 1 171 ? 11.400 10.571 -15.275 1.00 90.88 171 VAL A N 1
ATOM 1344 C CA . VAL A 1 171 ? 12.469 10.835 -16.254 1.00 90.88 171 VAL A CA 1
ATOM 1345 C C . VAL A 1 171 ? 12.130 10.380 -17.676 1.00 90.88 171 VAL A C 1
ATOM 1347 O O . VAL A 1 171 ? 12.850 10.726 -18.616 1.00 90.88 171 VAL A O 1
ATOM 1350 N N . ILE A 1 172 ? 11.062 9.601 -17.858 1.00 94.75 172 ILE A N 1
ATOM 1351 C CA . ILE A 1 172 ? 10.657 9.098 -19.167 1.00 94.75 172 ILE A CA 1
ATOM 1352 C C . ILE A 1 172 ? 9.942 10.218 -19.940 1.00 94.75 172 ILE A C 1
ATOM 1354 O O . ILE A 1 172 ? 8.956 10.778 -19.459 1.00 94.75 172 ILE A O 1
ATOM 1358 N N . PRO A 1 173 ? 10.387 10.566 -21.163 1.00 94.94 173 PRO A N 1
ATOM 1359 C CA . PRO A 1 173 ? 9.738 11.613 -21.946 1.00 94.94 173 PRO A CA 1
ATOM 1360 C C . PRO A 1 173 ? 8.289 11.268 -22.312 1.00 94.94 173 PRO A C 1
ATOM 1362 O O . PRO A 1 173 ? 8.000 10.139 -22.712 1.00 94.94 173 PRO A O 1
ATOM 1365 N N . LYS A 1 174 ? 7.401 12.272 -22.317 1.00 95.44 174 LYS A N 1
ATOM 1366 C CA . LYS A 1 174 ? 5.983 12.116 -22.705 1.00 95.44 174 LYS A CA 1
ATOM 1367 C C . LYS A 1 174 ? 5.765 11.422 -24.042 1.00 95.44 174 LYS A C 1
ATOM 1369 O O . LYS A 1 174 ? 4.902 10.563 -24.154 1.00 95.44 174 LYS A O 1
ATOM 1374 N N . VAL A 1 175 ? 6.588 11.742 -25.036 1.00 95.31 175 VAL A N 1
ATOM 1375 C CA . VAL A 1 175 ? 6.526 11.129 -26.376 1.00 95.31 175 VAL A CA 1
ATOM 1376 C C . VAL A 1 175 ? 6.821 9.621 -26.390 1.00 95.31 175 VAL A C 1
ATOM 1378 O O . VAL A 1 175 ? 6.614 8.970 -27.417 1.00 95.31 175 VAL A O 1
ATOM 1381 N N . VAL A 1 176 ? 7.361 9.083 -25.291 1.00 94.88 176 VAL A N 1
ATOM 1382 C CA . VAL A 1 176 ? 7.614 7.655 -25.083 1.00 94.88 176 VAL A CA 1
ATOM 1383 C C . VAL A 1 176 ? 6.464 7.037 -24.295 1.00 94.88 176 VAL A C 1
ATOM 1385 O O . VAL A 1 176 ? 5.831 6.121 -24.810 1.00 94.88 176 VAL A O 1
ATOM 1388 N N . TRP A 1 177 ? 6.163 7.540 -23.091 1.00 95.25 177 TRP A N 1
ATOM 1389 C CA . TRP A 1 177 ? 5.177 6.892 -22.218 1.00 95.25 177 TRP A CA 1
ATOM 1390 C C . TRP A 1 177 ? 3.731 7.033 -22.708 1.00 95.25 177 TRP A C 1
ATOM 1392 O O . TRP A 1 177 ? 2.938 6.116 -22.505 1.00 95.25 177 TRP A O 1
ATOM 1402 N N . ASN A 1 178 ? 3.374 8.110 -23.424 1.00 94.75 178 ASN A N 1
ATOM 1403 C CA . ASN A 1 178 ? 1.990 8.299 -23.891 1.00 94.75 178 ASN A CA 1
ATOM 1404 C C . ASN A 1 178 ? 1.580 7.347 -25.027 1.00 94.75 178 ASN A C 1
ATOM 1406 O O . ASN A 1 178 ? 0.440 7.378 -25.478 1.00 94.75 178 ASN A O 1
ATOM 1410 N N . ARG A 1 179 ? 2.515 6.522 -25.513 1.00 94.56 179 ARG A N 1
ATOM 1411 C CA . ARG A 1 179 ? 2.229 5.437 -26.458 1.00 94.56 179 ARG A CA 1
ATOM 1412 C C . ARG A 1 179 ? 1.526 4.265 -25.782 1.00 94.56 179 ARG A C 1
ATOM 1414 O O . ARG A 1 179 ? 0.905 3.469 -26.476 1.00 94.56 179 ARG A O 1
ATOM 1421 N N . SER A 1 180 ? 1.671 4.156 -24.463 1.00 91.69 180 SER A N 1
ATOM 1422 C CA . SER A 1 180 ? 1.178 3.029 -23.674 1.00 91.69 180 SER A CA 1
ATOM 1423 C C . SER A 1 180 ? 0.019 3.411 -22.759 1.00 91.69 180 SER A C 1
ATOM 1425 O O . SER A 1 180 ? -0.755 2.537 -22.394 1.00 91.69 180 SER A O 1
ATOM 1427 N N . VAL A 1 181 ? -0.097 4.691 -22.388 1.00 94.00 181 VAL A N 1
ATOM 1428 C CA . VAL A 1 181 ? -1.115 5.190 -21.453 1.00 94.00 181 VAL A CA 1
ATOM 1429 C C . VAL A 1 181 ? -1.760 6.450 -22.005 1.00 94.00 181 VAL A C 1
ATOM 1431 O O . VAL A 1 181 ? -1.066 7.393 -22.397 1.00 94.00 181 VAL A O 1
ATOM 1434 N N . GLU A 1 182 ? -3.089 6.472 -22.009 1.00 94.62 182 GLU A N 1
ATOM 1435 C CA . GLU A 1 182 ? -3.861 7.655 -22.373 1.00 94.62 182 GLU A CA 1
ATOM 1436 C C . GLU A 1 182 ? -3.798 8.708 -21.261 1.00 94.62 182 GLU A C 1
ATOM 1438 O O . GLU A 1 182 ? -3.821 8.394 -20.071 1.00 94.62 182 GLU A O 1
ATOM 1443 N N . CYS A 1 183 ? -3.730 9.982 -21.651 1.00 96.25 183 CYS A N 1
ATOM 1444 C CA . CYS A 1 183 ? -3.815 11.097 -20.716 1.00 96.25 183 CYS A CA 1
ATOM 1445 C C . CYS A 1 183 ? -4.874 12.104 -21.160 1.00 96.25 183 CYS A C 1
ATOM 1447 O O . CYS A 1 183 ? -5.073 12.317 -22.358 1.00 96.25 183 CYS A O 1
ATOM 1449 N N . ASP A 1 184 ? -5.500 12.775 -20.199 1.00 95.88 184 ASP A N 1
ATOM 1450 C CA . ASP A 1 184 ? -6.464 13.834 -20.479 1.00 95.88 184 ASP A CA 1
ATOM 1451 C C . ASP A 1 184 ? -5.797 15.133 -20.984 1.00 95.88 184 ASP A C 1
ATOM 1453 O O . ASP A 1 184 ? -4.570 15.262 -21.081 1.00 95.88 184 ASP A O 1
ATOM 1457 N N . GLU A 1 185 ? -6.618 16.143 -21.284 1.00 96.00 185 GLU A N 1
ATOM 1458 C CA . GLU A 1 185 ? -6.162 17.463 -21.745 1.00 96.00 185 GLU A CA 1
ATOM 1459 C C . GLU A 1 185 ? -5.245 18.186 -20.740 1.00 96.00 185 GLU A C 1
ATOM 1461 O O . GLU A 1 185 ? -4.494 19.088 -21.116 1.00 96.00 185 GLU A O 1
ATOM 1466 N N . LYS A 1 186 ? -5.274 17.786 -19.462 1.00 96.25 186 LYS A N 1
ATOM 1467 C CA . LYS A 1 186 ? -4.424 18.307 -18.384 1.00 96.25 186 LYS A CA 1
ATOM 1468 C C . LYS A 1 186 ? -3.187 17.442 -18.145 1.00 96.25 186 LYS A C 1
ATOM 1470 O O . LYS A 1 186 ? -2.520 17.644 -17.136 1.00 96.25 186 LYS A O 1
ATOM 1475 N N . ASN A 1 187 ? -2.869 16.524 -19.062 1.00 96.81 187 ASN A N 1
ATOM 1476 C CA . ASN A 1 187 ? -1.760 15.578 -18.952 1.00 96.81 187 ASN A CA 1
ATOM 1477 C C . ASN A 1 187 ? -1.921 14.558 -17.814 1.00 96.81 187 ASN A C 1
ATOM 1479 O O . ASN A 1 187 ? -0.930 13.972 -17.392 1.00 96.81 187 ASN A O 1
ATOM 1483 N N . ARG A 1 188 ? -3.136 14.319 -17.314 1.00 97.44 188 ARG A N 1
ATOM 1484 C CA . ARG A 1 188 ? -3.345 13.361 -16.226 1.00 97.44 188 ARG A CA 1
ATOM 1485 C C . ARG A 1 188 ? -3.632 11.966 -16.757 1.00 97.44 188 ARG A C 1
ATOM 1487 O O . ARG A 1 188 ? -4.377 11.833 -17.723 1.00 97.44 188 ARG A O 1
ATOM 1494 N N . VAL A 1 189 ? -3.068 10.956 -16.112 1.00 97.62 189 VAL A N 1
ATOM 1495 C CA . VAL A 1 189 ? -3.339 9.537 -16.358 1.00 97.62 189 VAL A CA 1
ATOM 1496 C C . VAL A 1 189 ? -4.232 8.994 -15.249 1.00 97.62 189 VAL A C 1
ATOM 1498 O O . VAL A 1 189 ? -4.145 9.453 -14.109 1.00 97.62 189 VAL A O 1
ATOM 1501 N N . GLU A 1 190 ? -5.108 8.052 -15.590 1.00 97.75 190 GLU A N 1
ATOM 1502 C CA . GLU A 1 190 ? -5.946 7.369 -14.605 1.00 97.75 190 GLU A CA 1
ATOM 1503 C C . GLU A 1 190 ? -5.167 6.241 -13.928 1.00 97.75 190 GLU A C 1
ATOM 1505 O O . GLU A 1 190 ? -4.514 5.438 -14.592 1.00 97.75 190 GLU A O 1
ATOM 1510 N N . ILE A 1 191 ? -5.265 6.201 -12.604 1.00 97.44 191 ILE A N 1
ATOM 1511 C CA . ILE A 1 191 ? -4.811 5.128 -11.727 1.00 97.44 191 ILE A CA 1
ATOM 1512 C C . ILE A 1 191 ? -5.925 4.770 -10.743 1.00 97.44 191 ILE A C 1
ATOM 1514 O O . ILE A 1 191 ? -6.879 5.532 -10.558 1.00 97.44 191 ILE A O 1
ATOM 1518 N N . HIS A 1 192 ? -5.855 3.585 -10.148 1.00 97.44 192 HIS A N 1
ATOM 1519 C CA . HIS A 1 192 ? -6.867 3.097 -9.204 1.00 97.44 192 HIS A CA 1
ATOM 1520 C C . HIS A 1 192 ? -6.284 2.955 -7.797 1.00 97.44 192 HIS A C 1
ATOM 1522 O O . HIS A 1 192 ? -5.077 2.986 -7.615 1.00 97.44 192 HIS A O 1
ATOM 1528 N N . HIS A 1 193 ? -7.142 2.830 -6.792 1.00 97.94 193 HIS A N 1
ATOM 1529 C CA . HIS A 1 193 ? -6.745 2.348 -5.472 1.00 97.94 193 HIS A CA 1
ATOM 1530 C C . HIS A 1 193 ? -7.131 0.876 -5.381 1.00 97.94 193 HIS A C 1
ATOM 1532 O O . HIS A 1 193 ? -8.318 0.559 -5.235 1.00 97.94 193 HIS A O 1
ATOM 1538 N N . ASN A 1 194 ? -6.159 -0.021 -5.509 1.00 98.38 194 ASN A N 1
ATOM 1539 C CA . ASN A 1 194 ? -6.391 -1.451 -5.384 1.00 98.38 194 ASN A CA 1
ATOM 1540 C C . ASN A 1 194 ? -6.031 -1.880 -3.970 1.00 98.38 194 ASN A C 1
ATOM 1542 O O . ASN A 1 194 ? -4.866 -2.008 -3.632 1.00 98.38 194 ASN A O 1
ATOM 1546 N N . CYS A 1 195 ? -7.036 -2.146 -3.146 1.00 98.56 195 CYS A N 1
ATOM 1547 C CA . CYS A 1 195 ? -6.832 -2.724 -1.822 1.00 98.56 195 CYS A CA 1
ATOM 1548 C C . CYS A 1 195 ? -7.047 -4.241 -1.882 1.00 98.56 195 CYS A C 1
ATOM 1550 O O . CYS A 1 195 ? -7.688 -4.757 -2.803 1.00 98.56 195 CYS A O 1
ATOM 1552 N N . VAL A 1 196 ? -6.550 -4.974 -0.889 1.00 98.81 196 VAL A N 1
ATOM 1553 C CA . VAL A 1 196 ? -6.786 -6.421 -0.782 1.00 98.81 196 VAL A CA 1
ATOM 1554 C C . VAL A 1 196 ? -7.391 -6.744 0.572 1.00 98.81 196 VAL A C 1
ATOM 1556 O O . VAL A 1 196 ? -6.786 -6.488 1.608 1.00 98.81 196 VAL A O 1
ATOM 1559 N N . LEU A 1 197 ? -8.585 -7.334 0.557 1.00 98.88 197 LEU A N 1
ATOM 1560 C CA . LEU A 1 197 ? -9.185 -7.952 1.733 1.00 98.88 197 LEU A CA 1
ATOM 1561 C C . LEU A 1 197 ? -8.710 -9.398 1.827 1.00 98.88 197 LEU A C 1
ATOM 1563 O O . LEU A 1 197 ? -8.868 -10.161 0.876 1.00 98.88 197 LEU A O 1
ATOM 1567 N N . LEU A 1 198 ? -8.185 -9.769 2.985 1.00 98.75 198 LEU A N 1
ATOM 1568 C CA . LEU A 1 198 ? -7.765 -11.115 3.337 1.00 98.75 198 LEU A CA 1
ATOM 1569 C C . LEU A 1 198 ? -8.704 -11.667 4.407 1.00 98.75 198 LEU A C 1
ATOM 1571 O O . LEU A 1 198 ? -8.970 -10.995 5.399 1.00 98.75 198 LEU A O 1
ATOM 1575 N N . GLU A 1 199 ? -9.166 -12.896 4.229 1.00 98.19 199 GLU A N 1
ATOM 1576 C CA . GLU A 1 199 ? -9.860 -13.684 5.245 1.00 98.19 199 GLU A CA 1
ATOM 1577 C C . GLU A 1 199 ? -9.027 -14.937 5.515 1.00 98.19 199 GLU A C 1
ATOM 1579 O O . GLU A 1 199 ? -8.707 -15.692 4.588 1.00 98.19 199 GLU A O 1
ATOM 1584 N N . SER A 1 200 ? -8.619 -15.116 6.772 1.00 97.31 200 SER A N 1
ATOM 1585 C CA . SER A 1 200 ? -7.794 -16.256 7.164 1.00 97.31 200 SER A CA 1
ATOM 1586 C C . SER A 1 200 ? -8.532 -17.577 6.916 1.00 97.31 200 SER A C 1
ATOM 1588 O O . SER A 1 200 ? -9.736 -17.685 7.137 1.00 97.31 200 SER A O 1
ATOM 1590 N N . ALA A 1 201 ? -7.829 -18.582 6.405 1.00 94.50 201 ALA A N 1
ATOM 1591 C CA . ALA A 1 201 ? -8.410 -19.830 5.925 1.00 94.50 201 ALA A CA 1
ATOM 1592 C C . ALA A 1 201 ? -7.417 -21.004 6.038 1.00 94.50 201 ALA A C 1
ATOM 1594 O O . ALA A 1 201 ? -6.299 -20.871 6.539 1.00 94.50 201 ALA A O 1
ATOM 1595 N N . GLY A 1 202 ? -7.835 -22.171 5.539 1.00 90.31 202 GLY A N 1
ATOM 1596 C CA . GLY A 1 202 ? -7.035 -23.398 5.516 1.00 90.31 202 GLY A CA 1
ATOM 1597 C C . GLY A 1 202 ? -7.212 -24.275 6.752 1.00 90.31 202 GLY A C 1
ATOM 1598 O O . GLY A 1 202 ? -8.198 -24.154 7.475 1.00 90.31 202 GLY A O 1
ATOM 1599 N N . GLU A 1 203 ? -6.260 -25.186 6.964 1.00 89.44 203 GLU A N 1
ATOM 1600 C CA . GLU A 1 203 ? -6.255 -26.117 8.106 1.00 89.44 203 GLU A CA 1
ATOM 1601 C C . GLU A 1 203 ? -5.883 -25.423 9.427 1.00 89.44 203 GLU A C 1
ATOM 1603 O O . GLU A 1 203 ? -6.316 -25.851 10.497 1.00 89.44 203 GLU A O 1
ATOM 1608 N N . HIS A 1 204 ? -5.143 -24.313 9.340 1.00 91.12 204 HIS A N 1
ATOM 1609 C CA . HIS A 1 204 ? -4.652 -23.531 10.474 1.00 91.12 204 HIS A CA 1
ATOM 1610 C C . HIS A 1 204 ? -5.041 -22.047 10.345 1.00 91.12 204 HIS A C 1
ATOM 1612 O O . HIS A 1 204 ? -4.161 -21.198 10.213 1.00 91.12 204 HIS A O 1
ATOM 1618 N N . PRO A 1 205 ? -6.344 -21.705 10.331 1.00 94.50 205 PRO A N 1
ATOM 1619 C CA . PRO A 1 205 ? -6.770 -20.316 10.235 1.00 94.50 205 PRO A CA 1
ATOM 1620 C C . PRO A 1 205 ? -6.406 -19.547 11.510 1.00 94.50 205 PRO A C 1
ATOM 1622 O O . PRO A 1 205 ? -6.455 -20.077 12.621 1.00 94.50 205 PRO A O 1
ATOM 1625 N N . ASP A 1 206 ? -6.102 -18.268 11.346 1.00 95.25 206 ASP A N 1
ATOM 1626 C CA . ASP A 1 206 ? -5.998 -17.316 12.441 1.00 95.25 206 ASP A CA 1
ATOM 1627 C C . ASP A 1 206 ? -7.407 -16.905 12.883 1.00 95.25 206 ASP A C 1
ATOM 1629 O O . ASP A 1 206 ? -8.167 -16.299 12.120 1.00 95.25 206 ASP A O 1
ATOM 1633 N N . ILE A 1 207 ? -7.776 -17.292 14.102 1.00 95.44 207 ILE A N 1
ATOM 1634 C CA . ILE A 1 207 ? -9.116 -17.110 14.657 1.00 95.44 207 ILE A CA 1
ATOM 1635 C C . ILE A 1 207 ? -9.111 -15.944 15.643 1.00 95.44 207 ILE A C 1
ATOM 1637 O O . ILE A 1 207 ? -8.251 -15.828 16.515 1.00 95.44 207 ILE A O 1
ATOM 1641 N N . ASP A 1 208 ? -10.116 -15.078 15.543 1.00 91.81 208 ASP A N 1
ATOM 1642 C CA . ASP A 1 208 ? -10.384 -14.093 16.580 1.00 91.81 208 ASP A CA 1
ATOM 1643 C C . ASP A 1 208 ? -11.088 -14.763 17.763 1.00 91.81 208 ASP A C 1
ATOM 1645 O O . ASP A 1 208 ? -12.283 -15.054 17.706 1.00 91.81 208 ASP A O 1
ATOM 1649 N N . ASP A 1 209 ? -10.361 -14.956 18.864 1.00 89.06 209 ASP A N 1
ATOM 1650 C CA . ASP A 1 209 ? -10.860 -15.579 20.099 1.00 89.06 209 ASP A CA 1
ATOM 1651 C C . ASP A 1 209 ? -12.164 -14.959 20.635 1.00 89.06 209 ASP A C 1
ATOM 1653 O O . ASP A 1 209 ? -12.925 -15.616 21.347 1.00 89.06 209 ASP A O 1
ATOM 1657 N N . ARG A 1 210 ? -12.449 -13.692 20.308 1.00 87.12 210 ARG A N 1
ATOM 1658 C CA . ARG A 1 210 ? -13.661 -12.995 20.769 1.00 87.12 210 ARG A CA 1
ATOM 1659 C C . ARG A 1 210 ? -14.909 -13.404 19.996 1.00 87.12 210 ARG A C 1
ATOM 1661 O O . ARG A 1 210 ? -16.000 -13.402 20.562 1.00 87.12 210 ARG A O 1
ATOM 1668 N N . THR A 1 211 ? -14.764 -13.687 18.704 1.00 89.94 211 THR A N 1
ATOM 1669 C CA . THR A 1 211 ? -15.885 -13.962 17.790 1.00 89.94 211 THR A CA 1
ATOM 1670 C C . THR A 1 211 ? -15.934 -15.425 17.352 1.00 89.94 211 THR A C 1
ATOM 1672 O O . THR A 1 211 ? -16.973 -15.891 16.879 1.00 89.94 211 THR A O 1
ATOM 1675 N N . GLY A 1 212 ? -14.828 -16.157 17.507 1.00 93.50 212 GLY A N 1
ATOM 1676 C CA . GLY A 1 212 ? -14.638 -17.504 16.975 1.00 93.50 212 GLY A CA 1
ATOM 1677 C C . GLY A 1 212 ? -14.613 -17.553 15.446 1.00 93.50 212 GLY A C 1
ATOM 1678 O O . GLY A 1 212 ? -14.763 -18.633 14.880 1.00 93.50 212 GLY A O 1
ATOM 1679 N N . GLN A 1 213 ? -14.488 -16.402 14.779 1.00 94.38 213 GLN A N 1
ATOM 1680 C CA . GLN A 1 213 ? -14.444 -16.295 13.322 1.00 94.38 213 GLN A CA 1
ATOM 1681 C C . GLN A 1 213 ? -13.001 -16.120 12.837 1.00 94.38 213 GLN A C 1
ATOM 1683 O O . GLN A 1 213 ? -12.165 -15.617 13.593 1.00 94.38 213 GLN A O 1
ATOM 1688 N N . PRO A 1 214 ? -12.695 -16.497 11.584 1.00 96.81 214 PRO A N 1
ATOM 1689 C CA . PRO A 1 214 ? -11.408 -16.175 10.993 1.00 96.81 214 PRO A CA 1
ATOM 1690 C C . PRO A 1 214 ? -11.177 -14.665 10.937 1.00 96.81 214 PRO A C 1
ATOM 1692 O O . PRO A 1 214 ? -12.086 -13.904 10.591 1.00 96.81 214 PRO A O 1
ATOM 1695 N N . ARG A 1 215 ? -9.956 -14.240 11.268 1.00 97.31 215 ARG A N 1
ATOM 1696 C CA . ARG A 1 215 ? -9.564 -12.831 11.213 1.00 97.31 215 ARG A CA 1
ATOM 1697 C C . ARG A 1 215 ? -9.571 -12.304 9.789 1.00 97.31 215 ARG A C 1
ATOM 1699 O O . ARG A 1 215 ? -9.274 -13.032 8.832 1.00 97.31 215 ARG A O 1
ATOM 1706 N N . ARG A 1 216 ? -9.868 -11.010 9.668 1.00 98.50 216 ARG A N 1
ATOM 1707 C CA . ARG A 1 216 ? -9.827 -10.280 8.401 1.00 98.50 216 ARG A CA 1
ATOM 1708 C C . ARG A 1 216 ? -8.797 -9.172 8.429 1.00 98.50 216 ARG A C 1
ATOM 1710 O O . ARG A 1 216 ? -8.793 -8.314 9.313 1.00 98.50 216 ARG A O 1
ATOM 1717 N N . TYR A 1 217 ? -7.967 -9.152 7.400 1.00 98.81 217 TYR A N 1
ATOM 1718 C CA . TYR A 1 217 ? -6.904 -8.172 7.238 1.00 98.81 217 TYR A CA 1
ATOM 1719 C C . TYR A 1 217 ? -7.100 -7.381 5.959 1.00 98.81 217 TYR A C 1
ATOM 1721 O O . TYR A 1 217 ? -7.629 -7.888 4.972 1.00 98.81 217 TYR A O 1
ATOM 1729 N N . LEU A 1 218 ? -6.675 -6.126 5.985 1.00 98.94 218 LEU A N 1
ATOM 1730 C CA . LEU A 1 218 ? -6.740 -5.242 4.835 1.00 98.94 218 LEU A CA 1
ATOM 1731 C C . LEU A 1 218 ? -5.329 -4.811 4.441 1.00 98.94 218 LEU A C 1
ATOM 1733 O O . LEU A 1 218 ? -4.541 -4.404 5.293 1.00 98.94 218 LEU A O 1
ATOM 1737 N N . ILE A 1 219 ? -5.029 -4.879 3.150 1.00 98.88 219 ILE A N 1
ATOM 1738 C CA . ILE A 1 219 ? -3.850 -4.260 2.551 1.00 98.88 219 ILE A CA 1
ATOM 1739 C C . ILE A 1 219 ? -4.305 -3.005 1.809 1.00 98.88 219 ILE A C 1
ATOM 1741 O O . ILE A 1 219 ? -5.184 -3.105 0.951 1.00 98.88 219 ILE A O 1
ATOM 1745 N N . GLU A 1 220 ? -3.685 -1.868 2.137 1.00 98.69 220 GLU A N 1
ATOM 1746 C CA . GLU A 1 220 ? -3.999 -0.518 1.634 1.00 98.69 220 GLU A CA 1
ATOM 1747 C C . GLU A 1 220 ? -5.364 0.059 2.042 1.00 98.69 220 GLU A C 1
ATOM 1749 O O . GLU A 1 220 ? -6.288 -0.658 2.423 1.00 98.69 220 GLU A O 1
ATOM 1754 N N . ALA A 1 221 ? -5.498 1.391 1.978 1.00 98.44 221 ALA A N 1
ATOM 1755 C CA . ALA A 1 221 ? -6.754 2.076 2.308 1.00 98.44 221 ALA A CA 1
ATOM 1756 C C . ALA A 1 221 ? -7.194 3.159 1.301 1.00 98.44 221 ALA A C 1
ATOM 1758 O O . ALA A 1 221 ? -8.311 3.675 1.414 1.00 98.44 221 ALA A O 1
ATOM 1759 N N . GLY A 1 222 ? -6.383 3.498 0.297 1.00 97.56 222 GLY A N 1
ATOM 1760 C CA . GLY A 1 222 ? -6.752 4.495 -0.711 1.00 97.56 222 GLY A CA 1
ATOM 1761 C C . GLY A 1 222 ? -6.754 5.940 -0.182 1.00 97.56 222 GLY A C 1
ATOM 1762 O O . GLY A 1 222 ? -6.296 6.227 0.924 1.00 97.56 222 GLY A O 1
ATOM 1763 N N . THR A 1 223 ? -7.348 6.864 -0.947 1.00 97.00 223 THR A N 1
ATOM 1764 C CA . THR A 1 223 ? -7.402 8.309 -0.614 1.00 97.00 223 THR A CA 1
ATOM 1765 C C . THR A 1 223 ? -8.416 8.689 0.486 1.00 97.00 223 THR A C 1
ATOM 1767 O O . THR A 1 223 ? -8.267 9.716 1.158 1.00 97.00 223 THR A O 1
ATOM 1770 N N . GLY A 1 224 ? -9.458 7.882 0.704 1.00 96.12 224 GLY A N 1
ATOM 1771 C CA . GLY A 1 224 ? -10.553 8.217 1.627 1.00 96.12 224 GLY A CA 1
ATOM 1772 C C . GLY A 1 224 ? -11.397 9.422 1.175 1.00 96.12 224 GLY A C 1
ATOM 1773 O O . GLY A 1 224 ? -11.419 9.780 0.001 1.00 96.12 224 GLY A O 1
ATOM 1774 N N . ASP A 1 225 ? -12.117 10.053 2.107 1.00 96.38 225 ASP A N 1
ATOM 1775 C CA . ASP A 1 225 ? -13.125 11.090 1.811 1.00 96.38 225 ASP A CA 1
ATOM 1776 C C . ASP A 1 225 ? -12.720 12.513 2.242 1.00 96.38 225 ASP A C 1
ATOM 1778 O O . ASP A 1 225 ? -13.488 13.465 2.094 1.00 96.38 225 ASP A O 1
ATOM 1782 N N . LYS A 1 226 ? -11.520 12.680 2.806 1.00 95.94 226 LYS A N 1
ATOM 1783 C CA . LYS A 1 226 ? -11.155 13.885 3.570 1.00 95.94 226 LYS A CA 1
ATOM 1784 C C . LYS A 1 226 ? -10.660 15.057 2.729 1.00 95.94 226 LYS A C 1
ATOM 1786 O O . LYS A 1 226 ? -10.683 16.187 3.216 1.00 95.94 226 LYS A O 1
ATOM 1791 N N . LEU A 1 227 ? -10.220 14.819 1.493 1.00 95.06 227 LEU A N 1
ATOM 1792 C CA . LEU A 1 227 ? -9.769 15.892 0.609 1.00 95.06 227 LEU A CA 1
ATOM 1793 C C . LEU A 1 227 ? -10.921 16.863 0.302 1.00 95.06 227 LEU A C 1
ATOM 1795 O O . LEU A 1 227 ? -12.084 16.469 0.199 1.00 95.06 227 LEU A O 1
ATOM 1799 N N . ASP A 1 228 ? -10.600 18.156 0.217 1.00 93.81 228 ASP A N 1
ATOM 1800 C CA . ASP A 1 228 ? -11.588 19.187 -0.107 1.00 93.81 228 ASP A CA 1
ATOM 1801 C C . ASP A 1 228 ? -12.010 19.127 -1.587 1.00 93.81 228 ASP A C 1
ATOM 1803 O O . ASP A 1 228 ? -11.369 18.484 -2.420 1.00 93.81 228 ASP A O 1
ATOM 1807 N N . GLU A 1 229 ? -13.084 19.837 -1.942 1.00 95.19 229 GLU A N 1
ATOM 1808 C CA . GLU A 1 229 ? -13.628 19.838 -3.308 1.00 95.19 229 GLU A CA 1
ATOM 1809 C C . GLU A 1 229 ? -12.581 20.232 -4.368 1.00 95.19 229 GLU A C 1
ATOM 1811 O O . GLU A 1 229 ? -12.591 19.728 -5.496 1.00 95.19 229 GLU A O 1
ATOM 1816 N N . LYS A 1 230 ? -11.651 21.129 -4.021 1.00 94.62 230 LYS A N 1
ATOM 1817 C CA . LYS A 1 230 ? -10.597 21.571 -4.935 1.00 94.62 230 LYS A CA 1
ATOM 1818 C C . LYS A 1 230 ? -9.615 20.436 -5.207 1.00 94.62 230 LYS A C 1
ATOM 1820 O O . LYS A 1 230 ? -9.319 20.173 -6.373 1.00 94.62 230 LYS A O 1
ATOM 1825 N N . MET A 1 231 ? -9.100 19.793 -4.162 1.00 94.81 231 MET A N 1
ATOM 1826 C CA . MET A 1 231 ? -8.165 18.677 -4.287 1.00 94.81 231 MET A CA 1
ATOM 1827 C C . MET A 1 231 ? -8.839 17.484 -4.970 1.00 94.81 231 MET A C 1
ATOM 1829 O O . MET A 1 231 ? -8.260 16.938 -5.905 1.00 94.81 231 MET A O 1
ATOM 1833 N N . SER A 1 232 ? -10.093 17.171 -4.630 1.00 95.25 232 SER A N 1
ATOM 1834 C CA . SER A 1 232 ? -10.873 16.125 -5.304 1.00 95.25 232 SER A CA 1
ATOM 1835 C C . SER A 1 232 ? -11.013 16.375 -6.810 1.00 95.25 232 SER A C 1
ATOM 1837 O O . SER A 1 232 ? -10.851 15.454 -7.604 1.00 95.25 232 SER A O 1
ATOM 1839 N N . LYS A 1 233 ? -11.215 17.629 -7.248 1.00 95.81 233 LYS A N 1
ATOM 1840 C CA . LYS A 1 233 ? -11.234 17.990 -8.682 1.00 95.81 233 LYS A CA 1
ATOM 1841 C C . LYS A 1 233 ? -9.859 17.907 -9.351 1.00 95.81 233 LYS A C 1
ATOM 1843 O O . LYS A 1 233 ? -9.776 17.516 -10.520 1.00 95.81 233 LYS A O 1
ATOM 1848 N N . ILE A 1 234 ? -8.791 18.301 -8.651 1.00 94.94 234 ILE A N 1
ATOM 1849 C CA . ILE A 1 234 ? -7.406 18.197 -9.149 1.00 94.94 234 ILE A CA 1
ATOM 1850 C C . ILE A 1 234 ? -7.061 16.733 -9.419 1.00 94.94 234 ILE A C 1
ATOM 1852 O O . ILE A 1 234 ? -6.558 16.417 -10.497 1.00 94.94 234 ILE A O 1
ATOM 1856 N N . PHE A 1 235 ? -7.417 15.866 -8.478 1.00 96.06 235 PHE A N 1
ATOM 1857 C CA . PHE A 1 235 ? -7.157 14.435 -8.506 1.00 96.06 235 PHE A CA 1
ATOM 1858 C C . PHE A 1 235 ? -8.246 13.613 -9.200 1.00 96.06 235 PHE A C 1
ATOM 1860 O O . PHE A 1 235 ? -8.116 12.406 -9.308 1.00 96.06 235 PHE A O 1
ATOM 1867 N N . GLY A 1 236 ? -9.317 14.234 -9.699 1.00 96.62 236 GLY A N 1
ATOM 1868 C CA . GLY A 1 236 ? -10.368 13.526 -10.437 1.00 96.62 236 GLY A CA 1
ATOM 1869 C C . GLY A 1 236 ? -11.039 12.391 -9.657 1.00 96.62 236 GLY A C 1
ATOM 1870 O O . GLY A 1 236 ? -11.450 11.413 -10.277 1.00 96.62 236 GLY A O 1
ATOM 1871 N N . LEU A 1 237 ? -11.137 12.522 -8.330 1.00 97.00 237 LEU A N 1
ATOM 1872 C CA . LEU A 1 237 ? -11.723 11.498 -7.466 1.00 97.00 237 LEU A CA 1
ATOM 1873 C C . LEU A 1 237 ? -13.201 11.286 -7.810 1.00 97.00 237 LEU A C 1
ATOM 1875 O O . LEU A 1 237 ? -13.939 12.246 -8.045 1.00 97.00 237 LEU A O 1
ATOM 1879 N N . ASP A 1 238 ? -13.638 10.030 -7.808 1.00 94.75 238 ASP A N 1
ATOM 1880 C CA . ASP A 1 238 ? -15.024 9.631 -8.083 1.00 94.75 238 ASP A CA 1
ATOM 1881 C C . ASP A 1 238 ? -15.892 9.513 -6.816 1.00 94.75 238 ASP A C 1
ATOM 1883 O O . ASP A 1 238 ? -17.088 9.243 -6.908 1.00 94.75 238 ASP A O 1
ATOM 1887 N N . GLY A 1 239 ? -15.304 9.751 -5.640 1.00 95.06 239 GLY A N 1
ATOM 1888 C CA . GLY A 1 239 ? -15.973 9.675 -4.340 1.00 95.06 239 GLY A CA 1
ATOM 1889 C C . GLY A 1 239 ? -16.120 8.256 -3.793 1.00 95.06 239 GLY A C 1
ATOM 1890 O O . GLY A 1 239 ? -16.620 8.092 -2.680 1.00 95.06 239 GLY A O 1
ATOM 1891 N N . ARG A 1 240 ? -15.673 7.236 -4.534 1.00 97.81 240 ARG A N 1
ATOM 1892 C CA . ARG A 1 240 ? -15.583 5.872 -4.024 1.00 97.81 240 ARG A CA 1
ATOM 1893 C C . ARG A 1 240 ? -14.417 5.779 -3.039 1.00 97.81 240 ARG A C 1
ATOM 1895 O O . ARG A 1 240 ? -13.395 6.438 -3.204 1.00 97.81 240 ARG A O 1
ATOM 1902 N N . THR A 1 241 ? -14.601 4.981 -1.993 1.00 98.38 241 THR A N 1
ATOM 1903 C CA . THR A 1 241 ? -13.614 4.785 -0.924 1.00 98.38 241 THR A CA 1
ATOM 1904 C C . THR A 1 241 ? -13.455 3.306 -0.597 1.00 98.38 241 THR A C 1
ATOM 1906 O O . THR A 1 241 ? -14.265 2.469 -1.011 1.00 98.38 241 THR A O 1
ATOM 1909 N N . VAL A 1 242 ? -12.459 2.983 0.228 1.00 98.50 242 VAL A N 1
ATOM 1910 C CA . VAL A 1 242 ? -12.291 1.633 0.780 1.00 98.50 242 VAL A CA 1
ATOM 1911 C C . VAL A 1 242 ? -13.510 1.166 1.586 1.00 98.50 242 VAL A C 1
ATOM 1913 O O . VAL A 1 242 ? -13.858 -0.007 1.524 1.00 98.50 242 VAL A O 1
ATOM 1916 N N . GLU A 1 243 ? -14.234 2.075 2.255 1.00 98.62 243 GLU A N 1
ATOM 1917 C CA . GLU A 1 243 ? -15.492 1.739 2.942 1.00 98.62 243 GLU A CA 1
ATOM 1918 C C . GLU A 1 243 ? -16.562 1.260 1.957 1.00 98.62 243 GLU A C 1
ATOM 1920 O O . GLU A 1 243 ? -17.267 0.291 2.225 1.00 98.62 243 GLU A O 1
ATOM 1925 N N . THR A 1 244 ? -16.662 1.919 0.797 1.00 98.50 244 THR A N 1
ATOM 1926 C CA . THR A 1 244 ? -17.606 1.520 -0.258 1.00 98.50 244 THR A CA 1
ATOM 1927 C C . THR A 1 244 ? -17.234 0.142 -0.802 1.00 98.50 244 THR A C 1
ATOM 1929 O O . THR A 1 244 ? -18.094 -0.722 -0.940 1.00 98.50 244 THR A O 1
ATOM 1932 N N . ALA A 1 245 ? -15.944 -0.084 -1.066 1.00 98.50 245 ALA A N 1
ATOM 1933 C CA . ALA A 1 245 ? -15.460 -1.348 -1.610 1.00 98.50 245 ALA A CA 1
ATOM 1934 C C . ALA A 1 245 ? -15.630 -2.526 -0.637 1.00 98.50 245 ALA A C 1
ATOM 1936 O O . ALA A 1 245 ? -16.020 -3.611 -1.061 1.00 98.50 245 ALA A O 1
ATOM 1937 N N . LEU A 1 246 ? -15.396 -2.313 0.661 1.00 98.75 246 LEU A N 1
ATOM 1938 C CA . LEU A 1 246 ? -15.684 -3.307 1.699 1.00 98.75 246 LEU A CA 1
ATOM 1939 C C . LEU A 1 246 ? -17.184 -3.597 1.810 1.00 98.75 246 LEU A C 1
ATOM 1941 O O . LEU A 1 246 ? -17.575 -4.761 1.891 1.00 98.75 246 LEU A O 1
ATOM 1945 N N . GLY A 1 247 ? -18.022 -2.557 1.739 1.00 98.56 247 GLY A N 1
ATOM 1946 C CA . GLY A 1 247 ? -19.478 -2.699 1.727 1.00 98.56 247 GLY A CA 1
ATOM 1947 C C . GLY A 1 247 ? -19.983 -3.556 0.564 1.00 98.56 247 GLY A C 1
ATOM 1948 O O . GLY A 1 247 ? -20.820 -4.432 0.778 1.00 98.56 247 GLY A O 1
ATOM 1949 N N . ASP A 1 248 ? -19.424 -3.377 -0.637 1.00 98.25 248 ASP A N 1
ATOM 1950 C CA . ASP A 1 248 ? -19.743 -4.203 -1.813 1.00 98.25 248 ASP A CA 1
ATOM 1951 C C . ASP A 1 248 ? -19.347 -5.679 -1.620 1.00 98.25 248 ASP A C 1
ATOM 1953 O O . ASP A 1 248 ? -20.012 -6.575 -2.138 1.00 98.25 248 ASP A O 1
ATOM 1957 N N . ALA A 1 249 ? -18.292 -5.942 -0.841 1.00 97.62 249 ALA A N 1
ATOM 1958 C CA . ALA A 1 249 ? -17.873 -7.286 -0.442 1.00 97.62 249 ALA A CA 1
ATOM 1959 C C . ALA A 1 249 ? -18.658 -7.840 0.768 1.00 97.62 249 ALA A C 1
ATOM 1961 O O . ALA A 1 249 ? -18.398 -8.959 1.209 1.00 97.62 249 ALA A O 1
ATOM 1962 N N . GLY A 1 250 ? -19.613 -7.079 1.316 1.00 97.88 250 GLY A N 1
ATOM 1963 C CA . GLY A 1 250 ? -20.408 -7.475 2.478 1.00 97.88 250 GLY A CA 1
ATOM 1964 C C . GLY A 1 250 ? -19.640 -7.462 3.804 1.00 97.88 250 GLY A C 1
ATOM 1965 O O . GLY A 1 250 ? -20.052 -8.142 4.742 1.00 97.88 250 GLY A O 1
ATOM 1966 N N . VAL A 1 251 ? -18.536 -6.712 3.893 1.00 98.00 251 VAL A N 1
ATOM 1967 C CA . VAL A 1 251 ? -17.682 -6.623 5.086 1.00 98.00 251 VAL A CA 1
ATOM 1968 C C . VAL A 1 251 ? -17.777 -5.234 5.708 1.00 98.00 251 VAL A C 1
ATOM 1970 O O . VAL A 1 251 ? -17.677 -4.218 5.022 1.00 98.00 251 VAL A O 1
ATOM 1973 N N . SER A 1 252 ? -17.964 -5.175 7.028 1.00 97.88 252 SER A N 1
ATOM 1974 C CA . SER A 1 252 ? -17.952 -3.913 7.767 1.00 97.88 252 SER A CA 1
ATOM 1975 C C . SER A 1 252 ? -16.523 -3.481 8.084 1.00 97.88 252 SER A C 1
ATOM 1977 O O . SER A 1 252 ? -15.661 -4.311 8.365 1.00 97.88 252 SER A O 1
ATOM 1979 N N . THR A 1 253 ? -16.265 -2.173 8.160 1.00 98.25 253 THR A N 1
ATOM 1980 C CA . THR A 1 253 ? -14.966 -1.668 8.642 1.00 98.25 253 THR A CA 1
ATOM 1981 C C . THR A 1 253 ? -14.688 -2.040 10.103 1.00 98.25 253 THR A C 1
ATOM 1983 O O . THR A 1 253 ? -13.536 -2.036 10.533 1.00 98.25 253 THR A O 1
ATOM 1986 N N . ASN A 1 254 ? -15.729 -2.392 10.864 1.00 96.56 254 ASN A N 1
ATOM 1987 C CA . ASN A 1 254 ? -15.610 -2.916 12.225 1.00 96.56 254 ASN A CA 1
ATOM 1988 C C . ASN A 1 254 ? -15.051 -4.344 12.272 1.00 96.56 254 ASN A C 1
ATOM 1990 O O . ASN A 1 254 ? -14.555 -4.747 13.323 1.00 96.56 254 ASN A O 1
ATOM 1994 N N . ASP A 1 255 ? -15.142 -5.085 11.168 1.00 96.81 255 ASP A N 1
ATOM 1995 C CA . ASP A 1 255 ? -14.730 -6.488 11.089 1.00 96.81 255 ASP A CA 1
ATOM 1996 C C . ASP A 1 255 ? -13.258 -6.634 10.682 1.00 96.81 255 ASP A C 1
ATOM 1998 O O . ASP A 1 255 ? -12.773 -7.751 10.551 1.00 96.81 255 ASP A O 1
ATOM 2002 N N . ILE A 1 256 ? -12.554 -5.524 10.439 1.00 98.31 256 ILE A N 1
ATOM 2003 C CA . ILE A 1 256 ? -11.136 -5.531 10.076 1.00 98.31 256 ILE A CA 1
ATOM 2004 C C . ILE A 1 256 ? -10.286 -5.559 11.349 1.00 98.31 256 ILE A C 1
ATOM 2006 O O . ILE A 1 256 ? -10.386 -4.669 12.196 1.00 98.31 256 ILE A O 1
ATOM 2010 N N . ASP A 1 257 ? -9.427 -6.569 11.460 1.00 97.88 257 ASP A N 1
ATOM 2011 C CA . ASP A 1 257 ? -8.562 -6.813 12.616 1.00 97.88 257 ASP A CA 1
ATOM 2012 C C . ASP A 1 257 ? -7.214 -6.098 12.524 1.00 97.88 257 ASP A C 1
ATOM 2014 O O . ASP A 1 257 ? -6.616 -5.762 13.551 1.00 97.88 257 ASP A O 1
ATOM 2018 N N . ALA A 1 258 ? -6.721 -5.874 11.307 1.00 98.44 258 ALA A N 1
ATOM 2019 C CA . ALA A 1 258 ? -5.502 -5.123 11.043 1.00 98.44 258 ALA A CA 1
ATOM 2020 C C . ALA A 1 258 ? -5.506 -4.542 9.625 1.00 98.44 258 ALA A C 1
ATOM 2022 O O . ALA A 1 258 ? -6.080 -5.123 8.701 1.00 98.44 258 ALA A O 1
ATOM 2023 N N . VAL A 1 259 ? -4.829 -3.407 9.465 1.00 98.88 259 VAL A N 1
ATOM 2024 C CA . VAL A 1 259 ? -4.535 -2.789 8.172 1.00 98.88 259 VAL A CA 1
ATOM 2025 C C . VAL A 1 259 ? -3.022 -2.715 8.005 1.00 98.88 259 VAL A C 1
ATOM 2027 O O . VAL A 1 259 ? -2.332 -2.112 8.829 1.00 98.88 259 VAL A O 1
ATOM 2030 N N . VAL A 1 260 ? -2.504 -3.311 6.935 1.00 98.88 260 VAL A N 1
ATOM 2031 C CA . VAL A 1 260 ? -1.093 -3.233 6.547 1.00 98.88 260 VAL A CA 1
ATOM 2032 C C . VAL A 1 260 ? -0.992 -2.297 5.350 1.00 98.88 260 VAL A C 1
ATOM 2034 O O . VAL A 1 260 ? -1.616 -2.529 4.319 1.00 98.88 260 VAL A O 1
ATOM 2037 N N . VAL A 1 261 ? -0.219 -1.225 5.482 1.00 98.75 261 VAL A N 1
ATOM 2038 C CA . VAL A 1 261 ? -0.004 -0.263 4.390 1.00 98.75 261 VAL A CA 1
ATOM 2039 C C . VAL A 1 261 ? 1.423 -0.360 3.883 1.00 98.75 261 VAL A C 1
ATOM 2041 O O . VAL A 1 261 ? 2.361 -0.566 4.660 1.00 98.75 261 VAL A O 1
ATOM 2044 N N . THR A 1 262 ? 1.602 -0.215 2.577 1.00 98.62 262 THR A N 1
ATOM 2045 C CA . THR A 1 262 ? 2.921 -0.212 1.949 1.00 98.62 262 THR A CA 1
ATOM 2046 C C . THR A 1 262 ? 3.712 1.025 2.345 1.00 98.62 262 THR A C 1
ATOM 2048 O O . THR A 1 262 ? 4.902 0.921 2.642 1.00 98.62 262 THR A O 1
ATOM 2051 N N . HIS A 1 263 ? 3.054 2.183 2.380 1.00 98.38 263 HIS A N 1
ATOM 2052 C CA . HIS A 1 263 ? 3.617 3.459 2.795 1.00 98.38 263 HIS A CA 1
ATOM 2053 C C . HIS A 1 263 ? 2.502 4.463 3.142 1.00 98.38 263 HIS A C 1
ATOM 2055 O O . HIS A 1 263 ? 1.327 4.103 3.164 1.00 98.38 263 HIS A O 1
ATOM 2061 N N . LEU A 1 264 ? 2.851 5.702 3.506 1.00 98.00 264 LEU A N 1
ATOM 2062 C CA . LEU A 1 264 ? 1.906 6.636 4.139 1.00 98.00 264 LEU A CA 1
ATOM 2063 C C . LEU A 1 264 ? 1.506 7.837 3.280 1.00 98.00 264 LEU A C 1
ATOM 2065 O O . LEU A 1 264 ? 0.951 8.804 3.813 1.00 98.00 264 LEU A O 1
ATOM 2069 N N . HIS A 1 265 ? 1.761 7.803 1.971 1.00 97.69 265 HIS A N 1
ATOM 2070 C CA . HIS A 1 265 ? 1.241 8.838 1.084 1.00 97.69 265 HIS A CA 1
ATOM 2071 C C . HIS A 1 265 ? -0.293 8.891 1.119 1.00 97.69 265 HIS A C 1
ATOM 2073 O O . HIS A 1 265 ? -0.978 7.950 1.526 1.00 97.69 265 HIS A O 1
ATOM 2079 N N . PHE A 1 266 ? -0.838 10.053 0.765 1.00 96.25 266 PHE A N 1
ATOM 2080 C CA . PHE A 1 266 ? -2.247 10.390 0.953 1.00 96.25 266 PHE A CA 1
ATOM 2081 C C . PHE A 1 266 ? -3.209 9.439 0.236 1.00 96.25 266 PHE A C 1
ATOM 2083 O O . PHE A 1 266 ? -4.340 9.283 0.680 1.00 96.25 266 PHE A O 1
ATOM 2090 N N . ASP A 1 267 ? -2.764 8.841 -0.859 1.00 96.69 267 ASP A N 1
ATOM 2091 C CA . ASP A 1 267 ? -3.451 7.874 -1.705 1.00 96.69 267 ASP A CA 1
ATOM 2092 C C . ASP A 1 267 ? -3.397 6.434 -1.184 1.00 96.69 267 ASP A C 1
ATOM 2094 O O . ASP A 1 267 ? -4.090 5.579 -1.725 1.00 96.69 267 ASP A O 1
ATOM 2098 N N . HIS A 1 268 ? -2.674 6.197 -0.089 1.00 98.19 268 HIS A N 1
ATOM 2099 C CA . HIS A 1 268 ? -2.525 4.901 0.584 1.00 98.19 268 HIS A CA 1
ATOM 2100 C C . HIS A 1 268 ? -3.097 4.966 2.005 1.00 98.19 268 HIS A C 1
ATOM 2102 O O . HIS A 1 268 ? -3.955 4.176 2.404 1.00 98.19 268 HIS A O 1
ATOM 2108 N N . ALA A 1 269 ? -2.672 5.982 2.764 1.00 97.94 269 ALA A N 1
ATOM 2109 C CA . ALA A 1 269 ? -3.077 6.228 4.145 1.00 97.94 269 ALA A CA 1
ATOM 2110 C C . ALA A 1 269 ? -4.381 7.032 4.274 1.00 97.94 269 ALA A C 1
ATOM 2112 O O . ALA A 1 269 ? -4.950 7.134 5.366 1.00 97.94 269 ALA A O 1
ATOM 2113 N N . GLY A 1 270 ? -4.870 7.619 3.183 1.00 97.75 270 GLY A N 1
ATOM 2114 C CA . GLY A 1 270 ? -6.026 8.504 3.196 1.00 97.75 270 GLY A CA 1
ATOM 2115 C C . GLY A 1 270 ? -7.304 7.839 3.687 1.00 97.75 270 GLY A C 1
ATOM 2116 O O . GLY A 1 270 ? -8.082 8.488 4.377 1.00 97.75 270 GLY A O 1
ATOM 2117 N N . GLY A 1 271 ? -7.515 6.554 3.418 1.00 98.25 271 GLY A N 1
ATOM 2118 C CA . GLY A 1 271 ? -8.676 5.810 3.905 1.00 98.25 271 GLY A CA 1
ATOM 2119 C C . GLY A 1 271 ? -8.547 5.257 5.323 1.00 98.25 271 GLY A C 1
ATOM 2120 O O . GLY A 1 271 ? -9.538 4.757 5.849 1.00 98.25 271 GLY A O 1
ATOM 2121 N N . LEU A 1 272 ? -7.383 5.361 5.980 1.00 98.56 272 LEU A N 1
ATOM 2122 C CA . LEU A 1 272 ? -7.210 4.919 7.377 1.00 98.56 272 LEU A CA 1
ATOM 2123 C C . LEU A 1 272 ? -8.087 5.718 8.349 1.00 98.56 272 LEU A C 1
ATOM 2125 O O . LEU A 1 272 ? -8.509 5.222 9.398 1.00 98.56 272 LEU A O 1
ATOM 2129 N N . THR A 1 273 ? -8.365 6.967 7.984 1.00 98.12 273 THR A N 1
ATOM 2130 C CA . THR A 1 273 ? -9.265 7.869 8.697 1.00 98.12 273 THR A CA 1
ATOM 2131 C C . THR A 1 273 ? -10.260 8.482 7.722 1.00 98.12 273 THR A C 1
ATOM 2133 O O . THR A 1 273 ? -9.990 8.607 6.530 1.00 98.12 273 THR A O 1
ATOM 2136 N N . ARG A 1 274 ? -11.393 8.939 8.232 1.00 97.75 274 ARG A N 1
ATOM 2137 C CA . ARG A 1 274 ? -12.480 9.527 7.451 1.00 97.75 274 ARG A CA 1
ATOM 2138 C C . ARG A 1 274 ? -13.022 10.781 8.112 1.00 97.75 274 ARG A C 1
ATOM 2140 O O . ARG A 1 274 ? -12.703 11.085 9.268 1.00 97.75 274 ARG A O 1
ATOM 2147 N N . ARG A 1 275 ? -13.880 11.501 7.397 1.00 96.94 275 ARG A N 1
ATOM 2148 C CA . ARG A 1 275 ? -14.678 12.576 7.992 1.00 96.94 275 ARG A CA 1
ATOM 2149 C C . ARG A 1 275 ? -15.526 12.018 9.139 1.00 96.94 275 ARG A C 1
ATOM 2151 O O . ARG A 1 275 ? -16.129 10.945 9.034 1.00 96.94 275 ARG A O 1
ATOM 2158 N N . CYS A 1 276 ? -15.568 12.751 10.248 1.00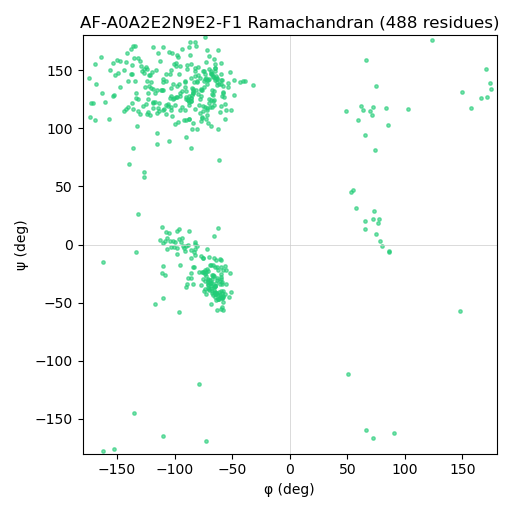 96.75 276 CYS A N 1
ATOM 2159 C CA . CYS A 1 276 ? -16.493 12.459 11.338 1.00 96.75 276 CYS A CA 1
ATOM 2160 C C . CYS A 1 276 ? -17.929 12.723 10.860 1.00 96.75 276 CYS A C 1
ATOM 2162 O O . CYS A 1 276 ? -18.206 13.781 10.289 1.00 96.75 276 CYS A O 1
ATOM 2164 N N . ARG A 1 277 ? -18.832 11.759 11.059 1.00 96.00 277 ARG A N 1
ATOM 2165 C CA . ARG A 1 277 ? -20.241 11.865 10.648 1.00 96.00 277 ARG A CA 1
ATOM 2166 C C . ARG A 1 277 ? -21.062 12.549 11.742 1.00 96.00 277 ARG A C 1
ATOM 2168 O O . ARG A 1 277 ? -20.629 12.653 12.890 1.00 96.00 277 ARG A O 1
ATOM 2175 N N . GLU A 1 278 ? -22.252 13.030 11.389 1.00 94.81 278 GLU A N 1
ATOM 2176 C CA . GLU A 1 278 ? -23.169 13.644 12.354 1.00 94.81 278 GLU A CA 1
ATOM 2177 C C . GLU A 1 278 ? -23.504 12.660 13.488 1.00 94.81 278 GLU A C 1
ATOM 2179 O O . GLU A 1 278 ? -23.837 11.502 13.244 1.00 94.81 278 GLU A O 1
ATOM 2184 N N . GLY A 1 279 ? -23.384 13.121 14.736 1.00 95.38 279 GLY A N 1
ATOM 2185 C CA . GLY A 1 279 ? -23.611 12.307 15.934 1.00 95.38 279 GLY A CA 1
ATOM 2186 C C . GLY A 1 279 ? -22.399 11.505 16.425 1.00 95.38 279 GLY A C 1
ATOM 2187 O O . GLY A 1 279 ? -22.463 10.935 17.512 1.00 95.38 279 GLY A O 1
ATOM 2188 N N . GLU A 1 280 ? -21.286 11.480 15.689 1.00 96.38 280 GLU A N 1
ATOM 2189 C CA . GLU A 1 280 ? -20.051 10.831 16.137 1.00 96.38 280 GLU A CA 1
ATOM 2190 C C . GLU A 1 280 ? -19.148 11.782 16.934 1.00 96.38 280 GLU A C 1
ATOM 2192 O O . GLU A 1 280 ? -19.120 12.992 16.710 1.00 96.38 280 GLU A O 1
ATOM 2197 N N . THR A 1 281 ? -18.361 11.219 17.854 1.00 95.62 281 THR A N 1
ATOM 2198 C CA . THR A 1 281 ? -17.252 11.934 18.500 1.00 95.62 281 THR A CA 1
ATOM 2199 C C . THR A 1 281 ? -15.975 11.738 17.678 1.00 95.62 281 THR A C 1
ATOM 2201 O O . THR A 1 281 ? -15.613 10.579 17.433 1.00 95.62 281 THR A O 1
ATOM 2204 N N . PRO A 1 282 ? -15.288 12.816 17.259 1.00 95.69 282 PRO A N 1
ATOM 2205 C CA . PRO A 1 282 ? -14.051 12.704 16.498 1.00 95.69 282 PRO A CA 1
ATOM 2206 C C . PRO A 1 282 ? -12.931 12.094 17.348 1.00 95.69 282 PRO A C 1
ATOM 2208 O O . PRO A 1 282 ? -12.834 12.354 18.545 1.00 95.69 282 PRO A O 1
ATOM 2211 N N . ASP A 1 283 ? -12.069 11.303 16.712 1.00 93.94 283 ASP A N 1
ATOM 2212 C CA . ASP A 1 283 ? -10.834 10.787 17.320 1.00 93.94 283 ASP A CA 1
ATOM 2213 C C . ASP A 1 283 ? -9.698 11.819 17.234 1.00 93.94 283 ASP A C 1
ATOM 2215 O O . ASP A 1 283 ? -8.718 11.756 17.972 1.00 93.94 283 ASP A O 1
ATOM 2219 N N . TRP A 1 284 ? -9.832 12.795 16.333 1.00 94.50 284 TRP A N 1
ATOM 2220 C CA . TRP A 1 284 ? -8.915 13.918 16.204 1.00 94.50 284 TRP A CA 1
ATOM 2221 C C . TRP A 1 284 ? -9.627 15.143 15.638 1.00 94.50 284 TRP A C 1
ATOM 2223 O O . TRP A 1 284 ? -10.484 15.027 14.761 1.00 94.50 284 TRP A O 1
ATOM 2233 N N . GLU A 1 285 ? -9.222 16.327 16.090 1.00 94.25 285 GLU A N 1
ATOM 2234 C CA . GLU A 1 285 ? -9.756 17.596 15.604 1.00 94.25 285 GLU A CA 1
ATOM 2235 C C . GLU A 1 285 ? -8.656 18.515 15.069 1.00 94.25 285 GLU A C 1
ATOM 2237 O O . GLU A 1 285 ? -7.564 18.653 15.634 1.00 94.25 285 GLU A O 1
ATOM 2242 N N . ALA A 1 286 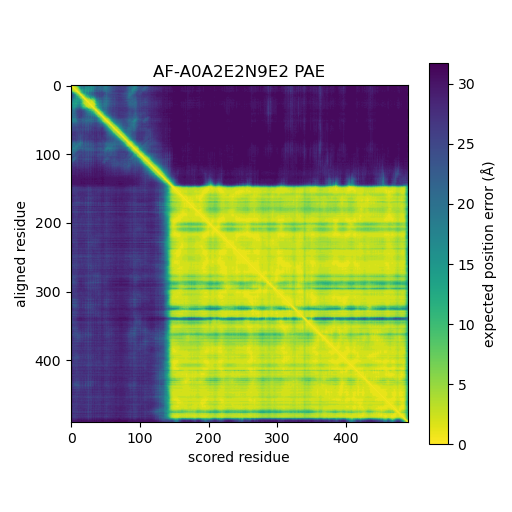? -8.968 19.200 13.972 1.00 91.00 286 ALA A N 1
ATOM 2243 C CA . ALA A 1 286 ? -8.088 20.183 13.374 1.00 91.00 286 ALA A CA 1
ATOM 2244 C C . ALA A 1 286 ? -7.933 21.399 14.300 1.00 91.00 286 ALA A C 1
ATOM 2246 O O . ALA A 1 286 ? -8.870 22.150 14.553 1.00 91.00 286 ALA A O 1
ATOM 2247 N N . THR A 1 287 ? -6.701 21.660 14.739 1.00 88.38 287 THR A N 1
ATOM 2248 C CA . THR A 1 287 ? -6.394 22.786 15.646 1.00 88.38 287 THR A CA 1
ATOM 2249 C C . THR A 1 287 ? -6.566 24.172 15.014 1.00 88.38 287 THR A C 1
ATOM 2251 O O . THR A 1 287 ? -6.609 25.177 15.722 1.00 88.38 287 THR A O 1
ATOM 2254 N N . LYS A 1 288 ? -6.610 24.249 13.679 1.00 87.31 288 LYS A N 1
ATOM 2255 C CA . LYS A 1 288 ? -6.817 25.475 12.895 1.00 87.31 288 LYS A CA 1
ATOM 2256 C C . LYS A 1 288 ? -7.212 25.134 11.450 1.00 87.31 288 LYS A C 1
ATOM 2258 O O . LYS A 1 288 ? -6.895 24.034 10.990 1.00 87.31 288 LYS A O 1
ATOM 2263 N N . PRO A 1 289 ? -7.808 26.078 10.696 1.00 84.12 289 PRO A N 1
ATOM 2264 C CA . PRO A 1 289 ? -8.061 25.895 9.269 1.00 84.12 289 PRO A CA 1
ATOM 2265 C C . PRO A 1 289 ? -6.792 25.501 8.499 1.00 84.12 289 PRO A C 1
ATOM 2267 O O . PRO A 1 289 ? -5.720 26.073 8.717 1.00 84.12 289 PRO A O 1
ATOM 2270 N N . GLY A 1 290 ? -6.917 24.511 7.613 1.00 82.38 290 GLY A N 1
ATOM 2271 C CA . GLY A 1 290 ? -5.808 23.973 6.818 1.00 82.38 290 GLY A CA 1
ATOM 2272 C C . GLY A 1 290 ? -4.827 23.076 7.582 1.00 82.38 290 GLY A C 1
ATOM 2273 O O . GLY A 1 290 ? -3.768 22.760 7.044 1.00 82.38 290 GLY A O 1
ATOM 2274 N N . ALA A 1 291 ? -5.130 22.692 8.831 1.00 86.12 291 ALA A N 1
ATOM 2275 C CA . ALA A 1 291 ? -4.354 21.683 9.560 1.00 86.12 291 ALA A CA 1
ATOM 2276 C C . ALA A 1 291 ? -4.680 20.238 9.133 1.00 86.12 291 ALA A C 1
ATOM 2278 O O . ALA A 1 291 ? -3.842 19.360 9.333 1.00 86.12 291 ALA A O 1
ATOM 2279 N N . ALA A 1 292 ? -5.872 20.012 8.575 1.00 90.88 292 ALA A N 1
ATOM 2280 C CA . ALA A 1 292 ? -6.286 18.761 7.947 1.00 90.88 292 ALA A CA 1
ATOM 2281 C C . ALA A 1 292 ? -6.025 18.791 6.430 1.00 90.88 292 ALA A C 1
ATOM 2283 O O . ALA A 1 292 ? -5.736 19.844 5.852 1.00 90.88 292 ALA A O 1
ATOM 2284 N N . SER A 1 293 ? -6.134 17.631 5.789 1.00 93.06 293 SER A N 1
ATOM 2285 C CA . SER A 1 293 ? -5.941 17.448 4.351 1.00 93.06 293 SER A CA 1
ATOM 2286 C C . SER A 1 293 ? -6.994 18.163 3.497 1.00 93.06 293 SER A C 1
ATOM 2288 O O . SER A 1 293 ? -6.679 18.597 2.383 1.00 93.06 293 SER A O 1
ATOM 2290 N N . GLY A 1 294 ? -8.191 18.366 4.052 1.00 92.94 294 GLY A N 1
ATOM 2291 C CA . GLY A 1 294 ? -9.266 19.174 3.481 1.00 92.94 294 GLY A CA 1
ATOM 2292 C C . GLY A 1 294 ? -9.937 20.093 4.504 1.00 92.94 294 GLY A C 1
ATOM 2293 O O . GLY A 1 294 ? -9.296 20.645 5.400 1.00 92.94 294 GLY A O 1
ATOM 2294 N N . ASP A 1 295 ? -11.242 20.284 4.345 1.00 91.56 295 ASP A N 1
ATOM 2295 C CA . ASP A 1 295 ? -12.081 21.200 5.126 1.00 91.56 295 ASP A CA 1
ATOM 2296 C C . ASP A 1 295 ? -12.746 20.551 6.354 1.00 91.56 295 ASP A C 1
ATOM 2298 O O . ASP A 1 295 ? -13.398 21.239 7.140 1.00 91.56 295 ASP A O 1
ATOM 2302 N N . ALA A 1 296 ? -12.562 19.244 6.550 1.00 89.12 296 ALA A N 1
ATOM 2303 C CA . ALA A 1 296 ? -13.071 18.530 7.714 1.00 89.12 296 ALA A CA 1
ATOM 2304 C C . ALA A 1 296 ? -12.382 18.995 9.007 1.00 89.12 296 ALA A C 1
ATOM 2306 O O . ALA A 1 296 ? -11.153 19.008 9.112 1.00 89.12 296 ALA A O 1
ATOM 2307 N N . THR A 1 297 ? -13.182 19.351 10.013 1.00 87.25 297 THR A N 1
ATOM 2308 C CA . THR A 1 297 ? -12.685 19.755 11.336 1.00 87.25 297 THR A CA 1
ATOM 2309 C C . THR A 1 297 ? -12.544 18.579 12.292 1.00 87.25 297 THR A C 1
ATOM 2311 O O . THR A 1 297 ? -11.595 18.564 13.069 1.00 87.25 297 THR A O 1
ATOM 2314 N N . GLY A 1 298 ? -13.451 17.602 12.224 1.00 95.12 298 GLY A N 1
ATOM 2315 C CA . GLY A 1 298 ? -13.425 16.375 13.018 1.00 95.12 298 GLY A CA 1
ATOM 2316 C C . GLY A 1 298 ? -13.116 15.158 12.152 1.00 95.12 298 GLY A C 1
ATOM 2317 O O . GLY A 1 298 ? -13.714 14.972 11.088 1.00 95.12 298 GLY A O 1
ATOM 2318 N N . ILE A 1 299 ? -12.196 14.324 12.623 1.00 96.50 299 ILE A N 1
ATOM 2319 C CA . ILE A 1 299 ? -11.699 13.136 11.932 1.00 96.50 299 ILE A CA 1
ATOM 2320 C C . ILE A 1 299 ? -11.967 11.907 12.787 1.00 96.50 299 ILE A C 1
ATOM 2322 O O . ILE A 1 299 ? -11.813 11.945 14.008 1.00 96.50 299 ILE A O 1
ATOM 2326 N N . LYS A 1 300 ? -12.362 10.817 12.135 1.00 97.00 300 LYS A N 1
ATOM 2327 C CA . LYS A 1 300 ? -12.662 9.531 12.760 1.00 97.00 300 LYS A CA 1
ATOM 2328 C C . LYS A 1 300 ? -11.770 8.443 12.172 1.00 97.00 300 LYS A C 1
ATOM 2330 O O . LYS A 1 300 ? -11.449 8.485 10.986 1.00 97.00 300 LYS A O 1
ATOM 2335 N N . LEU A 1 301 ? -11.379 7.466 12.976 1.00 97.00 301 LEU A N 1
ATOM 2336 C CA . LEU A 1 301 ? -10.746 6.239 12.503 1.00 97.00 301 LEU A CA 1
ATOM 2337 C C . LEU A 1 301 ? -11.748 5.438 11.662 1.00 97.00 301 LEU A C 1
ATOM 2339 O O . LEU A 1 301 ? -12.892 5.237 12.075 1.00 97.00 301 LEU A O 1
ATOM 2343 N N . THR A 1 302 ? -11.323 4.975 10.488 1.00 98.31 302 THR A N 1
ATOM 2344 C CA . THR A 1 302 ? -12.188 4.188 9.594 1.00 98.31 302 THR A CA 1
ATOM 2345 C C . THR A 1 302 ? -12.393 2.771 10.131 1.00 98.31 302 THR A C 1
ATOM 2347 O O . THR A 1 302 ? -13.504 2.243 10.076 1.00 98.31 302 THR A O 1
ATOM 2350 N N . PHE A 1 303 ? -11.332 2.190 10.702 1.00 97.75 303 PHE A N 1
ATOM 2351 C CA . PHE A 1 303 ? -11.268 0.810 11.190 1.00 97.75 303 PHE A CA 1
ATOM 2352 C C . PHE A 1 303 ? -11.070 0.793 12.717 1.00 97.75 303 PHE A C 1
ATOM 2354 O O . PHE A 1 303 ? -9.936 0.780 13.205 1.00 97.75 303 PHE A O 1
ATOM 2361 N N . PRO A 1 304 ? -12.145 0.850 13.522 1.00 94.75 304 PRO A N 1
ATOM 2362 C CA . PRO A 1 304 ? -12.021 1.070 14.965 1.00 94.75 304 PRO A CA 1
ATOM 2363 C C . PRO A 1 304 ? -11.350 -0.090 15.714 1.00 94.75 304 PRO A C 1
ATOM 2365 O O . PRO A 1 304 ? -10.716 0.159 16.745 1.00 94.75 304 PRO A O 1
ATOM 2368 N N . ASN A 1 305 ? -11.439 -1.311 15.178 1.00 94.81 305 ASN A N 1
ATOM 2369 C CA . ASN A 1 305 ? -10.895 -2.542 15.765 1.00 94.81 305 ASN A CA 1
ATOM 2370 C C . ASN A 1 305 ? -9.577 -3.005 15.121 1.00 94.81 305 ASN A C 1
ATOM 2372 O O . ASN A 1 305 ? -9.062 -4.057 15.501 1.00 94.81 305 ASN A O 1
ATOM 2376 N N . ALA A 1 306 ? -9.038 -2.231 14.173 1.00 96.69 306 ALA A N 1
ATOM 2377 C CA . ALA A 1 306 ? -7.854 -2.621 13.427 1.00 96.69 306 ALA A CA 1
ATOM 2378 C C . ALA A 1 306 ? -6.567 -2.036 14.011 1.00 96.69 306 ALA A C 1
ATOM 2380 O O . ALA A 1 306 ? -6.491 -0.850 14.350 1.00 96.69 306 ALA A O 1
ATOM 2381 N N . GLU A 1 307 ? -5.537 -2.871 14.059 1.00 96.75 307 GLU A N 1
ATOM 2382 C CA . GLU A 1 307 ? -4.152 -2.454 14.259 1.00 96.75 307 GLU A CA 1
ATOM 2383 C C . GLU A 1 307 ? -3.574 -1.945 12.933 1.00 96.75 307 GLU A C 1
ATOM 2385 O O . GLU A 1 307 ? -3.670 -2.622 11.912 1.00 96.75 307 GLU A O 1
ATOM 2390 N N . LEU A 1 308 ? -2.961 -0.763 12.933 1.00 98.06 308 LEU A N 1
ATOM 2391 C CA . LEU A 1 308 ? -2.208 -0.253 11.789 1.00 98.06 308 LEU A CA 1
ATOM 2392 C C . LEU A 1 308 ? -0.773 -0.783 11.836 1.00 98.06 308 LEU A C 1
ATOM 2394 O O . LEU A 1 308 ? -0.072 -0.577 12.827 1.00 98.06 308 LEU A O 1
ATOM 2398 N N . ILE A 1 309 ? -0.317 -1.406 10.753 1.00 98.50 309 ILE A N 1
ATOM 2399 C CA . ILE A 1 309 ? 1.030 -1.968 10.628 1.00 98.50 309 ILE A CA 1
ATOM 2400 C C . ILE A 1 309 ? 1.788 -1.248 9.513 1.00 98.50 309 ILE A C 1
ATOM 2402 O O . ILE A 1 309 ? 1.358 -1.229 8.360 1.00 98.50 309 ILE A O 1
ATOM 2406 N N . VAL A 1 310 ? 2.943 -0.674 9.857 1.00 98.25 310 VAL A N 1
ATOM 2407 C CA . VAL A 1 310 ? 3.797 0.077 8.925 1.00 98.25 310 VAL A CA 1
ATOM 2408 C C . VAL A 1 310 ? 5.260 0.042 9.372 1.00 98.25 310 VAL A C 1
ATOM 2410 O O . VAL A 1 310 ? 5.560 -0.140 10.554 1.00 98.25 310 VAL A O 1
ATOM 2413 N N . GLN A 1 311 ? 6.201 0.238 8.450 1.00 98.25 311 GLN A N 1
ATOM 2414 C CA . GLN A 1 311 ? 7.618 0.369 8.799 1.00 98.25 311 GLN A CA 1
ATOM 2415 C C . GLN A 1 311 ? 7.852 1.603 9.676 1.00 98.25 311 GLN A C 1
ATOM 2417 O O . GLN A 1 311 ? 7.359 2.699 9.394 1.00 98.25 311 GLN A O 1
ATOM 2422 N N . ARG A 1 312 ? 8.681 1.469 10.717 1.00 97.00 312 ARG A N 1
ATOM 2423 C CA . ARG A 1 312 ? 9.045 2.593 11.593 1.00 97.00 312 ARG A CA 1
ATOM 2424 C C . ARG A 1 312 ? 9.638 3.743 10.799 1.00 97.00 312 ARG A C 1
ATOM 2426 O O . ARG A 1 312 ? 9.333 4.898 11.087 1.00 97.00 312 ARG A O 1
ATOM 2433 N N . ARG A 1 313 ? 10.507 3.433 9.832 1.00 95.38 313 ARG A N 1
ATOM 2434 C CA . ARG A 1 313 ? 11.157 4.457 9.014 1.00 95.38 313 ARG A CA 1
ATOM 2435 C C . ARG A 1 313 ? 10.127 5.310 8.279 1.00 95.38 313 ARG A C 1
ATOM 2437 O O . ARG A 1 313 ? 10.228 6.530 8.330 1.00 95.38 313 ARG A O 1
ATOM 2444 N N . GLU A 1 314 ? 9.138 4.667 7.671 1.00 97.38 314 GLU A N 1
ATOM 2445 C 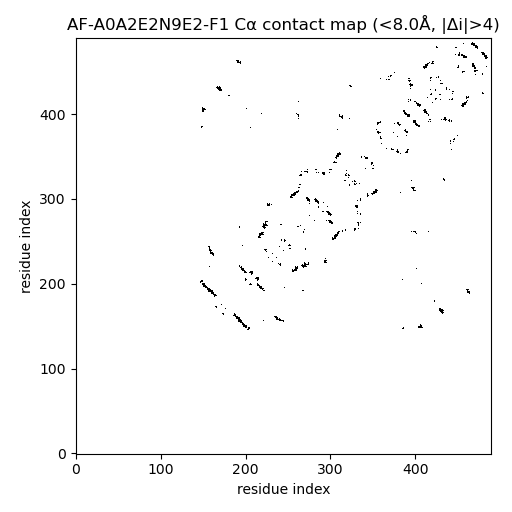CA . GLU A 1 314 ? 8.046 5.345 6.976 1.00 97.38 314 GLU A CA 1
ATOM 2446 C C . GLU A 1 314 ? 7.245 6.232 7.931 1.00 97.38 314 GLU A C 1
ATOM 2448 O O . GLU A 1 314 ? 7.031 7.406 7.657 1.00 97.38 314 GLU A O 1
ATOM 2453 N N . TRP A 1 315 ? 6.876 5.709 9.104 1.00 96.69 315 TRP A N 1
ATOM 2454 C CA . TRP A 1 315 ? 6.146 6.473 10.117 1.00 96.69 315 TRP A CA 1
ATOM 2455 C C . TRP A 1 315 ? 6.891 7.732 10.577 1.00 96.69 315 TRP A C 1
ATOM 2457 O O . TRP A 1 315 ? 6.297 8.805 10.718 1.00 96.69 315 TRP A O 1
ATOM 2467 N N . VAL A 1 316 ? 8.199 7.610 10.822 1.00 95.12 316 VAL A N 1
ATOM 2468 C CA . VAL A 1 316 ? 9.051 8.731 11.244 1.00 95.12 316 VAL A CA 1
ATOM 2469 C C . VAL A 1 316 ? 9.119 9.800 10.155 1.00 95.12 316 VAL A C 1
ATOM 2471 O O . VAL A 1 316 ? 8.906 10.978 10.456 1.00 95.12 316 VAL A O 1
ATOM 2474 N N . ASP A 1 317 ? 9.369 9.397 8.911 1.00 94.44 317 ASP A N 1
ATOM 2475 C CA . ASP A 1 317 ? 9.491 10.314 7.777 1.00 94.44 317 ASP A CA 1
ATOM 2476 C C . ASP A 1 317 ? 8.137 10.990 7.483 1.00 94.44 317 ASP A C 1
ATOM 2478 O O . ASP A 1 317 ? 8.065 12.216 7.366 1.00 94.44 317 ASP A O 1
ATOM 2482 N N . ALA A 1 318 ? 7.034 10.236 7.503 1.00 95.00 318 ALA A N 1
ATOM 2483 C CA . ALA A 1 318 ? 5.685 10.751 7.288 1.00 95.00 318 ALA A CA 1
ATOM 2484 C C . ALA A 1 318 ? 5.255 11.770 8.357 1.00 95.00 318 ALA A C 1
ATOM 2486 O O . ALA A 1 318 ? 4.739 12.844 8.035 1.00 95.00 318 ALA A O 1
ATOM 2487 N N . ARG A 1 319 ? 5.536 11.503 9.643 1.00 92.38 319 ARG A N 1
ATOM 2488 C CA . ARG A 1 319 ? 5.266 12.457 10.740 1.00 92.38 319 ARG A CA 1
ATOM 2489 C C . ARG A 1 319 ? 6.101 13.727 10.640 1.00 92.38 319 ARG A C 1
ATOM 2491 O O . ARG A 1 319 ? 5.622 14.806 11.003 1.00 92.38 319 ARG A O 1
ATOM 2498 N N . ALA A 1 320 ? 7.340 13.604 10.172 1.00 91.88 320 ALA A N 1
ATOM 2499 C CA . ALA A 1 320 ? 8.203 14.744 9.887 1.00 91.88 320 ALA A CA 1
ATOM 2500 C C . ALA A 1 320 ? 7.804 15.477 8.592 1.00 91.88 320 ALA A C 1
ATOM 2502 O O . ALA A 1 320 ? 8.266 16.598 8.369 1.00 91.88 320 ALA A O 1
ATOM 2503 N N . ASN A 1 321 ? 6.923 14.876 7.780 1.00 89.19 321 ASN A N 1
ATOM 2504 C CA . ASN A 1 321 ? 6.614 15.285 6.416 1.00 89.19 321 ASN A CA 1
ATOM 2505 C C . ASN A 1 321 ? 7.901 15.407 5.568 1.00 89.19 321 ASN A C 1
ATOM 2507 O O . ASN A 1 321 ? 8.107 16.399 4.865 1.00 89.19 321 ASN A O 1
ATOM 2511 N N . ASP A 1 322 ? 8.784 14.412 5.691 1.00 86.25 322 ASP A N 1
ATOM 2512 C CA . ASP A 1 322 ? 10.045 14.295 4.956 1.00 86.25 322 ASP A CA 1
ATOM 2513 C C . ASP A 1 322 ? 9.793 13.608 3.603 1.00 86.25 322 ASP A C 1
ATOM 2515 O O . ASP A 1 322 ? 9.905 12.393 3.456 1.00 86.25 322 ASP A O 1
ATOM 2519 N N . ALA A 1 323 ? 9.358 14.402 2.621 1.00 82.56 323 ALA A N 1
ATOM 2520 C CA . ALA A 1 323 ? 9.040 13.969 1.261 1.00 82.56 323 ALA A CA 1
ATOM 2521 C C . ALA A 1 323 ? 9.615 14.937 0.218 1.00 82.56 323 ALA A C 1
ATOM 2523 O O . ALA A 1 323 ? 9.876 16.107 0.509 1.00 82.56 323 ALA A O 1
ATOM 2524 N N . VAL A 1 324 ? 9.751 14.472 -1.030 1.00 78.56 324 VAL A N 1
ATOM 2525 C CA . VAL A 1 324 ? 10.163 15.317 -2.172 1.00 78.56 324 VAL A CA 1
ATOM 2526 C C . VAL A 1 324 ? 9.125 16.398 -2.472 1.00 78.56 324 VAL A C 1
ATOM 2528 O O . VAL A 1 324 ? 9.470 17.521 -2.842 1.00 78.56 324 VAL A O 1
ATOM 2531 N N . MET A 1 325 ? 7.848 16.063 -2.299 1.00 74.38 325 MET A N 1
ATOM 2532 C CA . MET A 1 325 ? 6.716 16.927 -2.601 1.00 74.38 325 MET A CA 1
ATOM 2533 C C . MET A 1 325 ? 6.035 17.371 -1.310 1.00 74.38 325 MET A C 1
ATOM 2535 O O . MET A 1 325 ? 5.845 16.601 -0.373 1.00 74.38 325 MET A O 1
ATOM 2539 N N . THR A 1 326 ? 5.617 18.635 -1.253 1.00 68.88 326 THR A N 1
ATOM 2540 C CA . THR A 1 326 ? 4.748 19.084 -0.161 1.00 68.88 326 THR A CA 1
ATOM 2541 C C . THR A 1 326 ? 3.363 18.462 -0.328 1.00 68.88 326 THR A C 1
ATOM 2543 O O . THR A 1 326 ? 2.850 18.473 -1.447 1.00 68.88 326 THR A O 1
ATOM 2546 N N . ARG A 1 327 ? 2.713 18.073 0.779 1.00 77.06 327 ARG A N 1
ATOM 2547 C CA . ARG A 1 327 ? 1.332 17.544 0.819 1.00 77.06 327 ARG A CA 1
ATOM 2548 C C . ARG A 1 327 ? 1.161 16.111 0.287 1.00 77.06 327 ARG A C 1
ATOM 2550 O O . ARG A 1 327 ? 0.088 15.784 -0.201 1.00 77.06 327 ARG A O 1
ATOM 2557 N N . THR A 1 328 ? 2.187 15.271 0.393 1.00 87.06 328 THR A N 1
ATOM 2558 C CA . THR A 1 328 ? 2.039 13.817 0.203 1.00 87.06 328 THR A CA 1
ATOM 2559 C C . THR A 1 328 ? 1.692 13.111 1.510 1.00 87.06 328 THR A C 1
ATOM 2561 O O . THR A 1 328 ? 0.891 12.188 1.494 1.00 87.06 328 THR A O 1
ATOM 2564 N N . TYR A 1 329 ? 2.200 13.598 2.647 1.00 94.12 329 TYR A N 1
ATOM 2565 C CA . TYR A 1 329 ? 1.784 13.169 3.981 1.00 94.12 329 TYR A CA 1
ATOM 2566 C C . TYR A 1 329 ? 0.833 14.185 4.611 1.00 94.12 329 TYR A C 1
ATOM 2568 O O . TYR A 1 329 ? 1.052 15.401 4.550 1.00 94.12 329 TYR A O 1
ATOM 2576 N N . TYR A 1 330 ? -0.210 13.690 5.273 1.00 94.38 330 TYR A N 1
ATOM 2577 C CA . TYR A 1 330 ? -1.205 14.529 5.927 1.00 94.38 330 TYR A CA 1
ATOM 2578 C C . TYR A 1 330 ? -1.390 14.164 7.395 1.00 94.38 330 TYR A C 1
ATOM 2580 O O . TYR A 1 330 ? -1.497 13.006 7.782 1.00 94.38 330 TYR A O 1
ATOM 2588 N N . ARG A 1 331 ? -1.450 15.193 8.242 1.00 92.69 331 ARG A N 1
ATOM 2589 C CA . ARG A 1 331 ? -1.512 15.031 9.699 1.00 92.69 331 ARG A CA 1
ATOM 2590 C C . ARG A 1 331 ? -2.786 14.318 10.145 1.00 92.69 331 ARG A C 1
ATOM 2592 O O . ARG A 1 331 ? -2.724 13.433 10.981 1.00 92.69 331 ARG A O 1
ATOM 2599 N N . ASP A 1 332 ? -3.925 14.656 9.568 1.00 94.44 332 ASP A N 1
ATOM 2600 C CA . ASP A 1 332 ? -5.215 14.017 9.840 1.00 94.44 332 ASP A CA 1
ATOM 2601 C C . ASP A 1 332 ? -5.294 12.547 9.396 1.00 94.44 332 ASP A C 1
ATOM 2603 O O . ASP A 1 332 ? -6.230 11.844 9.771 1.00 94.44 332 ASP A O 1
ATOM 2607 N N . HIS A 1 333 ? -4.330 12.059 8.613 1.00 95.75 333 HIS A N 1
ATOM 2608 C CA . HIS A 1 333 ? -4.234 10.641 8.254 1.00 95.75 333 HIS A CA 1
ATOM 2609 C C . HIS A 1 333 ? -3.475 9.854 9.332 1.00 95.75 333 HIS A C 1
ATOM 2611 O O . HIS A 1 333 ? -3.753 8.682 9.547 1.00 95.75 333 HIS A O 1
ATOM 2617 N N . LEU A 1 334 ? -2.553 10.516 10.045 1.00 94.38 334 LEU A N 1
ATOM 2618 C CA . LEU A 1 334 ? -1.580 9.874 10.938 1.00 94.38 334 LEU A CA 1
ATOM 2619 C C . LEU A 1 334 ? -1.848 10.137 12.422 1.00 94.38 334 LEU A C 1
ATOM 2621 O O . LEU A 1 334 ? -1.804 9.226 13.239 1.00 94.38 334 LEU A O 1
ATOM 2625 N N . LEU A 1 335 ? -2.120 11.388 12.797 1.00 92.25 335 LEU A N 1
ATOM 2626 C CA . LEU A 1 335 ? -2.227 11.802 14.199 1.00 92.25 335 LEU A CA 1
ATOM 2627 C C . LEU A 1 335 ? -3.313 11.085 15.012 1.00 92.25 335 LEU A C 1
ATOM 2629 O O . LEU A 1 335 ? -3.081 10.910 16.206 1.00 92.25 335 LEU A O 1
ATOM 2633 N N . PRO A 1 336 ? -4.441 10.620 14.433 1.00 93.44 336 PRO A N 1
ATOM 2634 C CA . PRO A 1 336 ? -5.374 9.755 15.160 1.00 93.44 336 PRO A CA 1
ATOM 2635 C C . PRO A 1 336 ? -4.744 8.466 15.726 1.00 93.44 336 PRO A C 1
ATOM 2637 O O . PRO A 1 336 ? -5.316 7.864 16.627 1.00 93.44 336 PRO A O 1
ATOM 2640 N N . PHE A 1 337 ? -3.576 8.047 15.226 1.00 93.00 337 PHE A N 1
ATOM 2641 C CA . PHE A 1 337 ? -2.826 6.873 15.690 1.00 93.00 337 PHE A CA 1
ATOM 2642 C C . PHE A 1 337 ? -1.611 7.226 16.574 1.00 93.00 337 PHE A C 1
ATOM 2644 O O . PHE A 1 337 ? -0.893 6.329 17.003 1.00 93.00 337 PHE A O 1
ATOM 2651 N N . GLU A 1 338 ? -1.317 8.511 16.812 1.00 84.69 338 GLU A N 1
ATOM 2652 C CA . GLU A 1 338 ? -0.052 8.957 17.429 1.00 84.69 338 GLU A CA 1
ATOM 2653 C C . GLU A 1 338 ? 0.030 8.712 18.942 1.00 84.69 338 GLU A C 1
ATOM 2655 O O . GLU A 1 338 ? 1.132 8.643 19.486 1.00 84.69 338 GLU A O 1
ATOM 2660 N N . ASP A 1 339 ? -1.105 8.593 19.629 1.00 76.50 339 ASP A N 1
ATOM 2661 C CA . ASP A 1 339 ? -1.110 8.329 21.064 1.00 76.50 339 ASP A CA 1
ATOM 2662 C C . ASP A 1 339 ? -0.659 6.883 21.326 1.00 76.50 339 ASP A C 1
ATOM 2664 O O . ASP A 1 339 ? -1.391 5.922 21.102 1.00 76.50 339 ASP A O 1
ATOM 2668 N N . GLU A 1 340 ? 0.586 6.746 21.794 1.00 58.72 340 GLU A N 1
ATOM 2669 C CA . GLU A 1 340 ? 1.250 5.476 22.114 1.00 58.72 340 GLU A CA 1
ATOM 2670 C C . GLU A 1 340 ? 0.516 4.667 23.207 1.00 58.72 340 GLU A C 1
ATOM 2672 O O . GLU A 1 340 ? 0.818 3.491 23.401 1.00 58.72 340 GLU A O 1
ATOM 2677 N N . GLY A 1 341 ? -0.449 5.271 23.913 1.00 62.66 341 GLY A N 1
ATOM 2678 C CA . GLY A 1 341 ? -1.347 4.601 24.854 1.00 62.66 341 GLY A CA 1
ATOM 2679 C C . GLY A 1 341 ? -2.653 4.085 24.239 1.00 62.66 341 GLY A C 1
ATOM 2680 O O . GLY A 1 341 ? -3.415 3.406 24.936 1.00 62.66 341 GLY A O 1
ATOM 2681 N N . LEU A 1 342 ? -2.934 4.374 22.960 1.00 78.56 342 LEU A N 1
ATOM 2682 C CA . LEU A 1 342 ? -4.114 3.862 22.265 1.00 78.56 342 LEU A CA 1
ATOM 2683 C C . LEU A 1 342 ? -3.985 2.355 22.064 1.00 78.56 342 LEU A C 1
ATOM 2685 O O . LEU A 1 342 ? -3.318 1.856 21.155 1.00 78.56 342 LEU A O 1
ATOM 2689 N N . THR A 1 343 ? -4.691 1.631 22.918 1.00 87.62 343 THR A N 1
ATOM 2690 C CA . THR A 1 343 ? -4.931 0.203 22.771 1.00 87.62 343 THR A CA 1
ATOM 2691 C C . THR A 1 343 ? -6.280 -0.017 22.104 1.00 87.62 343 THR A C 1
ATOM 2693 O O . THR A 1 343 ? -7.227 0.764 22.252 1.00 87.62 343 THR A O 1
ATOM 2696 N N . LEU A 1 344 ? -6.353 -1.074 21.310 1.00 90.56 344 LEU A N 1
ATOM 2697 C CA . LEU A 1 344 ? -7.613 -1.614 20.837 1.00 90.56 344 LEU A CA 1
ATOM 2698 C C . LEU A 1 344 ? -8.411 -2.164 22.031 1.00 90.56 344 LEU A C 1
ATOM 2700 O O . LEU A 1 344 ? -7.826 -2.465 23.074 1.00 90.56 344 LEU A O 1
ATOM 2704 N N . PRO A 1 345 ? -9.740 -2.331 21.903 1.00 83.69 345 PRO A N 1
ATOM 2705 C CA . PRO A 1 345 ? -10.569 -2.875 22.982 1.00 83.69 345 PRO A CA 1
ATOM 2706 C C . PRO A 1 345 ? -10.112 -4.246 23.509 1.00 83.69 345 PRO A C 1
ATOM 2708 O O . PRO A 1 345 ? -10.447 -4.612 24.631 1.00 83.69 345 PRO A O 1
ATOM 2711 N N . ASP A 1 346 ? -9.357 -4.998 22.707 1.00 85.94 346 ASP A N 1
ATOM 2712 C CA . ASP A 1 346 ? -8.790 -6.308 23.039 1.00 85.94 346 ASP A CA 1
ATOM 2713 C C . ASP A 1 346 ? -7.355 -6.247 23.606 1.00 85.94 346 ASP A C 1
ATOM 2715 O O . ASP A 1 346 ? -6.740 -7.281 23.852 1.00 85.94 346 ASP A O 1
ATOM 2719 N N . GLY A 1 347 ? -6.818 -5.045 23.838 1.00 88.69 347 GLY A N 1
ATOM 2720 C CA . GLY A 1 347 ? -5.499 -4.816 24.428 1.00 88.69 347 GLY A CA 1
ATOM 2721 C C . GLY A 1 347 ? -4.331 -4.813 23.438 1.00 88.69 347 GLY A C 1
ATOM 2722 O O . GLY A 1 347 ? -3.215 -4.477 23.840 1.00 88.69 347 GLY A O 1
ATOM 2723 N N . ARG A 1 348 ? -4.552 -5.129 22.154 1.00 91.12 348 ARG A N 1
ATOM 2724 C CA . ARG A 1 348 ? -3.525 -4.970 21.110 1.00 91.12 348 ARG A CA 1
ATOM 2725 C C . ARG A 1 348 ? -3.174 -3.487 20.916 1.00 91.12 348 ARG A C 1
ATOM 2727 O O . ARG A 1 348 ? -4.020 -2.622 21.165 1.00 91.12 348 ARG A O 1
ATOM 2734 N N . PRO A 1 349 ? -1.951 -3.144 20.475 1.00 92.75 349 PRO A N 1
ATOM 2735 C CA . PRO A 1 349 ? -1.637 -1.759 20.154 1.00 92.75 349 PRO A CA 1
ATOM 2736 C C . PRO A 1 349 ? -2.412 -1.328 18.904 1.00 92.75 349 PRO A C 1
ATOM 2738 O O . PRO A 1 349 ? -2.648 -2.120 17.994 1.00 92.75 349 PRO A O 1
ATOM 2741 N N . ARG A 1 350 ? -2.803 -0.054 18.838 1.00 94.81 350 ARG A N 1
ATOM 2742 C CA . ARG A 1 350 ? -3.454 0.495 17.640 1.00 94.81 350 ARG A CA 1
ATOM 2743 C C . ARG A 1 350 ? -2.471 0.734 16.486 1.00 94.81 350 ARG A C 1
ATOM 2745 O O . ARG A 1 350 ? -2.887 0.760 15.333 1.00 94.81 350 ARG A O 1
ATOM 2752 N N . LEU A 1 351 ? -1.185 0.903 16.789 1.00 96.19 351 LEU A N 1
ATOM 2753 C CA . LEU A 1 351 ? -0.108 1.110 15.823 1.00 96.19 351 LEU A CA 1
ATOM 2754 C C . LEU A 1 351 ? 1.065 0.177 16.143 1.00 96.19 351 LEU A C 1
ATOM 2756 O O . LEU A 1 351 ? 1.627 0.235 17.239 1.00 96.19 351 LEU A O 1
ATOM 2760 N N . ARG A 1 352 ? 1.489 -0.617 15.160 1.00 96.06 352 ARG A N 1
ATOM 2761 C CA . ARG A 1 352 ? 2.693 -1.449 15.214 1.00 96.06 352 ARG A CA 1
ATOM 2762 C C . ARG A 1 352 ? 3.711 -0.961 14.200 1.00 96.06 352 ARG A C 1
ATOM 2764 O O . ARG A 1 352 ? 3.492 -1.009 12.992 1.00 96.06 352 ARG A O 1
ATOM 2771 N N . LEU A 1 353 ? 4.852 -0.521 14.722 1.00 96.88 353 LEU A N 1
ATOM 2772 C CA . LEU A 1 353 ? 5.992 -0.099 13.919 1.00 96.88 353 LEU A CA 1
ATOM 2773 C C . LEU A 1 353 ? 6.959 -1.264 13.726 1.00 96.88 353 LEU A C 1
ATOM 2775 O O . LEU A 1 353 ? 7.521 -1.774 14.697 1.00 96.88 353 LEU A O 1
ATOM 2779 N N . VAL A 1 354 ? 7.153 -1.643 12.469 1.00 96.81 354 VAL A N 1
ATOM 2780 C CA . VAL A 1 354 ? 7.967 -2.787 12.041 1.00 96.81 354 VAL A CA 1
ATOM 2781 C C . VAL A 1 354 ? 9.354 -2.317 11.596 1.00 96.81 354 VAL A C 1
ATOM 2783 O O . VAL A 1 354 ? 9.528 -1.162 11.207 1.00 96.81 354 VAL A O 1
ATOM 2786 N N . GLU A 1 355 ? 10.350 -3.193 11.695 1.00 96.25 355 GLU A N 1
ATOM 2787 C CA . GLU A 1 355 ? 11.717 -2.957 11.223 1.00 96.25 355 GLU A CA 1
ATOM 2788 C C . GLU A 1 355 ? 12.186 -4.172 10.426 1.00 96.25 355 GLU A C 1
ATOM 2790 O O . GLU A 1 355 ? 12.571 -5.185 11.010 1.00 96.25 355 GLU A O 1
ATOM 2795 N N . SER A 1 356 ? 12.163 -4.067 9.101 1.00 96.31 356 SER A N 1
ATOM 2796 C CA . SER A 1 356 ? 12.694 -5.108 8.213 1.00 96.31 356 SER A CA 1
ATOM 2797 C C . SER A 1 356 ? 14.104 -4.769 7.720 1.00 96.31 356 SER A C 1
ATOM 2799 O O . SER A 1 356 ? 14.513 -3.604 7.671 1.00 96.31 356 SER A O 1
ATOM 2801 N N . GLU A 1 357 ? 14.880 -5.785 7.339 1.00 95.25 357 GLU A N 1
ATOM 2802 C CA . GLU A 1 357 ? 16.246 -5.578 6.854 1.00 95.25 357 GLU A CA 1
ATOM 2803 C C . GLU A 1 357 ? 16.260 -4.912 5.463 1.00 95.25 357 GLU A C 1
ATOM 2805 O O . GLU A 1 357 ? 15.447 -5.192 4.579 1.00 95.25 357 GLU A O 1
ATOM 2810 N N . ARG A 1 358 ? 17.217 -4.000 5.246 1.00 93.69 358 ARG A N 1
ATOM 2811 C CA . ARG A 1 358 ? 17.382 -3.307 3.961 1.00 93.69 358 ARG A CA 1
ATOM 2812 C C . ARG A 1 358 ? 18.070 -4.208 2.927 1.00 93.69 358 ARG A C 1
ATOM 2814 O O . ARG A 1 358 ? 19.052 -4.859 3.266 1.00 93.69 358 ARG A O 1
ATOM 2821 N N . PRO A 1 359 ? 17.688 -4.133 1.636 1.00 95.12 359 PRO A N 1
ATOM 2822 C CA . PRO A 1 359 ? 18.379 -4.865 0.564 1.00 95.12 359 PRO A CA 1
ATOM 2823 C C . PRO A 1 359 ? 19.857 -4.473 0.413 1.00 95.12 359 PRO A C 1
ATOM 2825 O O . PRO A 1 359 ? 20.694 -5.282 0.015 1.00 95.12 359 PRO A O 1
ATOM 2828 N N . PHE A 1 360 ? 20.189 -3.216 0.719 1.00 94.69 360 PHE A N 1
ATOM 2829 C CA . PHE A 1 360 ? 21.541 -2.686 0.599 1.00 94.69 360 PHE A CA 1
ATOM 2830 C C . PHE A 1 360 ? 21.921 -1.823 1.808 1.00 94.69 360 PHE A C 1
ATOM 2832 O O . PHE A 1 360 ? 21.076 -1.110 2.358 1.00 94.69 360 PHE A O 1
ATOM 2839 N N . PRO A 1 361 ? 23.207 -1.826 2.208 1.00 89.75 361 PRO A N 1
ATOM 2840 C CA . PRO A 1 361 ? 23.690 -0.969 3.280 1.00 89.75 361 PRO A CA 1
ATOM 2841 C C . PRO A 1 361 ? 23.742 0.502 2.841 1.00 89.75 361 PRO A C 1
ATOM 2843 O O . PRO A 1 361 ? 24.177 0.820 1.737 1.00 89.75 361 PRO A O 1
ATOM 2846 N N . LEU A 1 362 ? 23.387 1.411 3.751 1.00 85.62 362 LEU A N 1
ATOM 2847 C CA . LEU A 1 362 ? 23.301 2.858 3.494 1.00 85.62 362 LEU A CA 1
ATOM 2848 C C . LEU A 1 362 ? 24.643 3.562 3.256 1.00 85.62 362 LEU A C 1
ATOM 2850 O O . LEU A 1 362 ? 24.690 4.683 2.761 1.00 85.62 362 LEU A O 1
ATOM 2854 N N . ASN A 1 363 ? 25.754 2.937 3.638 1.00 89.94 363 ASN A N 1
ATOM 2855 C CA . ASN A 1 363 ? 27.075 3.563 3.594 1.00 89.94 363 ASN A CA 1
ATOM 2856 C C . ASN A 1 363 ? 27.745 3.511 2.210 1.00 89.94 363 ASN A C 1
ATOM 2858 O O . ASN A 1 363 ? 28.885 3.960 2.070 1.00 89.94 363 ASN A O 1
ATOM 2862 N N . ARG A 1 364 ? 27.076 2.958 1.192 1.00 92.00 364 ARG A N 1
ATOM 2863 C CA . ARG A 1 364 ? 27.571 2.933 -0.186 1.00 92.00 364 ARG A CA 1
ATOM 2864 C C . ARG A 1 364 ? 26.425 2.942 -1.188 1.00 92.00 364 ARG A C 1
ATOM 2866 O O . ARG A 1 364 ? 25.325 2.496 -0.898 1.00 92.00 364 ARG A O 1
ATOM 2873 N N . LYS A 1 365 ? 26.741 3.358 -2.411 1.00 92.06 365 LYS A N 1
ATOM 2874 C CA . LYS A 1 365 ? 25.856 3.229 -3.569 1.00 92.06 365 LYS A CA 1
ATOM 2875 C C . LYS A 1 365 ? 26.064 1.857 -4.238 1.00 92.06 365 LYS A C 1
ATOM 2877 O O . LYS A 1 365 ? 27.189 1.597 -4.675 1.00 92.06 365 LYS A O 1
ATOM 2882 N N . PRO A 1 366 ? 25.039 0.994 -4.341 1.00 94.19 366 PRO A N 1
ATOM 2883 C CA . PRO A 1 366 ? 25.128 -0.267 -5.081 1.00 94.19 366 PRO A CA 1
ATOM 2884 C C . PRO A 1 366 ? 25.332 -0.047 -6.584 1.00 94.19 366 PRO A C 1
ATOM 2886 O O . PRO A 1 366 ? 24.902 0.973 -7.142 1.00 94.19 366 PRO A O 1
ATOM 2889 N N . HIS A 1 367 ? 25.978 -1.001 -7.258 1.00 94.25 367 HIS A N 1
ATOM 2890 C CA . HIS A 1 367 ? 26.017 -0.994 -8.723 1.00 94.25 367 HIS A CA 1
ATOM 2891 C C . HIS A 1 367 ? 24.616 -1.283 -9.285 1.00 94.25 367 HIS A C 1
ATOM 2893 O O . HIS A 1 367 ? 23.838 -2.001 -8.669 1.00 94.25 367 HIS A O 1
ATOM 2899 N N . ARG A 1 368 ? 24.284 -0.741 -10.463 1.00 90.69 368 ARG A N 1
ATOM 2900 C CA . ARG A 1 368 ? 22.930 -0.845 -11.045 1.00 90.69 368 ARG A CA 1
ATOM 2901 C C . ARG A 1 368 ? 22.453 -2.286 -11.292 1.00 90.69 368 ARG A C 1
ATOM 2903 O O . ARG A 1 368 ? 21.259 -2.537 -11.347 1.00 90.69 368 ARG A O 1
ATOM 2910 N N . ASP A 1 369 ? 23.406 -3.199 -11.469 1.00 89.94 369 ASP A N 1
ATOM 2911 C CA . ASP A 1 369 ? 23.174 -4.621 -11.747 1.00 89.94 369 ASP A CA 1
ATOM 2912 C C . ASP A 1 369 ? 23.476 -5.508 -10.523 1.00 89.94 369 ASP A C 1
ATOM 2914 O O . ASP A 1 369 ? 23.493 -6.729 -10.629 1.00 89.94 369 ASP A O 1
ATOM 2918 N N . GLU A 1 370 ? 23.780 -4.901 -9.372 1.00 93.75 370 GLU A N 1
ATOM 2919 C CA . GLU A 1 370 ? 24.052 -5.621 -8.129 1.00 93.75 370 GLU A CA 1
ATOM 2920 C C . GLU A 1 370 ? 22.746 -6.108 -7.496 1.00 93.75 370 GLU A C 1
ATOM 2922 O O . GLU A 1 370 ? 21.795 -5.338 -7.376 1.00 93.75 370 GLU A O 1
ATOM 2927 N N . LEU A 1 371 ? 22.719 -7.369 -7.065 1.00 95.38 371 LEU A N 1
ATOM 2928 C CA . LEU A 1 371 ? 21.631 -7.934 -6.269 1.00 95.38 371 LEU A CA 1
ATOM 2929 C C . LEU A 1 371 ? 21.970 -7.860 -4.767 1.00 95.38 371 LEU A C 1
ATOM 2931 O O . LEU A 1 371 ? 23.158 -7.831 -4.412 1.00 95.38 371 LEU A O 1
ATOM 2935 N N . PRO A 1 372 ? 20.960 -7.818 -3.877 1.00 96.06 372 PRO A N 1
ATOM 2936 C CA . PRO A 1 372 ? 21.157 -7.979 -2.440 1.00 96.06 372 PRO A CA 1
ATOM 2937 C C . PRO A 1 372 ? 21.956 -9.245 -2.116 1.00 96.06 372 PRO A C 1
ATOM 2939 O O . PRO A 1 372 ? 21.899 -10.239 -2.834 1.00 96.06 372 PRO A O 1
ATOM 2942 N N . LYS A 1 373 ? 22.738 -9.199 -1.033 1.00 93.50 373 LYS A N 1
ATOM 2943 C CA . LYS A 1 373 ? 23.502 -10.373 -0.577 1.00 93.50 373 LYS A CA 1
ATOM 2944 C C . LYS A 1 373 ? 22.674 -11.312 0.294 1.00 93.50 373 LYS A C 1
ATOM 2946 O O . LYS A 1 373 ? 22.938 -12.508 0.275 1.00 93.50 373 LYS A O 1
ATOM 2951 N N . SER A 1 374 ? 21.762 -10.759 1.090 1.00 93.69 374 SER A N 1
ATOM 2952 C CA . SER A 1 374 ? 20.759 -11.514 1.837 1.00 93.69 374 SER A CA 1
ATOM 2953 C C . SER A 1 374 ? 19.613 -11.897 0.906 1.00 93.69 374 SER A C 1
ATOM 2955 O O . SER A 1 374 ? 19.276 -11.133 -0.007 1.00 93.69 374 SER A O 1
ATOM 2957 N N . SER A 1 375 ? 19.029 -13.075 1.139 1.00 94.81 375 SER A N 1
ATOM 2958 C CA . SER A 1 375 ? 17.820 -13.501 0.430 1.00 94.81 375 SER A CA 1
ATOM 2959 C C . SER A 1 375 ? 16.656 -12.555 0.742 1.00 94.81 375 SER A C 1
ATOM 2961 O O . SER A 1 375 ? 16.746 -11.704 1.634 1.00 94.81 375 SER A O 1
ATOM 2963 N N . VAL A 1 376 ? 15.559 -12.638 -0.010 1.00 95.00 376 VAL A N 1
ATOM 2964 C CA . VAL A 1 376 ? 14.356 -11.890 0.367 1.00 95.00 376 VAL A CA 1
ATOM 2965 C C . VAL A 1 376 ? 13.729 -12.445 1.649 1.00 95.00 376 VAL A C 1
ATOM 2967 O O . VAL A 1 376 ? 13.318 -11.639 2.476 1.00 95.00 376 VAL A O 1
ATOM 2970 N N . GLU A 1 377 ? 13.758 -13.763 1.880 1.00 93.88 377 GLU A N 1
ATOM 2971 C CA . GLU A 1 377 ? 13.246 -14.406 3.104 1.00 93.88 377 GLU A CA 1
ATOM 2972 C C . GLU A 1 377 ? 13.947 -13.887 4.354 1.00 93.88 377 GLU A C 1
ATOM 2974 O O . GLU A 1 377 ? 13.283 -13.520 5.317 1.00 93.88 377 GLU A O 1
ATOM 2979 N N . ASP A 1 378 ? 15.280 -13.788 4.323 1.00 95.31 378 ASP A N 1
ATOM 2980 C CA . ASP A 1 378 ? 16.062 -13.285 5.461 1.00 95.31 378 ASP A CA 1
ATOM 2981 C C . ASP A 1 378 ? 15.718 -11.824 5.796 1.00 95.31 378 ASP A C 1
ATOM 2983 O O . ASP A 1 378 ? 15.973 -11.351 6.902 1.00 95.31 378 ASP A O 1
ATOM 2987 N N . ARG A 1 379 ? 15.158 -11.089 4.826 1.00 95.94 379 ARG A N 1
ATOM 2988 C CA . ARG A 1 379 ? 14.759 -9.685 4.970 1.00 95.94 379 ARG A CA 1
ATOM 2989 C C . ARG A 1 379 ? 13.273 -9.511 5.273 1.00 95.94 379 ARG A C 1
ATOM 2991 O O . ARG A 1 379 ? 12.859 -8.381 5.544 1.00 95.94 379 ARG A O 1
ATOM 2998 N N . MET A 1 380 ? 12.482 -10.581 5.210 1.00 96.62 380 MET A N 1
ATOM 2999 C CA . MET A 1 380 ? 11.066 -10.553 5.548 1.00 96.62 380 MET A CA 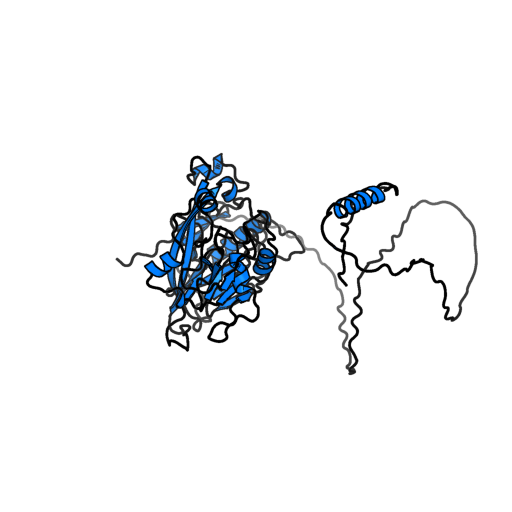1
ATOM 3000 C C . MET A 1 380 ? 10.868 -10.481 7.061 1.00 96.62 380 MET A C 1
ATOM 3002 O O . MET A 1 380 ? 11.662 -10.966 7.864 1.00 96.62 380 MET A O 1
ATOM 3006 N N . THR A 1 381 ? 9.781 -9.842 7.465 1.00 98.06 381 THR A N 1
ATOM 3007 C CA . THR A 1 381 ? 9.319 -9.808 8.848 1.00 98.06 381 THR A CA 1
ATOM 3008 C C . THR A 1 381 ? 7.867 -10.240 8.864 1.00 98.06 381 THR A C 1
ATOM 3010 O O . THR A 1 381 ? 7.034 -9.583 8.243 1.00 98.06 381 THR A O 1
ATOM 3013 N N . GLU A 1 382 ? 7.557 -11.326 9.567 1.00 97.44 382 GLU A N 1
ATOM 3014 C CA . GLU A 1 382 ? 6.170 -11.736 9.779 1.00 97.44 382 GLU A CA 1
ATOM 3015 C C . GLU A 1 382 ? 5.492 -10.735 10.723 1.00 97.44 382 GLU A C 1
ATOM 3017 O O . GLU A 1 382 ? 5.963 -10.487 11.837 1.00 97.44 382 GLU A O 1
ATOM 3022 N N . VAL A 1 383 ? 4.407 -10.112 10.263 1.00 97.62 383 VAL A N 1
ATOM 3023 C CA . VAL A 1 383 ? 3.697 -9.058 11.012 1.00 97.62 383 VAL A CA 1
ATOM 3024 C C . VAL A 1 383 ? 2.351 -9.517 11.549 1.00 97.62 383 VAL A C 1
ATOM 3026 O O . VAL A 1 383 ? 1.892 -8.995 12.566 1.00 97.62 383 VAL A O 1
ATOM 3029 N N . LEU A 1 384 ? 1.751 -10.497 10.881 1.00 97.00 384 LEU A N 1
ATOM 3030 C CA . LEU A 1 384 ? 0.538 -11.223 11.247 1.00 97.00 384 LEU A CA 1
ATOM 3031 C C . LEU A 1 384 ? 0.749 -12.688 10.823 1.00 97.00 384 LEU A C 1
ATOM 3033 O O . LEU A 1 384 ? 1.560 -12.925 9.926 1.00 97.00 384 LEU A O 1
ATOM 3037 N N . PRO A 1 385 ? 0.047 -13.671 11.409 1.00 96.12 385 PRO A N 1
ATOM 3038 C CA . PRO A 1 385 ? 0.213 -15.080 11.044 1.00 96.12 385 PRO A CA 1
ATOM 3039 C C . PRO A 1 385 ? 0.100 -15.321 9.529 1.00 96.12 385 PRO A C 1
ATOM 3041 O O . PRO A 1 385 ? -0.945 -15.088 8.935 1.00 96.12 385 PRO A O 1
ATOM 3044 N N . GLY A 1 386 ? 1.166 -15.767 8.865 1.00 95.62 386 GLY A N 1
ATOM 3045 C CA . GLY A 1 386 ? 1.155 -16.004 7.413 1.00 95.62 386 GLY A CA 1
ATOM 3046 C C . GLY A 1 386 ? 1.295 -14.757 6.522 1.00 95.62 386 GLY A C 1
ATOM 3047 O O . GLY A 1 386 ? 1.237 -14.897 5.299 1.00 95.62 386 GLY A O 1
ATOM 3048 N N . ILE A 1 387 ? 1.478 -13.560 7.098 1.00 98.25 387 ILE A N 1
ATOM 3049 C CA . ILE A 1 387 ? 1.669 -12.298 6.363 1.00 98.25 387 ILE A CA 1
ATOM 3050 C C . ILE A 1 387 ? 3.036 -11.708 6.698 1.00 98.25 387 ILE A C 1
ATOM 3052 O O . ILE A 1 387 ? 3.316 -11.303 7.830 1.00 98.25 387 ILE A O 1
ATOM 3056 N N . ASP A 1 388 ? 3.857 -11.600 5.664 1.00 98.50 388 ASP A N 1
ATOM 3057 C CA . ASP A 1 388 ? 5.219 -11.096 5.710 1.00 98.50 388 ASP A CA 1
ATOM 3058 C C . ASP A 1 388 ? 5.298 -9.706 5.069 1.00 98.50 388 ASP A C 1
ATOM 3060 O O . ASP A 1 388 ? 4.620 -9.416 4.083 1.00 98.50 388 ASP A O 1
ATOM 3064 N N . VAL A 1 389 ? 6.174 -8.847 5.585 1.00 98.75 389 VAL A N 1
ATOM 3065 C CA . VAL A 1 389 ? 6.540 -7.580 4.937 1.00 98.75 389 VAL A CA 1
ATOM 3066 C C . VAL A 1 389 ? 8.041 -7.491 4.726 1.00 98.75 389 VAL A C 1
ATOM 3068 O O . VAL A 1 389 ? 8.818 -8.043 5.503 1.00 98.75 389 VAL A O 1
ATOM 3071 N N . PHE A 1 390 ? 8.469 -6.774 3.690 1.00 98.38 390 PHE A N 1
ATOM 3072 C CA . PHE A 1 390 ? 9.887 -6.507 3.446 1.00 98.38 390 PHE A CA 1
ATOM 3073 C C . PHE A 1 390 ? 10.097 -5.164 2.748 1.00 98.38 390 PHE A C 1
ATOM 3075 O O . PHE A 1 390 ? 9.277 -4.721 1.944 1.00 98.38 390 PHE A O 1
ATOM 3082 N N . LEU A 1 391 ? 11.223 -4.507 3.041 1.00 98.00 391 LEU A N 1
ATOM 3083 C CA . LEU A 1 391 ? 11.529 -3.189 2.487 1.00 98.00 391 LEU A CA 1
ATOM 3084 C C . LEU A 1 391 ? 11.783 -3.245 0.978 1.00 98.00 391 LEU A C 1
ATOM 3086 O O . LEU A 1 391 ? 12.612 -4.021 0.490 1.00 98.00 391 LEU A O 1
ATOM 3090 N N . ALA A 1 392 ? 11.154 -2.315 0.265 1.00 97.31 392 ALA A N 1
ATOM 3091 C CA . ALA A 1 392 ? 11.327 -2.099 -1.164 1.00 97.31 392 ALA A CA 1
ATOM 3092 C C . ALA A 1 392 ? 11.674 -0.622 -1.443 1.00 97.31 392 ALA A C 1
ATOM 3094 O O . ALA A 1 392 ? 10.951 0.049 -2.167 1.00 97.31 392 ALA A O 1
ATOM 3095 N N . PRO A 1 393 ? 12.765 -0.072 -0.880 1.00 95.88 393 PRO A N 1
ATOM 3096 C CA . PRO A 1 393 ? 12.990 1.371 -0.818 1.00 95.88 393 PRO A CA 1
ATOM 3097 C C . PRO A 1 393 ? 13.171 2.016 -2.198 1.00 95.88 393 PRO A C 1
ATOM 3099 O O . PRO A 1 393 ? 13.636 1.379 -3.146 1.00 95.88 393 PRO A O 1
ATOM 3102 N N . GLY A 1 394 ? 12.871 3.309 -2.287 1.00 94.19 394 GLY A N 1
ATOM 3103 C CA . GLY A 1 394 ? 13.106 4.124 -3.478 1.00 94.19 394 GLY A CA 1
ATOM 3104 C C . GLY A 1 394 ? 12.061 5.216 -3.630 1.00 94.19 394 GLY A C 1
ATOM 3105 O O . GLY A 1 394 ? 12.414 6.394 -3.627 1.00 94.19 394 GLY A O 1
ATOM 3106 N N . HIS A 1 395 ? 10.790 4.817 -3.683 1.00 96.25 395 HIS A N 1
ATOM 3107 C CA . HIS A 1 395 ? 9.669 5.748 -3.698 1.00 96.25 395 HIS A CA 1
ATOM 3108 C C . HIS A 1 395 ? 9.615 6.558 -2.402 1.00 96.25 395 HIS A C 1
ATOM 3110 O O . HIS A 1 395 ? 9.784 7.775 -2.406 1.00 96.25 395 HIS A O 1
ATOM 3116 N N . THR A 1 396 ? 9.547 5.848 -1.278 1.00 96.19 396 THR A N 1
ATOM 3117 C CA . THR A 1 396 ? 9.893 6.355 0.047 1.00 96.19 396 THR A CA 1
ATOM 3118 C C . THR A 1 396 ? 11.047 5.528 0.625 1.00 96.19 396 THR A C 1
ATOM 3120 O O . THR A 1 396 ? 11.446 4.487 0.085 1.00 96.19 396 THR A O 1
ATOM 3123 N N . TRP A 1 397 ? 11.623 5.989 1.737 1.00 92.88 397 TRP A N 1
ATOM 3124 C CA . TRP A 1 397 ? 12.686 5.257 2.438 1.00 92.88 397 TRP A CA 1
ATOM 3125 C C . TRP A 1 397 ? 12.178 4.019 3.171 1.00 92.88 397 TRP A C 1
ATOM 3127 O O . TRP A 1 397 ? 12.970 3.110 3.440 1.00 92.88 397 TRP A O 1
ATOM 3137 N N . GLY A 1 398 ? 10.906 4.042 3.567 1.00 95.75 398 GLY A N 1
ATOM 3138 C CA . GLY A 1 398 ? 10.280 3.033 4.402 1.00 95.75 398 GLY A CA 1
ATOM 3139 C C . GLY A 1 398 ? 9.210 2.214 3.692 1.00 95.75 398 GLY A C 1
ATOM 3140 O O . GLY A 1 398 ? 8.609 1.383 4.363 1.00 95.75 398 GLY A O 1
ATOM 3141 N N . GLN A 1 399 ? 8.977 2.404 2.386 1.00 97.62 399 GLN A N 1
ATOM 3142 C CA . GLN A 1 399 ? 7.976 1.606 1.688 1.00 97.62 399 GLN A CA 1
ATOM 3143 C C . GLN A 1 399 ? 8.306 0.113 1.767 1.00 97.62 399 GLN A C 1
ATOM 3145 O O . GLN A 1 399 ? 9.470 -0.306 1.661 1.00 97.62 399 GLN A O 1
ATOM 3150 N N . GLN A 1 400 ? 7.264 -0.688 1.922 1.00 98.56 400 GLN A N 1
ATOM 3151 C CA . GLN A 1 400 ? 7.350 -2.135 2.035 1.00 98.56 400 GLN A CA 1
ATOM 3152 C C . GLN A 1 400 ? 6.445 -2.820 1.018 1.00 98.56 400 GLN A C 1
ATOM 3154 O O . GLN A 1 400 ? 5.379 -2.312 0.691 1.00 98.56 400 GLN A O 1
ATOM 3159 N N . ALA A 1 401 ? 6.869 -3.987 0.546 1.00 98.69 401 ALA A N 1
ATOM 3160 C CA . ALA A 1 401 ? 5.986 -4.945 -0.101 1.00 98.69 401 ALA A CA 1
ATOM 3161 C C . ALA A 1 401 ? 5.386 -5.880 0.955 1.00 98.69 401 ALA A C 1
ATOM 3163 O O . ALA A 1 401 ? 5.982 -6.088 2.017 1.00 98.69 401 ALA A O 1
ATOM 3164 N N . ILE A 1 402 ? 4.214 -6.435 0.654 1.00 98.88 402 ILE A N 1
ATOM 3165 C CA . ILE A 1 402 ? 3.456 -7.298 1.566 1.00 98.88 402 ILE A CA 1
ATOM 3166 C C . ILE A 1 402 ? 3.222 -8.631 0.862 1.00 98.88 402 ILE A C 1
ATOM 3168 O O . ILE A 1 402 ? 2.708 -8.649 -0.254 1.00 98.88 402 ILE A O 1
ATOM 3172 N N . ARG A 1 403 ? 3.610 -9.739 1.493 1.00 98.62 403 ARG A N 1
ATOM 3173 C CA . ARG A 1 403 ? 3.519 -11.097 0.947 1.00 98.62 403 ARG A CA 1
ATOM 3174 C C . ARG A 1 403 ? 2.647 -11.970 1.841 1.00 98.62 403 ARG A C 1
ATOM 3176 O O . ARG A 1 403 ? 2.821 -11.985 3.054 1.00 98.62 403 ARG A O 1
ATOM 3183 N N . PHE A 1 404 ? 1.744 -12.731 1.238 1.00 98.31 404 PHE A N 1
ATOM 3184 C CA . PHE A 1 404 ? 0.946 -13.753 1.916 1.00 98.31 404 PHE A CA 1
ATOM 3185 C C . PHE A 1 404 ? 0.792 -14.982 1.018 1.00 98.31 404 PHE A C 1
ATOM 3187 O O . PHE A 1 404 ? 1.061 -14.923 -0.182 1.00 98.31 404 PHE A O 1
ATOM 3194 N N . THR A 1 405 ? 0.368 -16.104 1.601 1.00 97.19 405 THR A N 1
ATOM 3195 C CA . THR A 1 405 ? 0.056 -17.322 0.834 1.00 97.19 405 THR A CA 1
ATOM 3196 C C . THR A 1 405 ? -1.453 -17.433 0.659 1.00 97.19 405 THR A C 1
ATOM 3198 O O . THR A 1 405 ? -2.191 -17.372 1.644 1.00 97.19 405 THR A O 1
ATOM 3201 N N . ASP A 1 406 ? -1.936 -17.579 -0.572 1.00 96.31 406 ASP A N 1
ATOM 3202 C CA . ASP A 1 406 ? -3.366 -17.773 -0.809 1.00 96.31 406 ASP A CA 1
ATOM 3203 C C . ASP A 1 406 ? -3.811 -19.231 -0.611 1.00 96.31 406 ASP A C 1
ATOM 3205 O O . ASP A 1 406 ? -3.003 -20.149 -0.469 1.00 96.31 406 ASP A O 1
ATOM 3209 N N . GLN A 1 407 ? -5.124 -19.456 -0.616 1.00 93.31 407 GLN A N 1
ATOM 3210 C CA . GLN A 1 407 ? -5.734 -20.784 -0.466 1.00 93.31 407 GLN A CA 1
ATOM 3211 C C . GLN A 1 407 ? -5.326 -21.812 -1.542 1.00 93.31 407 GLN A C 1
ATOM 3213 O O . GLN A 1 407 ? -5.577 -23.002 -1.369 1.00 93.31 407 GLN A O 1
ATOM 3218 N N . ASN A 1 408 ? -4.707 -21.373 -2.644 1.00 92.50 408 ASN A N 1
ATOM 3219 C CA . ASN A 1 408 ? -4.183 -22.238 -3.700 1.00 92.50 408 ASN A CA 1
ATOM 3220 C C . ASN A 1 408 ? -2.681 -22.532 -3.517 1.00 92.50 408 ASN A C 1
ATOM 3222 O O . ASN A 1 408 ? -2.070 -23.152 -4.387 1.00 92.50 408 ASN A O 1
ATOM 3226 N N . GLY A 1 409 ? -2.076 -22.076 -2.415 1.00 93.12 409 GLY A N 1
ATOM 3227 C CA . GLY A 1 409 ? -0.653 -22.240 -2.127 1.00 93.12 409 GLY A CA 1
ATOM 3228 C C . GLY A 1 409 ? 0.252 -21.297 -2.922 1.00 93.12 409 GLY A C 1
ATOM 3229 O O . GLY A 1 409 ? 1.439 -21.587 -3.063 1.00 93.12 409 GLY A O 1
ATOM 3230 N N . ARG A 1 410 ? -0.285 -20.203 -3.480 1.00 95.31 410 ARG A N 1
ATOM 3231 C CA . ARG A 1 410 ? 0.503 -19.217 -4.232 1.00 95.31 410 ARG A CA 1
ATOM 3232 C C . ARG A 1 410 ? 1.012 -18.118 -3.317 1.00 95.31 410 ARG A C 1
ATOM 3234 O O . ARG A 1 410 ? 0.261 -17.597 -2.493 1.00 95.31 410 ARG A O 1
ATOM 3241 N N . ASP A 1 411 ? 2.242 -17.694 -3.564 1.00 97.31 411 ASP A N 1
ATOM 3242 C CA . ASP A 1 411 ? 2.791 -16.472 -2.991 1.00 97.31 411 ASP A CA 1
ATOM 3243 C C . ASP A 1 411 ? 2.213 -15.265 -3.719 1.00 97.31 411 ASP A C 1
ATOM 3245 O O . ASP A 1 411 ? 2.533 -15.008 -4.883 1.00 97.31 411 ASP A O 1
ATOM 3249 N N . VAL A 1 412 ? 1.357 -14.525 -3.022 1.00 98.62 412 VAL A N 1
ATOM 3250 C CA . VAL A 1 412 ? 0.800 -13.266 -3.504 1.00 98.62 412 VAL A CA 1
ATOM 3251 C C . VAL A 1 412 ? 1.590 -12.126 -2.882 1.00 98.62 412 VAL A C 1
ATOM 3253 O O . VAL A 1 412 ? 1.739 -12.065 -1.661 1.00 98.62 412 VAL A O 1
ATOM 3256 N N . VAL A 1 413 ? 2.099 -11.221 -3.717 1.00 98.81 413 VAL A N 1
ATOM 3257 C CA . VAL A 1 413 ? 2.891 -10.067 -3.286 1.00 98.81 413 VAL A CA 1
ATOM 3258 C C . VAL A 1 413 ? 2.226 -8.785 -3.755 1.00 98.81 413 VAL A C 1
ATOM 3260 O O . VAL A 1 413 ? 2.195 -8.472 -4.945 1.00 98.81 413 VAL A O 1
ATOM 3263 N N . PHE A 1 414 ? 1.710 -8.019 -2.803 1.00 98.75 414 PHE A N 1
ATOM 3264 C CA . PHE A 1 414 ? 1.219 -6.677 -3.056 1.00 98.75 414 PHE A CA 1
ATOM 3265 C C . PHE A 1 414 ? 2.409 -5.742 -3.266 1.00 98.75 414 PHE A C 1
ATOM 3267 O O . PHE A 1 414 ? 3.272 -5.596 -2.388 1.00 98.75 414 PHE A O 1
ATOM 3274 N N . THR A 1 415 ? 2.488 -5.146 -4.453 1.00 96.12 415 THR A N 1
ATOM 3275 C CA . THR A 1 415 ? 3.591 -4.258 -4.806 1.00 96.12 415 THR A CA 1
ATOM 3276 C C . THR A 1 415 ? 3.304 -2.859 -4.276 1.00 96.12 415 THR A C 1
ATOM 3278 O O . THR A 1 415 ? 2.216 -2.346 -4.533 1.00 96.12 415 THR A O 1
ATOM 3281 N N . PRO A 1 416 ? 4.271 -2.197 -3.625 1.00 92.62 416 PRO A N 1
ATOM 3282 C CA . PRO A 1 416 ? 4.148 -0.774 -3.350 1.00 92.62 416 PRO A CA 1
ATOM 3283 C C . PRO A 1 416 ? 4.331 0.024 -4.653 1.00 92.62 416 PRO A C 1
ATOM 3285 O O . PRO A 1 416 ? 4.513 -0.548 -5.735 1.00 92.62 416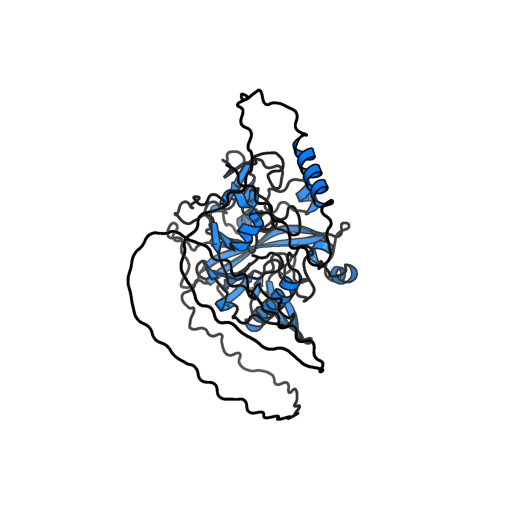 PRO A O 1
ATOM 3288 N N . ASP A 1 417 ? 4.463 1.341 -4.536 1.00 97.06 417 ASP A N 1
ATOM 3289 C CA . ASP A 1 417 ? 4.762 2.292 -5.622 1.00 97.06 417 ASP A CA 1
ATOM 3290 C C . ASP A 1 417 ? 6.126 2.099 -6.318 1.00 97.06 417 ASP A C 1
ATOM 3292 O O . ASP A 1 417 ? 6.589 2.918 -7.110 1.00 97.06 417 ASP A O 1
ATOM 3296 N N . LEU A 1 418 ? 6.772 0.955 -6.096 1.00 96.50 418 LEU A N 1
ATOM 3297 C CA . LEU A 1 418 ? 7.866 0.464 -6.922 1.00 96.50 418 LEU A CA 1
ATOM 3298 C C . LEU A 1 418 ? 7.411 0.132 -8.356 1.00 96.50 418 LEU A C 1
ATOM 3300 O O . LEU A 1 418 ? 8.152 0.387 -9.312 1.00 96.50 418 LEU A O 1
ATOM 3304 N N . ILE A 1 419 ? 6.229 -0.479 -8.497 1.00 96.88 419 ILE A N 1
ATOM 3305 C CA . ILE A 1 419 ? 5.615 -0.864 -9.779 1.00 96.88 419 ILE A CA 1
ATOM 3306 C C . ILE A 1 419 ? 4.109 -0.557 -9.701 1.00 96.88 419 ILE A C 1
ATOM 3308 O O . ILE A 1 419 ? 3.293 -1.471 -9.653 1.00 96.88 419 ILE A O 1
ATOM 3312 N N . PRO A 1 420 ? 3.717 0.727 -9.675 1.00 96.75 420 PRO A N 1
ATOM 3313 C CA . PRO A 1 420 ? 2.328 1.107 -9.418 1.00 96.75 420 PRO A CA 1
ATOM 3314 C C . PRO A 1 420 ? 1.372 0.605 -10.513 1.00 96.75 420 PRO A C 1
ATOM 3316 O O . PRO A 1 420 ? 0.237 0.237 -10.235 1.00 96.75 420 PRO A O 1
ATOM 3319 N N . THR A 1 421 ? 1.829 0.542 -11.768 1.00 97.75 421 THR A N 1
ATOM 3320 C CA . THR A 1 421 ? 1.035 0.042 -12.905 1.00 97.75 421 THR A CA 1
ATOM 3321 C C . THR A 1 421 ? 1.881 -0.842 -13.815 1.00 97.75 421 THR A C 1
ATOM 3323 O O . THR A 1 421 ? 3.118 -0.812 -13.741 1.00 97.75 421 THR A O 1
ATOM 3326 N N . VAL A 1 422 ? 1.250 -1.565 -14.747 1.00 97.19 422 VAL A N 1
ATOM 3327 C CA . VAL A 1 422 ? 1.958 -2.439 -15.703 1.00 97.19 422 VAL A CA 1
ATOM 3328 C C . VAL A 1 422 ? 2.983 -1.686 -16.559 1.00 97.19 422 VAL A C 1
ATOM 3330 O O . VAL A 1 422 ? 3.952 -2.257 -17.058 1.00 97.19 422 VAL A O 1
ATOM 3333 N N . HIS A 1 423 ? 2.820 -0.369 -16.686 1.00 96.44 423 HIS A N 1
ATOM 3334 C CA . HIS A 1 423 ? 3.698 0.503 -17.461 1.00 96.44 423 HIS A CA 1
ATOM 3335 C C . HIS A 1 423 ? 4.982 0.906 -16.726 1.00 96.44 423 HIS A C 1
ATOM 3337 O O . HIS A 1 423 ? 5.826 1.584 -17.308 1.00 96.44 423 HIS A O 1
ATOM 3343 N N . HIS A 1 424 ? 5.162 0.469 -15.477 1.00 96.56 424 HIS A N 1
ATOM 3344 C CA . HIS A 1 424 ? 6.315 0.811 -14.647 1.00 96.56 424 HIS A CA 1
ATOM 3345 C C . HIS A 1 424 ? 7.331 -0.331 -14.512 1.00 96.56 424 HIS A C 1
ATOM 3347 O O . HIS A 1 424 ? 8.274 -0.206 -13.739 1.00 96.56 424 HIS A O 1
ATOM 3353 N N . VAL A 1 425 ? 7.217 -1.423 -15.276 1.00 95.50 425 VAL A N 1
ATOM 3354 C CA . VAL A 1 425 ? 8.174 -2.551 -15.209 1.00 95.50 425 VAL A CA 1
ATOM 3355 C C . VAL A 1 425 ? 9.581 -2.196 -15.717 1.00 95.50 425 VAL A C 1
ATOM 3357 O O . VAL A 1 425 ? 10.578 -2.791 -15.307 1.00 95.50 425 VAL A O 1
ATOM 3360 N N . GLY A 1 426 ? 9.700 -1.210 -16.612 1.00 93.50 426 GLY A N 1
ATOM 3361 C CA . GLY A 1 426 ? 10.984 -0.844 -17.205 1.00 93.50 426 GLY A CA 1
ATOM 3362 C C . GLY A 1 426 ? 11.974 -0.281 -16.177 1.00 93.50 426 GLY A C 1
ATOM 3363 O O . GLY A 1 426 ? 11.603 0.485 -15.287 1.00 93.50 426 GLY A O 1
ATOM 3364 N N . ALA A 1 427 ? 13.261 -0.606 -16.338 1.00 89.88 427 ALA A N 1
ATOM 3365 C CA . ALA A 1 427 ? 14.320 -0.226 -15.394 1.00 89.88 427 ALA A CA 1
ATOM 3366 C C . ALA A 1 427 ? 14.352 1.280 -15.078 1.00 89.88 427 ALA A C 1
ATOM 3368 O O . ALA A 1 427 ? 14.466 1.675 -13.925 1.00 89.88 427 ALA A O 1
ATOM 3369 N N . ALA A 1 428 ? 14.234 2.122 -16.107 1.00 89.12 428 ALA A N 1
ATOM 3370 C CA . ALA A 1 428 ? 14.322 3.576 -15.972 1.00 89.12 428 ALA A CA 1
ATOM 3371 C C . ALA A 1 428 ? 12.995 4.257 -15.594 1.00 89.12 428 ALA A C 1
ATOM 3373 O O . ALA A 1 428 ? 12.978 5.472 -15.423 1.00 89.12 428 ALA A O 1
ATOM 3374 N N . TYR A 1 429 ? 11.890 3.510 -15.515 1.00 92.12 429 TYR A N 1
ATOM 3375 C CA . TYR A 1 429 ? 10.592 4.073 -15.152 1.00 92.12 429 TYR A CA 1
ATOM 3376 C C . TYR A 1 429 ? 10.589 4.337 -13.647 1.00 92.12 429 TYR A C 1
ATOM 3378 O O . TYR A 1 429 ? 10.774 3.417 -12.858 1.00 92.12 429 TYR A O 1
ATOM 3386 N N . SER A 1 430 ? 10.419 5.587 -13.250 1.00 90.81 430 SER A N 1
ATOM 3387 C CA . SER A 1 430 ? 10.398 6.020 -11.853 1.00 90.81 430 SER A CA 1
ATOM 3388 C C . SER A 1 430 ? 9.374 7.134 -11.715 1.00 90.81 430 SER A C 1
ATOM 3390 O O . SER A 1 430 ? 9.197 7.906 -12.664 1.00 90.81 430 SER A O 1
ATOM 3392 N N . LEU A 1 431 ? 8.759 7.268 -10.545 1.00 94.50 431 LEU A N 1
ATOM 3393 C CA . LEU A 1 431 ? 7.873 8.396 -10.279 1.00 94.50 431 LEU A CA 1
ATOM 3394 C C . LEU A 1 431 ? 8.736 9.654 -10.094 1.00 94.50 431 LEU A C 1
ATOM 3396 O O . LEU A 1 431 ? 9.862 9.599 -9.593 1.00 94.50 431 LEU A O 1
ATOM 3400 N N . SER A 1 432 ? 8.241 10.824 -10.496 1.00 92.81 432 SER A N 1
ATOM 3401 C CA . SER A 1 432 ? 8.980 12.087 -10.340 1.00 92.81 432 SER A CA 1
ATOM 3402 C C . SER A 1 432 ? 9.165 12.483 -8.873 1.00 92.81 432 SER A C 1
ATOM 3404 O O . SER A 1 432 ? 9.958 13.371 -8.567 1.00 92.81 432 SER A O 1
ATOM 3406 N N . TYR A 1 433 ? 8.363 11.885 -7.996 1.00 91.94 433 TYR A N 1
ATOM 3407 C CA . TYR A 1 433 ? 8.313 12.126 -6.563 1.00 91.94 433 TYR A CA 1
ATOM 3408 C C . TYR A 1 433 ? 8.912 10.972 -5.748 1.00 91.94 433 TYR A C 1
ATOM 3410 O O . TYR A 1 433 ? 8.832 11.008 -4.523 1.00 91.94 433 TYR A O 1
ATOM 3418 N N . ASP A 1 434 ? 9.587 10.019 -6.405 1.00 94.12 434 ASP A N 1
ATOM 3419 C CA . ASP A 1 434 ? 10.469 9.073 -5.723 1.00 94.12 434 ASP A CA 1
ATOM 3420 C C . ASP A 1 434 ? 11.552 9.837 -4.949 1.00 94.12 434 ASP A C 1
ATOM 3422 O O . ASP A 1 434 ? 12.277 10.662 -5.516 1.00 94.12 434 ASP A O 1
ATOM 3426 N N . VAL A 1 435 ? 11.700 9.541 -3.655 1.00 92.75 435 VAL A N 1
ATOM 3427 C CA . VAL A 1 435 ? 12.734 10.156 -2.809 1.00 92.75 435 VAL A CA 1
ATOM 3428 C C . VAL A 1 435 ? 14.136 9.765 -3.278 1.00 92.75 435 VAL A C 1
ATOM 3430 O O . VAL A 1 435 ? 15.059 10.583 -3.250 1.00 92.75 435 VAL A O 1
ATOM 3433 N N . GLU A 1 436 ? 14.301 8.534 -3.762 1.00 91.12 436 GLU A N 1
ATOM 3434 C CA . GLU A 1 436 ? 15.554 8.023 -4.304 1.00 91.12 436 GLU A CA 1
ATOM 3435 C C . GLU A 1 436 ? 15.328 7.230 -5.612 1.00 91.12 436 GLU A C 1
ATOM 3437 O O . GLU A 1 436 ? 15.341 5.995 -5.599 1.00 91.12 436 GLU A O 1
ATOM 3442 N N . PRO A 1 437 ? 15.216 7.895 -6.783 1.00 92.56 437 PRO A N 1
ATOM 3443 C CA . PRO A 1 437 ? 14.908 7.227 -8.057 1.00 92.56 437 PRO A CA 1
ATOM 3444 C C . PRO A 1 437 ? 15.925 6.145 -8.460 1.00 92.56 437 PRO A C 1
ATOM 3446 O O . PRO A 1 437 ? 15.582 5.116 -9.039 1.00 92.56 437 PRO A O 1
ATOM 3449 N N . TYR A 1 438 ? 17.208 6.346 -8.132 1.00 93.56 438 TYR A N 1
ATOM 3450 C CA . TYR A 1 438 ? 18.233 5.324 -8.371 1.00 93.56 438 TYR A CA 1
ATOM 3451 C C . TYR A 1 438 ? 18.042 4.102 -7.464 1.00 93.56 438 TYR A C 1
ATOM 3453 O O . TYR A 1 438 ? 18.261 2.979 -7.916 1.00 93.56 438 TYR A O 1
ATOM 3461 N N . THR A 1 439 ? 17.633 4.313 -6.208 1.00 94.25 439 THR A N 1
ATOM 3462 C CA . THR A 1 439 ? 17.288 3.226 -5.284 1.00 94.25 439 THR A CA 1
ATOM 3463 C C . THR A 1 439 ? 16.054 2.480 -5.799 1.00 94.25 439 THR A C 1
ATOM 3465 O O . THR A 1 439 ? 16.092 1.259 -5.866 1.00 94.25 439 THR A O 1
ATOM 3468 N N . ALA A 1 440 ? 15.022 3.177 -6.290 1.00 94.94 440 ALA A N 1
ATOM 3469 C CA . ALA A 1 440 ? 13.848 2.547 -6.904 1.00 94.94 440 ALA A CA 1
ATOM 3470 C C . ALA A 1 440 ? 14.223 1.647 -8.099 1.00 94.94 440 ALA A C 1
ATOM 3472 O O . ALA A 1 440 ? 13.789 0.499 -8.175 1.00 94.94 440 ALA A O 1
ATOM 3473 N N . MET A 1 441 ? 15.104 2.117 -8.992 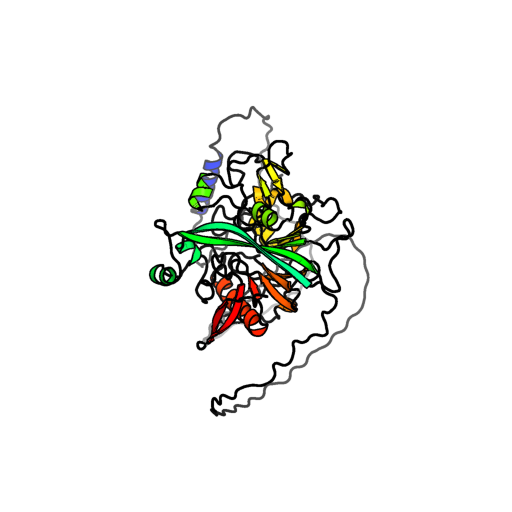1.00 95.00 441 MET A N 1
ATOM 3474 C CA . MET A 1 441 ? 15.601 1.328 -10.129 1.00 95.00 441 MET A CA 1
ATOM 3475 C C . MET A 1 441 ? 16.283 0.021 -9.687 1.00 95.00 441 MET A C 1
ATOM 3477 O O . MET A 1 441 ? 15.983 -1.043 -10.231 1.00 95.00 441 ME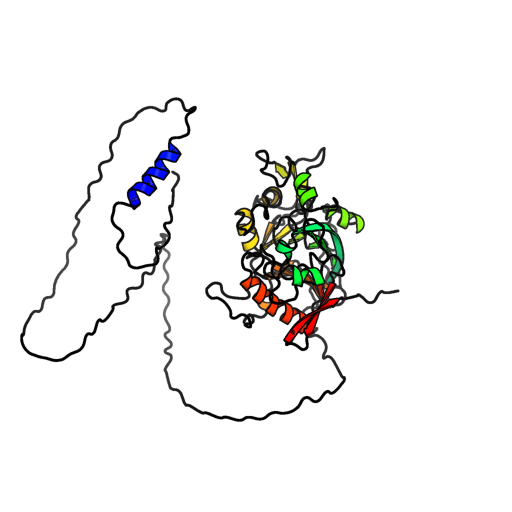T A O 1
ATOM 3481 N N . ILE A 1 442 ? 17.212 0.079 -8.723 1.00 95.44 442 ILE A N 1
ATOM 3482 C CA . ILE A 1 442 ? 17.902 -1.134 -8.246 1.00 95.44 442 ILE A CA 1
ATOM 3483 C C . ILE A 1 442 ? 16.965 -2.034 -7.438 1.00 95.44 442 ILE A C 1
ATOM 3485 O O . ILE A 1 442 ? 17.080 -3.254 -7.528 1.00 95.44 442 ILE A O 1
ATOM 3489 N N . THR A 1 443 ? 16.020 -1.447 -6.696 1.00 96.38 443 THR A N 1
ATOM 3490 C CA . THR A 1 443 ? 15.007 -2.190 -5.950 1.00 96.38 443 THR A CA 1
ATOM 3491 C C . THR A 1 443 ? 14.138 -3.001 -6.892 1.00 96.38 443 THR A C 1
ATOM 3493 O O . THR A 1 443 ? 13.973 -4.201 -6.704 1.00 96.38 443 THR A O 1
ATOM 3496 N N . LYS A 1 444 ? 13.671 -2.372 -7.968 1.00 96.62 444 LYS A N 1
ATOM 3497 C CA . LYS A 1 444 ? 12.856 -3.014 -8.994 1.00 96.62 444 LYS A CA 1
ATOM 3498 C C . LYS A 1 444 ? 13.567 -4.185 -9.651 1.00 96.62 444 LYS A C 1
ATOM 3500 O O . LYS A 1 444 ? 12.944 -5.214 -9.877 1.00 96.62 444 LYS A O 1
ATOM 3505 N N . ARG A 1 445 ? 14.870 -4.054 -9.921 1.00 95.62 445 ARG A N 1
ATOM 3506 C CA . ARG A 1 445 ? 15.663 -5.134 -10.518 1.00 95.62 445 ARG A CA 1
ATOM 3507 C C . ARG A 1 445 ? 15.631 -6.399 -9.661 1.00 95.62 445 ARG A C 1
ATOM 3509 O O . ARG A 1 445 ? 15.275 -7.449 -10.179 1.00 95.62 445 ARG A O 1
ATOM 3516 N N . TRP A 1 446 ? 16.018 -6.315 -8.385 1.00 96.38 446 TRP A N 1
ATOM 3517 C CA . TRP A 1 446 ? 16.024 -7.513 -7.537 1.00 96.38 446 TRP A CA 1
ATOM 3518 C C . TRP A 1 446 ? 14.608 -7.980 -7.205 1.00 96.38 446 TRP A C 1
ATOM 3520 O O . TRP A 1 446 ? 14.383 -9.173 -7.096 1.00 96.38 446 TRP A O 1
ATOM 3530 N N . PHE A 1 447 ? 13.641 -7.068 -7.093 1.00 97.81 447 PHE A N 1
ATOM 3531 C CA . PHE A 1 447 ? 12.249 -7.433 -6.850 1.00 97.81 447 PHE A CA 1
ATOM 3532 C C . PHE A 1 447 ? 11.675 -8.274 -7.998 1.00 97.81 447 PHE A C 1
ATOM 3534 O O . PHE A 1 447 ? 11.068 -9.311 -7.756 1.00 97.81 447 PHE A O 1
ATOM 3541 N N . LEU A 1 448 ? 11.894 -7.851 -9.249 1.00 97.75 448 LEU A N 1
ATOM 3542 C CA . LEU A 1 448 ? 11.454 -8.589 -10.436 1.00 97.75 448 LEU A CA 1
ATOM 3543 C C . LEU A 1 448 ? 12.209 -9.913 -10.610 1.00 97.75 448 LEU A C 1
ATOM 3545 O O . LEU A 1 448 ? 11.617 -10.880 -11.080 1.00 97.75 448 LEU A O 1
ATOM 3549 N N . GLU A 1 449 ? 13.483 -9.967 -10.209 1.00 97.00 449 GLU A N 1
ATOM 3550 C CA . GLU A 1 449 ? 14.252 -11.215 -10.152 1.00 97.00 449 GLU A CA 1
ATOM 3551 C C . GLU A 1 449 ? 13.599 -12.227 -9.206 1.00 97.00 449 GLU A C 1
ATOM 3553 O O . GLU A 1 449 ? 13.249 -13.321 -9.640 1.00 97.00 449 GLU A O 1
ATOM 3558 N N . GLU A 1 450 ? 13.361 -11.839 -7.950 1.00 97.50 450 GLU A N 1
ATOM 3559 C CA . GLU A 1 450 ? 12.723 -12.704 -6.950 1.00 97.50 450 GLU A CA 1
ATOM 3560 C C . GLU A 1 450 ? 11.316 -13.122 -7.399 1.00 97.50 450 GLU A C 1
ATOM 3562 O O . GLU A 1 450 ? 10.964 -14.297 -7.320 1.00 97.50 450 GLU A O 1
ATOM 3567 N N . ALA A 1 451 ? 10.530 -12.186 -7.944 1.00 98.06 451 ALA A N 1
ATOM 3568 C CA . ALA A 1 451 ? 9.186 -12.467 -8.439 1.00 98.06 451 ALA A CA 1
ATOM 3569 C C . ALA A 1 451 ? 9.179 -13.499 -9.578 1.00 98.06 451 ALA A C 1
ATOM 3571 O O . ALA A 1 451 ? 8.324 -14.386 -9.596 1.00 98.06 451 ALA A O 1
ATOM 3572 N N . ALA A 1 452 ? 10.133 -13.406 -10.510 1.00 97.62 452 ALA A N 1
ATOM 3573 C CA . ALA A 1 452 ? 10.255 -14.342 -11.623 1.00 97.62 452 ALA A CA 1
ATOM 3574 C C . ALA A 1 452 ? 10.775 -15.716 -11.175 1.00 97.62 452 ALA A C 1
ATOM 3576 O O . ALA A 1 452 ? 10.260 -16.740 -11.619 1.00 97.62 452 ALA A O 1
ATOM 3577 N N . GLU A 1 453 ? 11.781 -15.757 -10.297 1.00 96.31 453 GLU A N 1
ATOM 3578 C CA . GLU A 1 453 ? 12.374 -17.015 -9.822 1.00 96.31 453 GLU A CA 1
ATOM 3579 C C . GLU A 1 453 ? 11.423 -17.807 -8.916 1.00 96.31 453 GLU A C 1
ATOM 3581 O O . GLU A 1 453 ? 11.441 -19.038 -8.927 1.00 96.31 453 GLU A O 1
ATOM 3586 N N . ARG A 1 454 ? 10.559 -17.111 -8.171 1.00 95.94 454 ARG A N 1
ATOM 3587 C CA . ARG A 1 454 ? 9.618 -17.712 -7.210 1.00 95.94 454 ARG A CA 1
ATOM 3588 C C . ARG A 1 454 ? 8.198 -17.836 -7.727 1.00 95.94 454 ARG A C 1
ATOM 3590 O O . ARG A 1 454 ? 7.347 -18.363 -7.016 1.00 95.94 454 ARG A O 1
ATOM 3597 N N . ASN A 1 455 ? 7.943 -17.362 -8.944 1.00 96.38 455 ASN A N 1
ATOM 3598 C CA . ASN A 1 455 ? 6.619 -17.357 -9.553 1.00 96.38 455 ASN A CA 1
ATOM 3599 C C . ASN A 1 455 ? 5.569 -16.649 -8.671 1.00 96.38 455 ASN A C 1
ATOM 3601 O O . ASN A 1 455 ? 4.481 -17.176 -8.430 1.00 96.38 455 ASN A O 1
ATOM 3605 N N . TRP A 1 456 ? 5.914 -15.463 -8.160 1.00 98.12 456 TRP A N 1
ATOM 3606 C CA . TRP A 1 456 ? 4.989 -14.642 -7.378 1.00 98.12 456 TRP A CA 1
ATOM 3607 C C . TRP A 1 456 ? 3.813 -14.163 -8.231 1.00 98.12 456 TRP A C 1
ATOM 3609 O O . TRP A 1 456 ? 3.985 -13.748 -9.381 1.00 98.12 456 TRP A O 1
ATOM 3619 N N . LEU A 1 457 ? 2.627 -14.142 -7.624 1.00 98.56 457 LEU A N 1
ATOM 3620 C CA . LEU A 1 457 ? 1.490 -13.388 -8.131 1.00 98.56 457 LEU A CA 1
ATOM 3621 C C . LEU A 1 457 ? 1.558 -11.965 -7.573 1.00 98.56 457 LEU A C 1
ATOM 3623 O O . LEU A 1 457 ? 1.320 -11.740 -6.389 1.00 98.56 457 LEU A O 1
ATOM 3627 N N . LEU A 1 458 ? 1.883 -10.998 -8.419 1.00 98.75 458 LEU A N 1
ATOM 3628 C CA . LEU A 1 458 ? 1.906 -9.590 -8.051 1.00 98.75 458 LEU A CA 1
ATOM 3629 C C . LEU A 1 458 ? 0.497 -8.994 -8.077 1.00 98.75 458 LEU A C 1
ATOM 3631 O O . LEU A 1 458 ? -0.268 -9.252 -9.008 1.00 98.75 458 LEU A O 1
ATOM 3635 N N . VAL A 1 459 ? 0.194 -8.149 -7.091 1.00 98.69 459 VAL A N 1
ATOM 3636 C CA . VAL A 1 459 ? -0.978 -7.261 -7.084 1.00 98.69 459 VAL A CA 1
ATOM 3637 C C . VAL A 1 459 ? -0.482 -5.822 -7.149 1.00 98.69 459 VAL A C 1
ATOM 3639 O O . VAL A 1 459 ? 0.191 -5.367 -6.226 1.00 98.69 459 VAL A O 1
ATOM 3642 N N . LEU A 1 460 ? -0.790 -5.127 -8.244 1.00 98.44 460 LEU A N 1
ATOM 3643 C CA . LEU A 1 460 ? -0.364 -3.745 -8.467 1.00 98.44 460 LEU A CA 1
ATOM 3644 C C . LEU A 1 460 ? -1.381 -2.754 -7.890 1.00 98.44 460 LEU A C 1
ATOM 3646 O O . LEU A 1 460 ? -2.548 -2.787 -8.284 1.00 98.44 460 LEU A O 1
ATOM 3650 N N . ASP A 1 461 ? -0.945 -1.853 -7.007 1.00 95.38 461 ASP A N 1
ATOM 3651 C CA . ASP A 1 461 ? -1.819 -0.900 -6.300 1.00 95.38 461 ASP A CA 1
ATOM 3652 C C . ASP A 1 461 ? -2.592 0.022 -7.258 1.00 95.38 461 ASP A C 1
ATOM 3654 O O . ASP A 1 461 ? -3.807 0.188 -7.172 1.00 95.38 461 ASP A O 1
ATOM 3658 N N . HIS A 1 462 ? -1.902 0.560 -8.259 1.00 98.00 462 HIS A N 1
ATOM 3659 C CA . HIS A 1 462 ? -2.424 1.651 -9.077 1.00 98.00 462 HIS A CA 1
ATOM 3660 C C . HIS A 1 462 ? -2.898 1.245 -10.470 1.00 98.00 462 HIS A C 1
ATOM 3662 O O . HIS A 1 462 ? -3.340 2.096 -11.243 1.00 98.00 462 HIS A O 1
ATOM 3668 N N . GLU A 1 463 ? -2.858 -0.046 -10.800 1.00 97.75 463 GLU A N 1
ATOM 3669 C CA . GLU A 1 463 ? -3.216 -0.560 -12.120 1.00 97.75 463 GLU A CA 1
ATOM 3670 C C . GLU A 1 463 ? -4.736 -0.490 -12.378 1.00 97.75 463 GLU A C 1
ATOM 3672 O O . GLU A 1 463 ? -5.495 -1.207 -11.716 1.00 97.75 463 GLU A O 1
ATOM 3677 N N . PRO A 1 464 ? -5.216 0.304 -13.358 1.00 96.62 464 PRO A N 1
ATOM 3678 C CA . PRO A 1 464 ? -6.639 0.383 -13.702 1.00 96.62 464 PRO A CA 1
ATOM 3679 C C . PRO A 1 464 ? -7.154 -0.886 -14.386 1.00 96.62 464 PRO A C 1
ATOM 3681 O O . PRO A 1 464 ? -8.308 -1.269 -14.197 1.00 96.62 464 PRO A O 1
ATOM 3684 N N . GLY A 1 465 ? -6.303 -1.529 -15.194 1.00 95.75 465 GLY A N 1
ATOM 3685 C CA . GLY A 1 465 ? -6.626 -2.703 -15.994 1.00 95.75 465 GLY A CA 1
ATOM 3686 C C . GLY A 1 465 ? -6.631 -3.981 -15.164 1.00 95.75 465 GLY A C 1
ATOM 3687 O O . GLY A 1 465 ? -7.413 -4.117 -14.226 1.00 95.75 465 GLY A O 1
ATOM 3688 N N . ASN A 1 466 ? -5.779 -4.945 -15.516 1.00 96.69 466 ASN A N 1
ATOM 3689 C CA . ASN A 1 466 ? -5.606 -6.156 -14.717 1.00 96.69 466 ASN A CA 1
ATOM 3690 C C . ASN A 1 466 ? -4.468 -5.948 -13.701 1.00 96.69 466 ASN A C 1
ATOM 3692 O O . ASN A 1 466 ? -3.310 -5.957 -14.114 1.00 96.69 466 ASN A O 1
ATOM 3696 N N . PRO A 1 467 ? -4.744 -5.798 -12.394 1.00 97.50 467 PRO A N 1
ATOM 3697 C CA . PRO A 1 467 ? -3.697 -5.597 -11.397 1.00 97.50 467 PRO A CA 1
ATOM 3698 C C . PRO A 1 467 ? -2.957 -6.883 -11.035 1.00 97.50 467 PRO A C 1
ATOM 3700 O O . PRO A 1 467 ? -1.953 -6.812 -10.337 1.00 97.50 467 PRO A O 1
ATOM 3703 N N . LEU A 1 468 ? -3.440 -8.045 -11.482 1.00 98.25 468 LEU A N 1
ATOM 3704 C CA . LEU A 1 468 ? -2.849 -9.340 -11.181 1.00 98.25 468 LEU A CA 1
ATOM 3705 C C . LEU A 1 468 ? -1.840 -9.700 -12.263 1.00 98.25 468 LEU A C 1
ATOM 3707 O O . LEU A 1 468 ? -2.203 -9.868 -13.428 1.00 98.25 468 LEU A O 1
ATOM 3711 N N . GLN A 1 469 ? -0.570 -9.804 -11.889 1.00 98.31 469 GLN A N 1
ATOM 3712 C CA . GLN A 1 469 ? 0.528 -10.002 -12.833 1.00 98.31 469 GLN A CA 1
ATOM 3713 C C . GLN A 1 469 ? 1.481 -11.085 -12.337 1.00 98.31 469 GLN A C 1
ATOM 3715 O O . GLN A 1 469 ? 1.814 -11.131 -11.160 1.00 98.31 469 GLN A O 1
ATOM 3720 N N . THR A 1 470 ? 1.976 -11.926 -13.235 1.00 98.06 470 THR A N 1
ATOM 3721 C CA . THR A 1 470 ? 3.186 -12.724 -12.990 1.00 98.06 470 THR A CA 1
ATOM 3722 C C . THR A 1 470 ? 4.371 -12.089 -13.707 1.00 98.06 470 THR A C 1
ATOM 3724 O O . THR A 1 470 ? 4.202 -11.214 -14.560 1.00 98.06 470 THR A O 1
ATOM 3727 N N . VAL A 1 471 ? 5.587 -12.494 -13.346 1.00 98.19 471 VAL A N 1
ATOM 3728 C CA . VAL A 1 471 ? 6.816 -11.945 -13.927 1.00 98.19 471 VAL A CA 1
ATOM 3729 C C . VAL A 1 471 ? 7.553 -13.036 -14.686 1.00 98.19 471 VAL A C 1
ATOM 3731 O O . VAL A 1 471 ? 7.768 -14.126 -14.161 1.00 98.19 471 VAL A O 1
ATOM 3734 N N . ARG A 1 472 ? 7.994 -12.737 -15.909 1.00 96.62 472 ARG A N 1
ATOM 3735 C CA . ARG A 1 472 ? 8.926 -13.596 -16.653 1.00 96.62 472 ARG A CA 1
ATOM 3736 C C . ARG A 1 472 ? 10.106 -12.789 -17.169 1.00 96.62 472 ARG A C 1
ATOM 3738 O O . ARG A 1 472 ? 9.995 -11.584 -17.386 1.00 96.62 472 ARG A O 1
ATOM 3745 N N . ARG A 1 473 ? 11.242 -13.457 -17.368 1.00 95.56 473 ARG A N 1
ATOM 3746 C CA . ARG A 1 473 ? 12.395 -12.859 -18.052 1.00 95.56 473 ARG A CA 1
ATOM 3747 C C . ARG A 1 473 ? 12.122 -12.776 -19.553 1.00 95.56 473 ARG A C 1
ATOM 3749 O O . ARG A 1 473 ? 11.653 -13.749 -20.143 1.00 95.56 473 ARG A O 1
ATOM 3756 N N . ASP A 1 474 ? 12.452 -11.637 -20.147 1.00 91.44 474 ASP A N 1
ATOM 3757 C CA . ASP A 1 474 ? 12.372 -11.425 -21.590 1.00 91.44 474 ASP A CA 1
ATOM 3758 C C . ASP A 1 474 ? 13.656 -11.888 -22.311 1.00 91.44 474 ASP A C 1
ATOM 3760 O O . ASP A 1 474 ? 14.659 -12.272 -21.700 1.00 91.44 474 ASP A O 1
ATOM 3764 N N . GLU A 1 475 ? 13.640 -11.851 -23.644 1.00 90.94 475 GLU A N 1
ATOM 3765 C CA . GLU A 1 475 ? 14.787 -12.235 -24.481 1.00 90.94 475 GLU A CA 1
ATOM 3766 C C . GLU A 1 475 ? 15.972 -11.250 -24.425 1.00 90.94 475 GLU A C 1
ATOM 3768 O O . GLU A 1 475 ? 17.065 -11.551 -24.911 1.00 90.94 475 GLU A O 1
ATOM 3773 N N . HIS A 1 476 ? 15.780 -10.072 -23.833 1.00 89.12 476 HIS A N 1
ATOM 3774 C CA . HIS A 1 476 ? 16.777 -9.010 -23.721 1.00 89.12 476 HIS A CA 1
ATOM 3775 C C . HIS A 1 476 ? 17.459 -8.975 -22.345 1.00 89.12 476 HIS A C 1
ATOM 3777 O O . HIS A 1 476 ? 18.325 -8.128 -22.108 1.00 89.12 476 HIS A O 1
ATOM 3783 N N . GLY A 1 477 ? 17.122 -9.911 -21.454 1.00 87.25 477 GLY A N 1
ATOM 3784 C CA . GLY A 1 477 ? 17.681 -9.988 -20.107 1.00 87.25 477 GLY A CA 1
ATOM 3785 C C . GLY A 1 477 ? 17.078 -8.971 -19.135 1.00 87.25 477 GLY A C 1
ATOM 3786 O O . GLY A 1 477 ? 17.726 -8.628 -18.142 1.00 87.25 477 GLY A O 1
ATOM 3787 N N . TRP A 1 478 ? 15.874 -8.476 -19.429 1.00 94.44 478 TRP A N 1
ATOM 3788 C CA . TRP A 1 478 ? 15.005 -7.758 -18.500 1.00 94.44 478 TRP A CA 1
ATOM 3789 C C . TRP A 1 478 ? 13.776 -8.622 -18.159 1.00 94.44 478 TRP A C 1
ATOM 3791 O O . TRP A 1 478 ? 13.791 -9.837 -18.364 1.00 94.44 478 TRP A O 1
ATOM 3801 N N . TYR A 1 479 ? 12.737 -8.017 -17.585 1.00 96.44 479 TYR A N 1
ATOM 3802 C CA . TYR A 1 479 ? 11.509 -8.690 -17.177 1.00 96.44 479 TYR A CA 1
ATOM 3803 C C . TYR A 1 479 ? 10.287 -8.029 -17.796 1.00 96.44 479 TYR A C 1
ATOM 3805 O O . TYR A 1 479 ? 10.256 -6.816 -18.024 1.00 96.44 479 TYR A O 1
ATOM 3813 N N . GLU A 1 480 ? 9.252 -8.831 -17.974 1.00 96.56 480 GLU A N 1
ATOM 3814 C CA . GLU A 1 480 ? 7.933 -8.400 -18.404 1.00 96.56 480 GLU A CA 1
ATOM 3815 C C . GLU A 1 480 ? 6.864 -8.893 -17.428 1.00 96.56 480 GLU A C 1
ATOM 3817 O O . GLU A 1 480 ? 7.011 -9.938 -16.786 1.00 96.56 480 GLU A O 1
ATOM 3822 N N . LEU A 1 481 ? 5.785 -8.119 -17.338 1.00 97.38 481 LEU A N 1
ATOM 3823 C CA . LEU A 1 481 ? 4.591 -8.482 -16.590 1.00 97.38 481 LEU A CA 1
ATOM 3824 C C . LEU A 1 481 ? 3.632 -9.223 -17.516 1.00 97.38 481 LEU A C 1
ATOM 3826 O O . LEU A 1 481 ? 3.376 -8.783 -18.640 1.00 97.38 481 LEU A O 1
ATOM 3830 N N . VAL A 1 482 ? 3.120 -10.352 -17.041 1.00 97.25 482 VAL A N 1
ATOM 3831 C CA . VAL A 1 482 ? 2.156 -11.182 -17.756 1.00 97.25 482 VAL A CA 1
ATOM 3832 C C . VAL A 1 482 ? 0.838 -11.142 -16.992 1.00 97.25 482 VAL A C 1
ATOM 3834 O O . VAL A 1 482 ? 0.817 -11.549 -15.827 1.00 97.25 482 VAL A O 1
ATOM 3837 N N . PRO A 1 483 ? -0.268 -10.702 -17.623 1.00 97.12 483 PRO A N 1
ATOM 3838 C CA . PRO A 1 483 ? -1.565 -10.669 -16.968 1.00 97.12 483 PRO A CA 1
ATOM 3839 C C . PRO A 1 483 ? -1.945 -12.050 -16.450 1.00 97.12 483 PRO A C 1
ATOM 3841 O O . PRO A 1 483 ? -2.046 -13.009 -17.218 1.00 97.12 483 PRO A O 1
ATOM 3844 N N . HIS A 1 484 ? -2.168 -12.143 -15.144 1.00 94.44 484 HIS A N 1
ATOM 3845 C CA . HIS A 1 484 ? -2.686 -13.349 -14.527 1.00 94.44 484 HIS A CA 1
ATOM 3846 C C . HIS A 1 484 ? -4.206 -13.341 -14.637 1.00 94.44 484 HIS A C 1
ATOM 3848 O O . HIS A 1 484 ? -4.867 -12.367 -14.277 1.00 94.44 484 HIS A O 1
ATOM 3854 N N . VAL A 1 485 ? -4.761 -14.431 -15.147 1.00 86.62 485 VAL A N 1
ATOM 3855 C CA . VAL A 1 485 ? -6.201 -14.661 -15.191 1.00 86.62 485 VAL A CA 1
ATOM 3856 C C . VAL A 1 485 ? -6.415 -15.965 -14.449 1.00 86.62 485 VAL A C 1
ATOM 3858 O O . VAL A 1 485 ? -5.919 -17.006 -14.883 1.00 86.62 485 VAL A O 1
ATOM 3861 N N . ASP A 1 486 ? -7.098 -15.912 -13.306 1.00 75.25 486 ASP A N 1
ATOM 3862 C CA . ASP A 1 486 ? -7.545 -17.146 -12.670 1.00 75.25 486 ASP A CA 1
ATOM 3863 C C . ASP A 1 486 ? -8.421 -17.891 -13.676 1.00 75.25 486 ASP A C 1
ATOM 3865 O O . ASP A 1 486 ? -9.287 -17.289 -14.316 1.00 75.25 486 ASP A O 1
ATOM 3869 N N . ALA A 1 487 ? -8.151 -19.184 -13.871 1.00 52.12 487 ALA A N 1
ATOM 3870 C CA . ALA A 1 487 ? -9.002 -20.020 -14.698 1.00 52.12 487 ALA A CA 1
ATOM 3871 C C . ALA A 1 487 ? -10.411 -19.923 -14.112 1.00 52.12 487 ALA A C 1
ATOM 3873 O O . ALA A 1 487 ? -10.652 -20.386 -12.998 1.00 52.12 487 ALA A O 1
ATOM 3874 N N . VAL A 1 488 ? -11.298 -19.228 -14.821 1.00 35.50 488 VAL A N 1
ATOM 3875 C CA . VAL A 1 488 ? -12.678 -19.031 -14.399 1.00 35.50 488 VAL A CA 1
ATOM 3876 C C . VAL A 1 488 ? -13.252 -20.425 -14.183 1.00 35.50 488 VAL A C 1
ATOM 3878 O O . VAL A 1 488 ? -13.308 -21.223 -15.118 1.00 35.50 488 VAL A O 1
ATOM 3881 N N . SER A 1 489 ? -13.613 -20.750 -12.944 1.00 30.73 489 SER A N 1
ATOM 3882 C CA . SER A 1 489 ? -14.571 -21.817 -12.697 1.00 30.73 489 SER A CA 1
ATOM 3883 C C . SER A 1 489 ? -15.872 -21.359 -13.352 1.00 30.73 489 SER A C 1
ATOM 3885 O O . SER A 1 489 ? -16.530 -20.465 -12.816 1.00 30.73 489 SER A O 1
ATOM 3887 N N . GLU A 1 490 ? -16.127 -21.875 -14.557 1.00 27.03 490 GLU A N 1
ATOM 3888 C CA . GLU A 1 490 ? -17.386 -21.720 -15.299 1.00 27.03 490 GLU A CA 1
ATOM 3889 C C . GLU A 1 490 ? -18.614 -22.056 -14.447 1.00 27.03 490 GLU A C 1
ATOM 3891 O O . GLU A 1 490 ? -18.529 -22.984 -13.602 1.00 27.03 490 GLU A O 1
#

Foldseek 3Di:
DDDDDDDDDDDPDDDDDDPPPVVVVVVVVVVVVPPDDDDDDDDDDDDDDDDDDDDDDDDDDDDDDDDDDDDDDDDDDDDDDDDDDDDDDDDDDDDDDDDDDDDDDDDDDDDDDDDDDDDDDDDDDDDDDDDDDDDDDDDDPPDDPQQFWAWDKDKFFQWKWWDAVCQQQPPDDPVPLCVPFPADPNNITMWTFIKMKTWTDDPHACADPVPRGGAIEMEFWFQEQAAAPVVCVVTVTPNGTPQNRCVVVVHALQRHQAYEYLAAFNGGLNRQKYAADPPDDALDAQPDPPLFNHRRGGMHGRRLNYAYEFAPQRLVCLVVVVFPDPRRRHCSSRVSLPPQPDAGPVRHRNYDHDHFDDQDDPPDDDDLQDGRPDDQVNRWDDPDRQKIWGDLAWQHRGGIWIWGAHPVRAIEIEDDQLDQEQSNLDLQGHRSGGPHSSSSSSSSQNVLVCQAVRQYFYAHRTYPPQRTWGWHQDPVRGIHTDRDDDPDPD